Protein AF-0000000084810119 (afdb_homodimer)

pLDDT: mean 87.91, std 16.52, range [28.75, 98.62]

Foldseek 3Di:
DPPPPPPPPPDVVVVVVVVVPPQPPQQADLVLVLQLVCLCCVPQNPFQWKWFAADRQPFPHQFPADEREMETEHADDDPDDPVRVVVSSCVSCNCVNGPGRHYAYHYYYLVDLVVDAAPQSLRRLQRIDISDHPDCVSHDHDPDHDQLVVNLVLLVVLLVVLLVQLVVLLVVLVVCLVVVHPPLSNLQSLLQSLLSLLQSLCCLSTVDGDPDSQQVVSCSNRVRRDVQLVCLQVVCVVVVQHLRVSSNVSNVQSVPPPPDDDDSVSSVSSSVSSVSSSVVSSVSSVVSSVVSVVVNVVD/DPPPPDPPPPDVVVVVVVVVPPQPPQQADLVQVLQLVCLCCVPQNPFQWKWFAADRQPFPHQFPADEREMETEHADDDPDDPVRVVVSSCVSCNCVNGPGRHYAYHYYYLVDLVVDAAPQSLRRLQRIDISDHPDCVSHDHDPDHDQLVVNLVLLVVLLVVLLVQLVVLLVVLVVCLVVPPPPLSNLQSLLQSLLSLLQSLCCLSTVDGDPDSQQVVSCSNRVRRDVQLVCLQVVCVVVVQHLRVSSNVSNVQSVPPPPDDDDSVSSVSSSVSSVSSSVVSSVSSVVSSVVSVVVNVVD

Nearest PDB structures (foldseek):
  4nqf-assembly1_A  TM=8.625E-01  e=1.087E-04  Agrobacterium fabrum str. C58
  8auw-assembly1_D  TM=2.491E-01  e=9.724E-01  Homo sapiens
  4tx5-assembly1_B  TM=2.319E-01  e=1.136E+00  Homo sapiens
  6jx6-assembly1_C  TM=2.210E-01  e=1.808E+00  Homo sapiens
  4nqf-assembly1_A  TM=8.624E-01  e=1.357E-04  Agrobacterium fabrum str. C58

Structure (mmCIF, N/CA/C/O backbone):
data_AF-0000000084810119-model_v1
#
loop_
_entity.id
_entity.type
_entity.pdbx_description
1 polymer 'Nucleotidyltransferase domain'
#
loop_
_atom_site.group_PDB
_atom_site.id
_atom_site.type_symbol
_atom_site.label_atom_id
_atom_site.label_alt_id
_atom_site.label_comp_id
_atom_site.label_asym_id
_atom_site.label_entity_id
_atom_site.label_seq_id
_atom_site.pdbx_PDB_ins_code
_atom_site.Cartn_x
_atom_site.Cartn_y
_atom_site.Cartn_z
_atom_site.occupancy
_atom_site.B_iso_or_equiv
_atom_site.auth_seq_id
_atom_site.auth_comp_id
_atom_site.auth_asym_id
_atom_site.auth_atom_id
_atom_site.pdbx_PDB_model_num
ATOM 1 N N . MET A 1 1 ? 34.344 -69.938 -25.922 1 28.78 1 MET A N 1
ATOM 2 C CA . MET A 1 1 ? 34.469 -68.5 -25.562 1 28.78 1 MET A CA 1
ATOM 3 C C . MET A 1 1 ? 33.156 -67.75 -25.891 1 28.78 1 MET A C 1
ATOM 5 O O . MET A 1 1 ? 32.906 -67.375 -27.031 1 28.78 1 MET A O 1
ATOM 9 N N . GLU A 1 2 ? 31.953 -68.062 -25.25 1 31.69 2 GLU A N 1
ATOM 10 C CA . GLU A 1 2 ? 30.562 -67.688 -25.438 1 31.69 2 GLU A CA 1
ATOM 11 C C . GLU A 1 2 ? 30.391 -66.188 -25.141 1 31.69 2 GLU A C 1
ATOM 13 O O . GLU A 1 2 ? 30.797 -65.688 -24.078 1 31.69 2 GLU A O 1
ATOM 18 N N . THR A 1 3 ? 30.375 -65.25 -26.219 1 32.84 3 THR A N 1
ATOM 19 C CA . THR A 1 3 ? 30.203 -63.781 -26.297 1 32.84 3 THR A CA 1
ATOM 20 C C . THR A 1 3 ? 28.922 -63.344 -25.562 1 32.84 3 THR A C 1
ATOM 22 O O . THR A 1 3 ? 27.812 -63.688 -25.984 1 32.84 3 THR A O 1
ATOM 25 N N . ASN A 1 4 ? 28.922 -63.188 -24.25 1 32.19 4 ASN A N 1
ATOM 26 C CA . ASN A 1 4 ? 27.844 -62.719 -23.375 1 32.19 4 ASN A CA 1
ATOM 27 C C . ASN A 1 4 ? 27.312 -61.375 -23.797 1 32.19 4 ASN A C 1
ATOM 29 O O . ASN A 1 4 ? 28 -60.344 -23.656 1 32.19 4 ASN A O 1
ATOM 33 N N . GLN A 1 5 ? 26.438 -61.25 -24.891 1 30.86 5 GLN A N 1
ATOM 34 C CA . GLN A 1 5 ? 25.797 -60.062 -25.422 1 30.86 5 GLN A CA 1
ATOM 35 C C . GLN A 1 5 ? 25.031 -59.312 -24.328 1 30.86 5 GLN A C 1
ATOM 37 O O . GLN A 1 5 ? 24.094 -59.844 -23.734 1 30.86 5 GLN A O 1
ATOM 42 N N . ASN A 1 6 ? 25.719 -58.469 -23.547 1 33.69 6 ASN A N 1
ATOM 43 C CA . ASN A 1 6 ? 25.141 -57.625 -22.5 1 33.69 6 ASN A CA 1
ATOM 44 C C . ASN A 1 6 ? 23.953 -56.812 -23.016 1 33.69 6 ASN A C 1
ATOM 46 O O . ASN A 1 6 ? 24.047 -56.125 -24.031 1 33.69 6 ASN A O 1
ATOM 50 N N . PRO A 1 7 ? 22.688 -57.25 -22.656 1 37.22 7 PRO A N 1
ATOM 51 C CA . PRO A 1 7 ? 21.484 -56.531 -23.109 1 37.22 7 PRO A CA 1
ATOM 52 C C . PRO A 1 7 ? 21.578 -55.031 -22.938 1 37.22 7 PRO A C 1
ATOM 54 O O . PRO A 1 7 ? 22.203 -54.562 -21.984 1 37.22 7 PRO A O 1
ATOM 57 N N . VAL A 1 8 ? 21.609 -54.344 -24.047 1 40.59 8 VAL A N 1
ATOM 58 C CA . VAL A 1 8 ? 21.594 -52.875 -24.203 1 40.59 8 VAL A CA 1
ATOM 59 C C . VAL A 1 8 ? 20.594 -52.281 -23.219 1 40.59 8 VAL A C 1
ATOM 61 O O . VAL A 1 8 ? 19.422 -52.625 -23.219 1 40.59 8 VAL A O 1
ATOM 64 N N . GLN A 1 9 ? 21.016 -51.938 -22 1 35.75 9 GLN A N 1
ATOM 65 C CA . GLN A 1 9 ? 20.234 -51.188 -21.031 1 35.75 9 GLN A CA 1
ATOM 66 C C . GLN A 1 9 ? 19.547 -50 -21.688 1 35.75 9 GLN A C 1
ATOM 68 O O . GLN A 1 9 ? 20.219 -49.094 -22.234 1 35.75 9 GLN A O 1
ATOM 73 N N . GLU A 1 10 ? 18.344 -50.25 -22.219 1 36.56 10 GLU A N 1
ATOM 74 C CA . GLU A 1 10 ? 17.516 -49.188 -22.797 1 36.56 10 GLU A CA 1
ATOM 75 C C . GLU A 1 10 ? 17.625 -47.906 -21.969 1 36.56 10 GLU A C 1
ATOM 77 O O . GLU A 1 10 ? 17.547 -47.938 -20.734 1 36.56 10 GLU A O 1
ATOM 82 N N . ASN A 1 11 ? 18.266 -46.906 -22.5 1 37.5 11 ASN A N 1
ATOM 83 C CA . ASN A 1 11 ? 18.469 -45.562 -21.891 1 37.5 11 ASN A CA 1
ATOM 84 C C . ASN A 1 11 ? 17.156 -45.031 -21.328 1 37.5 11 ASN A C 1
ATOM 86 O O . ASN A 1 11 ? 16.141 -45 -22.016 1 37.5 11 ASN A O 1
ATOM 90 N N . PRO A 1 12 ? 17.016 -44.875 -20.016 1 41.03 12 PRO A N 1
ATOM 91 C CA . PRO A 1 12 ? 15.781 -44.406 -19.359 1 41.03 12 PRO A CA 1
ATOM 92 C C . PRO A 1 12 ? 15.156 -43.219 -20.094 1 41.03 12 PRO A C 1
ATOM 94 O O . PRO A 1 12 ? 13.953 -42.969 -19.953 1 41.03 12 PRO A O 1
ATOM 97 N N . ALA A 1 13 ? 15.797 -42.438 -20.781 1 41.69 13 ALA A N 1
ATOM 98 C CA . ALA A 1 13 ? 15.25 -41.312 -21.562 1 41.69 13 ALA A CA 1
ATOM 99 C C . ALA A 1 13 ? 14.367 -41.844 -22.703 1 41.69 13 ALA A C 1
ATOM 101 O O . ALA A 1 13 ? 13.352 -41.219 -23.031 1 41.69 13 ALA A O 1
ATOM 102 N N . GLN A 1 14 ? 14.773 -42.875 -23.375 1 43.16 14 GLN A N 1
ATOM 103 C CA . GLN A 1 14 ? 13.977 -43.469 -24.469 1 43.16 14 GLN A CA 1
ATOM 104 C C . GLN A 1 14 ? 12.672 -44.062 -23.938 1 43.16 14 GLN A C 1
ATOM 106 O O . GLN A 1 14 ? 11.648 -44 -24.625 1 43.16 14 GLN A O 1
ATOM 111 N N . ARG A 1 15 ? 12.625 -44.75 -22.766 1 42.38 15 ARG A N 1
ATOM 112 C CA . ARG A 1 15 ? 11.391 -45.25 -22.188 1 42.38 15 ARG A CA 1
ATOM 113 C C . ARG A 1 15 ? 10.406 -44.125 -21.891 1 42.38 15 ARG A C 1
ATOM 115 O O . ARG A 1 15 ? 9.203 -44.281 -22.094 1 42.38 15 ARG A O 1
ATOM 122 N N . LEU A 1 16 ? 10.844 -42.906 -21.422 1 40.81 16 LEU A N 1
ATOM 123 C CA . LEU A 1 16 ? 9.953 -41.781 -21.172 1 40.81 16 LEU A CA 1
ATOM 124 C C . LEU A 1 16 ? 9.367 -41.25 -22.484 1 40.81 16 LEU A C 1
ATOM 126 O O . LEU A 1 16 ? 8.188 -40.875 -22.531 1 40.81 16 LEU A O 1
ATOM 130 N N . ALA A 1 17 ? 10 -41.25 -23.625 1 40.47 17 ALA A N 1
ATOM 131 C CA . ALA A 1 17 ? 9.5 -40.844 -24.938 1 40.47 17 ALA A CA 1
ATOM 132 C C . ALA A 1 17 ? 8.453 -41.844 -25.438 1 40.47 17 ALA A C 1
ATOM 134 O O . ALA A 1 17 ? 7.438 -41.438 -26.016 1 40.47 17 ALA A O 1
ATOM 135 N N . LEU A 1 18 ? 8.68 -43.125 -25.359 1 41.44 18 LEU A N 1
ATOM 136 C CA . LEU A 1 18 ? 7.773 -44.156 -25.875 1 41.44 18 LEU A CA 1
ATOM 137 C C . LEU A 1 18 ? 6.492 -44.219 -25.047 1 41.44 18 LEU A C 1
ATOM 139 O O . LEU A 1 18 ? 5.418 -44.5 -25.562 1 41.44 18 LEU A O 1
ATOM 143 N N . GLU A 1 19 ? 6.621 -44.188 -23.688 1 38.78 19 GLU A N 1
ATOM 144 C CA . GLU A 1 19 ? 5.406 -44.125 -22.875 1 38.78 19 GLU A CA 1
ATOM 145 C C . GLU A 1 19 ? 4.594 -42.875 -23.172 1 38.78 19 GLU A C 1
ATOM 147 O O . GLU A 1 19 ? 3.398 -42.812 -22.875 1 38.78 19 GLU A O 1
ATOM 152 N N . LEU A 1 20 ? 5.211 -41.844 -23.75 1 39.66 20 LEU A N 1
ATOM 153 C CA . LEU A 1 20 ? 4.516 -40.656 -24.219 1 39.66 20 LEU A CA 1
ATOM 154 C C . LEU A 1 20 ? 3.717 -40.938 -25.484 1 39.66 20 LEU A C 1
ATOM 156 O O . LEU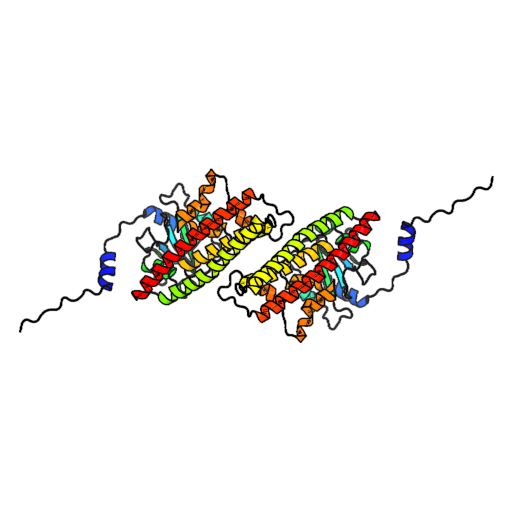 A 1 20 ? 2.926 -40.125 -25.938 1 39.66 20 LEU A O 1
ATOM 160 N N . GLU A 1 21 ? 4.027 -41.938 -26.219 1 40.41 21 GLU A N 1
ATOM 161 C CA . GLU A 1 21 ? 3.385 -42.188 -27.5 1 40.41 21 GLU A CA 1
ATOM 162 C C . GLU A 1 21 ? 1.967 -42.719 -27.328 1 40.41 21 GLU A C 1
ATOM 164 O O . GLU A 1 21 ? 1.269 -43 -28.297 1 40.41 21 GLU A O 1
ATOM 169 N N . GLN A 1 22 ? 1.634 -43.438 -26.281 1 41.69 22 GLN A N 1
ATOM 170 C CA . GLN A 1 22 ? 0.242 -43.875 -26.281 1 41.69 22 GLN A CA 1
ATOM 171 C C . GLN A 1 22 ? -0.71 -42.688 -26.203 1 41.69 22 GLN A C 1
ATOM 173 O O . GLN A 1 22 ? -0.52 -41.781 -25.391 1 41.69 22 GLN A O 1
ATOM 178 N N . PRO A 1 23 ? -1.444 -42.312 -27.281 1 43.78 23 PRO A N 1
ATOM 179 C CA . PRO A 1 23 ? -2.361 -41.188 -27.219 1 43.78 23 PRO A CA 1
ATOM 180 C C . PRO A 1 23 ? -3.08 -41.062 -25.875 1 43.78 23 PRO A C 1
ATOM 182 O O . PRO A 1 23 ? -3.768 -42 -25.453 1 43.78 23 PRO A O 1
ATOM 185 N N . ALA A 1 24 ? -2.482 -40.656 -24.797 1 50.75 24 ALA A N 1
ATOM 186 C CA . ALA A 1 24 ? -3.127 -40.406 -23.516 1 50.75 24 ALA A CA 1
ATOM 187 C C . ALA A 1 24 ? -4.551 -39.875 -23.703 1 50.75 24 ALA A C 1
ATOM 189 O O . ALA A 1 24 ? -4.816 -39.094 -24.609 1 50.75 24 ALA A O 1
ATOM 190 N N . GLU A 1 25 ? -5.625 -40.594 -23.391 1 61.59 25 GLU A N 1
ATOM 191 C CA . GLU A 1 25 ? -7.035 -40.219 -23.422 1 61.59 25 GLU A CA 1
ATOM 192 C C . GLU A 1 25 ? -7.227 -38.75 -23 1 61.59 25 GLU A C 1
ATOM 194 O O . GLU A 1 25 ? -6.762 -38.344 -21.938 1 61.59 25 GLU A O 1
ATOM 199 N N . ARG A 1 26 ? -7.398 -37.875 -24.062 1 74 26 ARG A N 1
ATOM 200 C CA . ARG A 1 26 ? -7.711 -36.469 -23.828 1 74 26 ARG A CA 1
ATOM 201 C C . ARG A 1 26 ? -8.844 -36.312 -22.812 1 74 26 ARG A C 1
ATOM 203 O O . ARG A 1 26 ? -9.875 -36.969 -22.938 1 74 26 ARG A O 1
ATOM 210 N N . LEU A 1 27 ? -8.586 -35.625 -21.797 1 86.75 27 LEU A N 1
ATOM 211 C CA . LEU A 1 27 ? -9.555 -35.438 -20.734 1 86.75 27 LEU A CA 1
ATOM 212 C C . LEU A 1 27 ? -10.43 -34.219 -21 1 86.75 27 LEU A C 1
ATOM 214 O O . LEU A 1 27 ? -11.18 -33.781 -20.125 1 86.75 27 LEU A O 1
ATOM 218 N N . TYR A 1 28 ? -10.273 -33.656 -22.281 1 91.19 28 TYR A N 1
ATOM 219 C CA . TYR A 1 28 ? -11.102 -32.469 -22.562 1 91.19 28 TYR A CA 1
ATOM 220 C C . TYR A 1 28 ? -11.781 -32.625 -23.922 1 91.19 28 TYR A C 1
ATOM 222 O O . TYR A 1 28 ? -11.375 -33.438 -24.75 1 91.19 28 TYR A O 1
ATOM 230 N N . ASP A 1 29 ? -12.805 -31.891 -24.109 1 91.69 29 ASP A N 1
ATOM 231 C CA . ASP A 1 29 ? -13.539 -31.844 -25.359 1 91.69 29 ASP A CA 1
ATOM 232 C C . ASP A 1 29 ? -12.859 -30.906 -26.359 1 91.69 29 ASP A C 1
ATOM 234 O O . ASP A 1 29 ? -12.797 -29.688 -26.141 1 91.69 29 ASP A O 1
ATOM 238 N N . PRO A 1 30 ? -12.422 -31.484 -27.469 1 92.44 30 PRO A N 1
ATOM 239 C CA . PRO A 1 30 ? -11.734 -30.656 -28.453 1 92.44 30 PRO A CA 1
ATOM 240 C C . PRO A 1 30 ? -12.609 -29.516 -28.984 1 92.44 30 PRO A C 1
ATOM 242 O O . PRO A 1 30 ? -12.102 -28.438 -29.312 1 92.44 30 PRO A O 1
ATOM 245 N N . ALA A 1 31 ? -13.82 -29.766 -29.031 1 92.62 31 ALA A N 1
ATOM 246 C CA . ALA A 1 31 ? -14.734 -28.734 -29.5 1 92.62 31 ALA A CA 1
ATOM 247 C C . ALA A 1 31 ? -14.805 -27.562 -28.531 1 92.62 31 ALA A C 1
ATOM 249 O O . ALA A 1 31 ? -14.875 -26.406 -28.953 1 92.62 31 ALA A O 1
ATOM 250 N N . GLU A 1 32 ? -14.844 -27.875 -27.312 1 93.06 32 GLU A N 1
ATOM 251 C CA . GLU A 1 32 ? -14.859 -26.828 -26.297 1 93.06 32 GLU A CA 1
ATOM 252 C C . GLU A 1 32 ? -13.562 -26.016 -26.328 1 93.06 32 GLU A C 1
ATOM 254 O O . GLU A 1 32 ? -13.586 -24.797 -26.234 1 93.06 32 GLU A O 1
ATOM 259 N N . ALA A 1 33 ? -12.516 -26.719 -26.438 1 94.69 33 ALA A N 1
ATOM 260 C CA . ALA A 1 33 ? -11.219 -26.031 -26.531 1 94.69 33 ALA A CA 1
ATOM 261 C C . ALA A 1 33 ? -11.172 -25.125 -27.75 1 94.69 33 ALA A C 1
ATOM 263 O O . ALA A 1 33 ? -10.656 -24 -27.688 1 94.69 33 ALA A O 1
ATOM 264 N N . ALA A 1 34 ? -11.719 -25.641 -28.812 1 93.88 34 ALA A N 1
ATOM 265 C CA . ALA A 1 34 ? -11.734 -24.859 -30.047 1 93.88 34 ALA A CA 1
ATOM 266 C C . ALA A 1 34 ? -12.547 -23.578 -29.875 1 93.88 34 ALA A C 1
ATOM 268 O O . ALA A 1 34 ? -12.188 -22.531 -30.422 1 93.88 34 ALA A O 1
ATOM 269 N N . ARG A 1 35 ? -13.578 -23.672 -29.172 1 92 35 ARG A N 1
ATOM 270 C CA . ARG A 1 35 ? -14.414 -22.5 -28.906 1 92 35 ARG A CA 1
ATOM 271 C C . ARG A 1 35 ? -13.672 -21.469 -28.062 1 92 35 ARG A C 1
ATOM 273 O O . ARG A 1 35 ? -13.773 -20.266 -28.328 1 92 35 ARG A O 1
ATOM 280 N N . ILE A 1 36 ? -12.977 -21.938 -27.078 1 93.94 36 ILE A N 1
ATOM 281 C CA . ILE A 1 36 ? -12.188 -21.047 -26.234 1 93.94 36 ILE A CA 1
ATOM 282 C C . ILE A 1 36 ? -11.117 -20.359 -27.062 1 93.94 36 ILE A C 1
ATOM 284 O O . ILE A 1 36 ? -10.945 -19.141 -26.969 1 93.94 36 ILE A O 1
ATOM 288 N N . VAL A 1 37 ? -10.484 -21.094 -27.938 1 95.25 37 VAL A N 1
ATOM 289 C CA . VAL A 1 37 ? -9.422 -20.562 -28.781 1 95.25 37 VAL A CA 1
ATOM 290 C C . VAL A 1 37 ? -10 -19.516 -29.75 1 95.25 37 VAL A C 1
ATOM 292 O O . VAL A 1 37 ? -9.383 -18.484 -29.984 1 95.25 37 VAL A O 1
ATOM 295 N N . GLN A 1 38 ? -11.117 -19.891 -30.266 1 92.88 38 GLN A N 1
ATOM 296 C CA . GLN A 1 38 ? -11.773 -18.953 -31.172 1 92.88 38 GLN A CA 1
ATOM 297 C C . GLN A 1 38 ? -12.047 -17.609 -30.484 1 92.88 38 GLN A C 1
ATOM 299 O O . GLN A 1 38 ? -11.836 -16.547 -31.078 1 92.88 38 GLN A O 1
ATOM 304 N N . CYS A 1 39 ? -12.438 -17.703 -29.281 1 91.38 39 CYS A N 1
ATOM 305 C CA . CYS A 1 39 ? -12.703 -16.516 -28.5 1 91.38 39 CYS A CA 1
ATOM 306 C C . CYS A 1 39 ? -11.43 -15.711 -28.281 1 91.38 39 CYS A C 1
ATOM 308 O O . CYS A 1 39 ? -11.438 -14.477 -28.359 1 91.38 39 CYS A O 1
ATOM 310 N N . LEU A 1 40 ? -10.352 -16.328 -28.047 1 93.38 40 LEU A N 1
ATOM 311 C CA . LEU A 1 40 ? -9.086 -15.688 -27.719 1 93.38 40 LEU A CA 1
ATOM 312 C C . LEU A 1 40 ? -8.406 -15.148 -28.969 1 93.38 40 LEU A C 1
ATOM 314 O O . LEU A 1 40 ? -7.523 -14.297 -28.891 1 93.38 40 LEU A O 1
ATOM 318 N N . THR A 1 41 ? -8.859 -15.57 -30.188 1 92.31 41 THR A N 1
ATOM 319 C CA . THR A 1 41 ? -8.18 -15.18 -31.422 1 92.31 41 THR A CA 1
ATOM 320 C C . THR A 1 41 ? -9.062 -14.258 -32.25 1 92.31 41 THR A C 1
ATOM 322 O O . THR A 1 41 ? -8.734 -13.93 -33.375 1 92.31 41 THR A O 1
ATOM 325 N N . ASP A 1 42 ? -10.195 -13.898 -31.719 1 84.56 42 ASP A N 1
ATOM 326 C CA . ASP A 1 42 ? -11.164 -13.086 -32.438 1 84.56 42 ASP A CA 1
ATOM 327 C C . ASP A 1 42 ? -10.711 -11.633 -32.5 1 84.56 42 ASP A C 1
ATOM 329 O O . ASP A 1 42 ? -11.547 -10.719 -32.562 1 84.56 42 ASP A O 1
ATOM 333 N N . GLY A 1 43 ? -9.43 -11.297 -32.406 1 80.94 43 GLY A N 1
ATOM 334 C CA . GLY A 1 43 ? -8.883 -9.984 -32.719 1 80.94 43 GLY A CA 1
ATOM 335 C C . GLY A 1 43 ? -8.594 -9.172 -31.453 1 80.94 43 GLY A C 1
ATOM 336 O O . GLY A 1 43 ? -7.855 -8.188 -31.5 1 80.94 43 GLY A O 1
ATOM 337 N N . TYR A 1 44 ? -9.133 -9.438 -30.375 1 82.75 44 TYR A N 1
ATOM 338 C CA . TYR A 1 44 ? -8.93 -8.609 -29.203 1 82.75 44 TYR A CA 1
ATOM 339 C C . TYR A 1 44 ? -7.598 -8.922 -28.531 1 82.75 44 TYR A C 1
ATOM 341 O O . TYR A 1 44 ? -6.84 -8.016 -28.188 1 82.75 44 TYR A O 1
ATOM 349 N N . PHE A 1 45 ? -7.27 -10.102 -28.469 1 90.12 45 PHE A N 1
ATOM 350 C CA . PHE A 1 45 ? -6.098 -10.523 -27.703 1 90.12 45 PHE A CA 1
ATOM 351 C C . PHE A 1 45 ? -4.898 -10.719 -28.625 1 90.12 45 PHE A C 1
ATOM 353 O O . PHE A 1 45 ? -3.752 -10.516 -28.219 1 90.12 45 PHE A O 1
ATOM 360 N N . ASP A 1 46 ? -5.098 -11.195 -29.859 1 89.75 46 ASP A N 1
ATOM 361 C CA . ASP A 1 46 ? -4.098 -11.367 -30.906 1 89.75 46 ASP A CA 1
ATOM 362 C C . ASP A 1 46 ? -2.914 -12.195 -30.422 1 89.75 46 ASP A C 1
ATOM 364 O O . ASP A 1 46 ? -1.776 -11.727 -30.406 1 89.75 46 ASP A O 1
ATOM 368 N N . PRO A 1 47 ? -3.174 -13.398 -30 1 95.38 47 PRO A N 1
ATOM 369 C CA . PRO A 1 47 ? -2.092 -14.25 -29.484 1 95.38 47 PRO A CA 1
ATOM 370 C C . PRO A 1 47 ? -1.176 -14.758 -30.594 1 95.38 47 PRO A C 1
ATOM 372 O O . PRO A 1 47 ? -1.625 -14.969 -31.734 1 95.38 47 PRO A O 1
ATOM 375 N N . GLU A 1 48 ? 0.098 -14.938 -30.297 1 96 48 GLU A N 1
ATOM 376 C CA . GLU A 1 48 ? 1.034 -15.633 -31.172 1 96 48 GLU A CA 1
ATOM 377 C C . GLU A 1 48 ? 0.807 -17.141 -31.125 1 96 48 GLU A C 1
ATOM 379 O O . GLU A 1 48 ? 0.808 -17.797 -32.156 1 96 48 GLU A O 1
ATOM 384 N N . TYR A 1 49 ? 0.599 -17.641 -29.938 1 97 49 TYR A N 1
ATOM 385 C CA . TYR A 1 49 ? 0.204 -19.047 -29.797 1 97 49 TYR A CA 1
ATOM 386 C C . TYR A 1 49 ? -0.449 -19.297 -28.453 1 97 49 TYR A C 1
ATOM 388 O O . TYR A 1 49 ? -0.368 -18.453 -27.547 1 97 49 TYR A O 1
ATOM 396 N N . ILE A 1 50 ? -1.166 -20.375 -28.297 1 97.44 50 ILE A N 1
ATOM 397 C CA . ILE A 1 50 ? -1.866 -20.781 -27.078 1 97.44 50 ILE A CA 1
ATOM 398 C C . ILE A 1 50 ? -1.536 -22.234 -26.766 1 97.44 50 ILE A C 1
ATOM 400 O O . ILE A 1 50 ? -1.675 -23.109 -27.625 1 97.44 50 ILE A O 1
ATOM 404 N N . LEU A 1 51 ? -1.107 -22.453 -25.531 1 97.5 51 LEU A N 1
ATOM 405 C CA . LEU A 1 51 ? -0.792 -23.797 -25.062 1 97.5 51 LEU A CA 1
ATOM 406 C C . LEU A 1 51 ? -1.774 -24.25 -23.984 1 97.5 51 LEU A C 1
ATOM 408 O O . LEU A 1 51 ? -2.088 -23.484 -23.078 1 97.5 51 LEU A O 1
ATOM 412 N N . LEU A 1 52 ? -2.326 -25.375 -24.141 1 97.62 52 LEU A N 1
ATOM 413 C CA . LEU A 1 52 ? -3.027 -26.062 -23.062 1 97.62 52 LEU A CA 1
ATOM 414 C C . LEU A 1 52 ? -2.084 -26.984 -22.297 1 97.62 52 LEU A C 1
ATOM 416 O O . LEU A 1 52 ? -1.439 -27.844 -22.891 1 97.62 52 LEU A O 1
ATOM 420 N N . PHE A 1 53 ? -1.971 -26.797 -21.016 1 96.31 53 PHE A N 1
ATOM 421 C CA . PHE A 1 53 ? -1.061 -27.609 -20.219 1 96.31 53 PHE A CA 1
ATOM 422 C C . PHE A 1 53 ? -1.745 -28.125 -18.953 1 96.31 53 PHE A C 1
ATOM 424 O O . PHE A 1 53 ? -2.926 -27.844 -18.734 1 96.31 53 PHE A O 1
ATOM 431 N N . GLY A 1 54 ? -1.021 -28.984 -18.234 1 94.06 54 GLY A N 1
ATOM 432 C CA . GLY A 1 54 ? -1.563 -29.469 -16.984 1 94.06 54 GLY A CA 1
ATOM 433 C C . GLY A 1 54 ? -2.305 -30.797 -17.125 1 94.06 54 GLY A C 1
ATOM 434 O O . GLY A 1 54 ? -1.992 -31.594 -18.016 1 94.06 54 GLY A O 1
ATOM 435 N N . LYS A 1 55 ? -3.232 -30.906 -16.281 1 91.81 55 LYS A N 1
ATOM 436 C CA . LYS A 1 55 ? -3.898 -32.188 -16.062 1 91.81 55 LYS A CA 1
ATOM 437 C C . LYS A 1 55 ? -4.664 -32.625 -17.312 1 91.81 55 LYS A C 1
ATOM 439 O O . LYS A 1 55 ? -4.68 -33.812 -17.656 1 91.81 55 LYS A O 1
ATOM 444 N N . LEU A 1 56 ? -5.234 -31.75 -18.031 1 93.94 56 LEU A N 1
ATOM 445 C CA . LEU A 1 56 ? -6.125 -32.062 -19.141 1 93.94 56 LEU A CA 1
ATOM 446 C C . LEU A 1 56 ? -5.348 -32.719 -20.281 1 93.94 56 LEU A C 1
ATOM 448 O O . LEU A 1 56 ? -5.926 -33.406 -21.109 1 93.94 56 LEU A O 1
ATOM 452 N N . VAL A 1 57 ? -4.031 -32.531 -20.281 1 94 57 VAL A N 1
ATOM 453 C CA . VAL A 1 57 ? -3.238 -33.062 -21.391 1 94 57 VAL A CA 1
ATOM 454 C C . VAL A 1 57 ? -2.234 -34.094 -20.844 1 94 57 VAL A C 1
ATOM 456 O O . VAL A 1 57 ? -1.273 -34.438 -21.531 1 94 57 VAL A O 1
ATOM 459 N N . GLY A 1 58 ? -2.391 -34.469 -19.625 1 90.44 58 GLY A N 1
ATOM 460 C CA . GLY A 1 58 ? -1.568 -35.5 -19.031 1 90.44 58 GLY A CA 1
ATOM 461 C C . GLY A 1 58 ? -0.205 -35 -18.594 1 90.44 58 GLY A C 1
ATOM 462 O O . GLY A 1 58 ? 0.708 -35.812 -18.375 1 90.44 58 GLY A O 1
ATOM 463 N N . GLY A 1 59 ? -0.037 -33.75 -18.516 1 89.56 59 GLY A N 1
ATOM 464 C CA . GLY A 1 59 ? 1.222 -33.188 -18.062 1 89.56 59 GLY A CA 1
ATOM 465 C C . GLY A 1 59 ? 1.288 -33 -16.562 1 89.56 59 GLY A C 1
ATOM 466 O O . GLY A 1 59 ? 0.409 -33.469 -15.836 1 89.56 59 GLY A O 1
ATOM 467 N N . THR A 1 60 ? 2.404 -32.469 -16.125 1 88.31 60 THR A N 1
ATOM 468 C CA . THR A 1 60 ? 2.545 -32.125 -14.719 1 88.31 60 THR A CA 1
ATOM 469 C C . THR A 1 60 ? 1.354 -31.312 -14.234 1 88.31 60 THR A C 1
ATOM 471 O O . THR A 1 60 ? 1.036 -30.266 -14.812 1 88.31 60 THR A O 1
ATOM 474 N N . PRO A 1 61 ? 0.756 -31.797 -13.219 1 86.19 61 PRO A N 1
ATOM 475 C CA . PRO A 1 61 ? -0.467 -31.125 -12.773 1 86.19 61 PRO A CA 1
ATOM 476 C C . PRO A 1 61 ? -0.214 -29.688 -12.297 1 86.19 61 PRO A C 1
ATOM 478 O O . PRO A 1 61 ? 0.76 -29.438 -11.578 1 86.19 61 PRO A O 1
ATOM 481 N N . HIS A 1 62 ? -1.067 -28.859 -12.766 1 90 62 HIS A N 1
ATOM 482 C CA . HIS A 1 62 ? -1.06 -27.469 -12.328 1 90 62 HIS A CA 1
ATOM 483 C C . HIS A 1 62 ? -2.332 -27.125 -11.555 1 90 62 HIS A C 1
ATOM 485 O O . HIS A 1 62 ? -2.355 -26.156 -10.781 1 90 62 HIS A O 1
ATOM 491 N N . SER A 1 63 ? -3.355 -27.844 -11.805 1 91.88 63 SER A N 1
ATOM 492 C CA . SER A 1 63 ? -4.621 -27.734 -11.086 1 91.88 63 SER A CA 1
ATOM 493 C C . SER A 1 63 ? -5.078 -29.094 -10.562 1 91.88 63 SER A C 1
ATOM 495 O O . SER A 1 63 ? -4.863 -30.125 -11.211 1 91.88 63 SER A O 1
ATOM 497 N N . ASP A 1 64 ? -5.637 -28.969 -9.398 1 90.12 64 ASP A N 1
ATOM 498 C CA . ASP A 1 64 ? -6.285 -30.156 -8.867 1 90.12 64 ASP A CA 1
ATOM 499 C C . ASP A 1 64 ? -7.656 -30.359 -9.508 1 90.12 64 ASP A C 1
ATOM 501 O O . ASP A 1 64 ? -8.023 -31.484 -9.859 1 90.12 64 ASP A O 1
ATOM 505 N N . ALA A 1 65 ? -8.297 -29.281 -9.711 1 87.25 65 ALA A N 1
ATOM 506 C CA . ALA A 1 65 ? -9.586 -29.328 -10.398 1 87.25 65 ALA A CA 1
ATOM 507 C C . ALA A 1 65 ? -9.398 -29.422 -11.906 1 87.25 65 ALA A C 1
ATOM 509 O O . ALA A 1 65 ? -8.359 -29.016 -12.438 1 87.25 65 ALA A O 1
ATOM 510 N N . MET A 1 66 ? -10.375 -30.078 -12.547 1 89.25 66 MET A N 1
ATOM 511 C CA . MET A 1 66 ? -10.352 -30.016 -14.008 1 89.25 66 MET A CA 1
ATOM 512 C C . MET A 1 66 ? -10.484 -28.562 -14.492 1 89.25 66 MET A C 1
ATOM 514 O O . MET A 1 66 ? -11.461 -27.891 -14.172 1 89.25 66 MET A O 1
ATOM 518 N N . ALA A 1 67 ? -9.438 -28.141 -15.141 1 93.62 67 ALA A N 1
ATOM 519 C CA . ALA A 1 67 ? -9.406 -26.766 -15.609 1 93.62 67 ALA A CA 1
ATOM 520 C C . ALA A 1 67 ? -8.602 -26.641 -16.906 1 93.62 67 ALA A C 1
ATOM 522 O O . ALA A 1 67 ? -7.637 -27.375 -17.109 1 93.62 67 ALA A O 1
ATOM 523 N N . TYR A 1 68 ? -9.102 -25.781 -17.766 1 95.31 68 TYR A N 1
ATOM 524 C CA . TYR A 1 68 ? -8.266 -25.391 -18.891 1 95.31 68 TYR A CA 1
ATOM 525 C C . TYR A 1 68 ? -7.141 -24.453 -18.438 1 95.31 68 TYR A C 1
ATOM 527 O O . TYR A 1 68 ? -7.348 -23.25 -18.266 1 95.31 68 TYR A O 1
ATOM 535 N N . ASP A 1 69 ? -6.02 -25.016 -18.219 1 96.56 69 ASP A N 1
ATOM 536 C CA . ASP A 1 69 ? -4.832 -24.203 -17.969 1 96.56 69 ASP A CA 1
ATOM 537 C C . ASP A 1 69 ? -4.172 -23.766 -19.266 1 96.56 69 ASP A C 1
ATOM 539 O O . ASP A 1 69 ? -3.527 -24.578 -19.938 1 96.56 69 ASP A O 1
ATOM 543 N N . LEU A 1 70 ? -4.285 -22.469 -19.578 1 97.06 70 LEU A N 1
ATOM 544 C CA . LEU A 1 70 ? -3.887 -21.969 -20.891 1 97.06 70 LEU A CA 1
ATOM 545 C C . LEU A 1 70 ? -2.771 -20.938 -20.75 1 97.06 70 LEU A C 1
ATOM 547 O O . LEU A 1 70 ? -2.879 -20 -19.969 1 97.06 70 LEU A O 1
ATOM 551 N N . LEU A 1 71 ? -1.705 -21.109 -21.484 1 97.44 71 LEU A N 1
ATOM 552 C CA . LEU A 1 71 ? -0.679 -20.094 -21.672 1 97.44 71 LEU A CA 1
ATOM 553 C C . LEU A 1 71 ? -0.854 -19.375 -23 1 97.44 71 LEU A C 1
ATOM 555 O O . LEU A 1 71 ? -0.698 -19.984 -24.062 1 97.44 71 LEU A O 1
ATOM 559 N N . MET A 1 72 ? -1.252 -18.188 -22.922 1 96.62 72 MET A N 1
ATOM 560 C CA . MET A 1 72 ? -1.386 -17.359 -24.125 1 96.62 72 MET A CA 1
ATOM 561 C C . MET A 1 72 ? -0.199 -16.406 -24.25 1 96.62 72 MET A C 1
ATOM 563 O O . MET A 1 72 ? 0.039 -15.57 -23.375 1 96.62 72 MET A O 1
ATOM 567 N N . VAL A 1 73 ? 0.505 -16.516 -25.328 1 97.06 73 VAL A N 1
ATOM 568 C CA . VAL A 1 73 ? 1.68 -15.695 -25.578 1 97.06 73 VAL A CA 1
ATOM 569 C C . VAL A 1 73 ? 1.344 -14.617 -26.609 1 97.06 73 VAL A C 1
ATOM 571 O O . VAL A 1 73 ? 0.817 -14.922 -27.688 1 97.06 73 VAL A O 1
ATOM 574 N N . VAL A 1 74 ? 1.634 -13.43 -26.234 1 95.5 74 VAL A N 1
ATOM 575 C CA . VAL A 1 74 ? 1.339 -12.297 -27.109 1 95.5 74 VAL A CA 1
ATOM 576 C C . VAL A 1 74 ? 2.635 -11.586 -27.484 1 95.5 74 VAL A C 1
ATOM 578 O O . VAL A 1 74 ? 3.654 -11.734 -26.812 1 95.5 74 VAL A O 1
ATOM 581 N N . ARG A 1 75 ? 2.605 -10.859 -28.5 1 92.44 75 ARG A N 1
ATOM 582 C CA . ARG A 1 75 ? 3.807 -10.227 -29.031 1 92.44 75 ARG A CA 1
ATOM 583 C C . ARG A 1 75 ? 4.281 -9.102 -28.125 1 92.44 75 ARG A C 1
ATOM 585 O O . ARG A 1 75 ? 5.473 -9 -27.828 1 92.44 75 ARG A O 1
ATOM 592 N N . GLU A 1 76 ? 3.342 -8.258 -27.734 1 91.94 76 GLU A N 1
ATOM 593 C CA . GLU A 1 76 ? 3.66 -7.109 -26.891 1 91.94 76 GLU A CA 1
ATOM 594 C C . GLU A 1 76 ? 2.773 -7.078 -25.656 1 91.94 76 GLU A C 1
ATOM 596 O O . GLU A 1 76 ? 1.756 -7.773 -25.594 1 91.94 76 GLU A O 1
ATOM 601 N N . THR A 1 77 ? 3.238 -6.277 -24.672 1 90.56 77 THR A N 1
ATOM 602 C CA . THR A 1 77 ? 2.436 -6.125 -23.453 1 90.56 77 THR A CA 1
ATOM 603 C C . THR A 1 77 ? 1.061 -5.555 -23.797 1 90.56 77 THR A C 1
ATOM 605 O O . THR A 1 77 ? 0.956 -4.465 -24.359 1 90.56 77 THR A O 1
ATOM 608 N N . PRO A 1 78 ? 0.155 -6.266 -23.391 1 90.06 78 PRO A N 1
ATOM 609 C CA . PRO A 1 78 ? -1.189 -5.824 -23.781 1 90.06 78 PRO A CA 1
ATOM 610 C C . PRO A 1 78 ? -1.68 -4.641 -22.953 1 90.06 78 PRO A C 1
ATOM 612 O O . PRO A 1 78 ? -1.167 -4.395 -21.859 1 90.06 78 PRO A O 1
ATOM 615 N N . GLU A 1 79 ? -2.713 -3.996 -23.438 1 88.06 79 GLU A N 1
ATOM 616 C CA . GLU A 1 79 ? -3.336 -2.871 -22.75 1 88.06 79 GLU A CA 1
ATOM 617 C C . GLU A 1 79 ? -4.395 -3.346 -21.75 1 88.06 79 GLU A C 1
ATOM 619 O O . GLU A 1 79 ? -4.809 -2.594 -20.875 1 88.06 79 GLU A O 1
ATOM 624 N N . TYR A 1 80 ? -4.785 -4.605 -21.953 1 87.81 80 TYR A N 1
ATOM 625 C CA . TYR A 1 80 ? -5.789 -5.172 -21.062 1 87.81 80 TYR A CA 1
ATOM 626 C C . TYR A 1 80 ? -5.137 -5.93 -19.922 1 87.81 80 TYR A C 1
ATOM 628 O O . TYR A 1 80 ? -4.027 -6.453 -20.062 1 87.81 80 TYR A O 1
ATOM 636 N N . ASP A 1 81 ? -5.84 -5.941 -18.812 1 86.5 81 ASP A N 1
ATOM 637 C CA . ASP A 1 81 ? -5.305 -6.684 -17.688 1 86.5 81 ASP A CA 1
ATOM 638 C C . ASP A 1 81 ? -6.043 -8.008 -17.5 1 86.5 81 ASP A C 1
ATOM 640 O O . ASP A 1 81 ? -6.898 -8.367 -18.297 1 86.5 81 ASP A O 1
ATOM 644 N N . TRP A 1 82 ? -5.574 -8.703 -16.578 1 88.81 82 TRP A N 1
ATOM 645 C CA . TRP A 1 82 ? -6.102 -10.039 -16.344 1 88.81 82 TRP A CA 1
ATOM 646 C C . TRP A 1 82 ? -7.594 -9.992 -16.031 1 88.81 82 TRP A C 1
ATOM 648 O O . TRP A 1 82 ? -8.352 -10.859 -16.453 1 88.81 82 TRP A O 1
ATOM 658 N N . ILE A 1 83 ? -8.047 -9.023 -15.297 1 89.38 83 ILE A N 1
ATOM 659 C CA . ILE A 1 83 ? -9.453 -8.898 -14.914 1 89.38 83 ILE A CA 1
ATOM 660 C C . ILE A 1 83 ? -10.305 -8.68 -16.156 1 89.38 83 ILE A C 1
ATOM 662 O O . ILE A 1 83 ? -11.375 -9.281 -16.312 1 89.38 83 ILE A O 1
ATOM 666 N N . GLN A 1 84 ? -9.82 -7.828 -17 1 89.06 84 GLN A N 1
ATOM 667 C CA . GLN A 1 84 ? -10.531 -7.562 -18.25 1 89.06 84 GLN A CA 1
ATOM 668 C C . GLN A 1 84 ? -10.633 -8.828 -19.109 1 89.06 84 GLN A C 1
ATOM 670 O O . GLN A 1 84 ? -11.688 -9.109 -19.672 1 89.06 84 GLN A O 1
ATOM 675 N N . THR A 1 85 ? -9.57 -9.562 -19.156 1 88.69 85 THR A N 1
ATOM 676 C CA . THR A 1 85 ? -9.562 -10.805 -19.922 1 88.69 85 THR A CA 1
ATOM 677 C C . THR A 1 85 ? -10.578 -11.797 -19.359 1 88.69 85 THR A C 1
ATOM 679 O O . THR A 1 85 ? -11.312 -12.43 -20.125 1 88.69 85 THR A O 1
ATOM 682 N N . LYS A 1 86 ? -10.586 -11.906 -18.109 1 88.5 86 LYS A N 1
ATOM 683 C CA . LYS A 1 86 ? -11.531 -12.805 -17.469 1 88.5 86 LYS A CA 1
ATOM 684 C C . LYS A 1 86 ? -12.969 -12.414 -17.781 1 88.5 86 LYS A C 1
ATOM 686 O O . LYS A 1 86 ? -13.812 -13.281 -18.016 1 88.5 86 LYS A O 1
ATOM 691 N N . ARG A 1 87 ? -13.203 -11.172 -17.734 1 88.75 87 ARG A N 1
ATOM 692 C CA . ARG A 1 87 ? -14.547 -10.672 -18.016 1 88.75 87 ARG A CA 1
ATOM 693 C C . ARG A 1 87 ? -14.953 -11.008 -19.453 1 88.75 87 ARG A C 1
ATOM 695 O O . ARG A 1 87 ? -16.078 -11.453 -19.688 1 88.75 87 ARG A O 1
ATOM 702 N N . ILE A 1 88 ? -14.047 -10.836 -20.328 1 87.31 88 ILE A N 1
ATOM 703 C CA . ILE A 1 88 ? -14.32 -11.117 -21.734 1 87.31 88 ILE A CA 1
ATOM 704 C C . ILE A 1 88 ? -14.57 -12.617 -21.922 1 87.31 88 ILE A C 1
ATOM 706 O O . ILE A 1 88 ? -15.523 -13.008 -22.594 1 87.31 88 ILE A O 1
ATOM 710 N N . LEU A 1 89 ? -13.773 -13.422 -21.312 1 87.56 89 LEU A N 1
ATOM 711 C CA . LEU A 1 89 ? -13.922 -14.867 -21.422 1 87.56 89 LEU A CA 1
ATOM 712 C C . LEU A 1 89 ? -15.25 -15.328 -20.844 1 87.56 89 LEU A C 1
ATOM 714 O O . LEU A 1 89 ? -15.906 -16.219 -21.391 1 87.56 89 LEU A O 1
ATOM 718 N N . ARG A 1 90 ? -15.594 -14.711 -19.75 1 87.31 90 ARG A N 1
ATOM 719 C CA . ARG A 1 90 ? -16.859 -15.07 -19.094 1 87.31 90 ARG A CA 1
ATOM 720 C C . ARG A 1 90 ? -18.047 -14.719 -19.984 1 87.31 90 ARG A C 1
ATOM 722 O O . ARG A 1 90 ? -19.047 -15.438 -20 1 87.31 90 ARG A O 1
ATOM 729 N N . TYR A 1 91 ? -17.906 -13.695 -20.688 1 87.25 91 TYR A N 1
ATOM 730 C CA . TYR A 1 91 ? -18.969 -13.25 -21.562 1 87.25 91 TYR A CA 1
ATOM 731 C C . TYR A 1 91 ? -19.031 -14.094 -22.828 1 87.25 91 TYR A C 1
ATOM 733 O O . TYR A 1 91 ? -20.109 -14.523 -23.25 1 87.25 91 TYR A O 1
ATOM 741 N N . LYS A 1 92 ? -17.953 -14.422 -23.406 1 86.69 92 LYS A N 1
ATOM 742 C CA . LYS A 1 92 ? -17.906 -15.086 -24.703 1 86.69 92 LYS A CA 1
ATOM 743 C C . LYS A 1 92 ? -18.047 -16.594 -24.562 1 86.69 92 LYS A C 1
ATOM 745 O O . LYS A 1 92 ? -18.547 -17.266 -25.469 1 86.69 92 LYS A O 1
ATOM 750 N N . VAL A 1 93 ? -17.516 -17.109 -23.453 1 87.25 93 VAL A N 1
ATOM 751 C CA . VAL A 1 93 ? -17.641 -18.531 -23.156 1 87.25 93 VAL A CA 1
ATOM 752 C C . VAL A 1 93 ? -18.25 -18.719 -21.766 1 87.25 93 VAL A C 1
ATOM 754 O O . VAL A 1 93 ? -17.562 -19.141 -20.828 1 87.25 93 VAL A O 1
ATOM 757 N N . PRO A 1 94 ? -19.547 -18.516 -21.703 1 86 94 PRO A N 1
ATOM 758 C CA . PRO A 1 94 ? -20.172 -18.562 -20.391 1 86 94 PRO A CA 1
ATOM 759 C C . PRO A 1 94 ? -20.141 -19.953 -19.766 1 86 94 PRO A C 1
ATOM 761 O O . PRO A 1 94 ? -20 -20.953 -20.469 1 86 94 PRO A O 1
ATOM 764 N N . TYR A 1 95 ? -20.297 -19.984 -18.438 1 82.19 95 TYR A N 1
ATOM 765 C CA . TYR A 1 95 ? -20.234 -21.203 -17.641 1 82.19 95 TYR A CA 1
ATOM 766 C C . TYR A 1 95 ? -21.234 -22.234 -18.156 1 82.19 95 TYR A C 1
ATOM 768 O O . TYR A 1 95 ? -20.938 -23.438 -18.188 1 82.19 95 TYR A O 1
ATOM 776 N N . SER A 1 96 ? -22.312 -21.734 -18.578 1 82.38 96 SER A N 1
ATOM 777 C CA . SER A 1 96 ? -23.391 -22.609 -19 1 82.38 96 SER A CA 1
ATOM 778 C C . SER A 1 96 ? -23.016 -23.391 -20.266 1 82.38 96 SER A C 1
ATOM 780 O O . SER A 1 96 ? -23.594 -24.453 -20.547 1 82.38 96 SER A O 1
ATOM 782 N N . CYS A 1 97 ? -22.062 -22.953 -20.906 1 82.19 97 CYS A N 1
ATOM 783 C CA . CYS A 1 97 ? -21.703 -23.547 -22.188 1 82.19 97 CYS A CA 1
ATOM 784 C C . CYS A 1 97 ? -20.406 -24.359 -22.062 1 82.19 97 CYS A C 1
ATOM 786 O O . CYS A 1 97 ? -19.844 -24.781 -23.078 1 82.19 97 CYS A O 1
ATOM 788 N N . ARG A 1 98 ? -20.047 -24.547 -20.766 1 87.25 98 ARG A N 1
ATOM 789 C CA . ARG A 1 98 ? -18.766 -25.234 -20.562 1 87.25 98 ARG A CA 1
ATOM 790 C C . ARG A 1 98 ? -18.953 -26.578 -19.891 1 87.25 98 ARG A C 1
ATOM 792 O O . ARG A 1 98 ? -19.766 -26.719 -18.984 1 87.25 98 ARG A O 1
ATOM 799 N N . LYS A 1 99 ? -18.297 -27.547 -20.391 1 90.25 99 LYS A N 1
ATOM 800 C CA . LYS A 1 99 ? -18.219 -28.812 -19.688 1 90.25 99 LYS A CA 1
ATOM 801 C C . LYS A 1 99 ? -17.25 -28.734 -18.5 1 90.25 99 LYS A C 1
ATOM 803 O O . LYS A 1 99 ? -17.547 -29.234 -17.422 1 90.25 99 LYS A O 1
ATOM 808 N N . ILE A 1 100 ? -16.156 -28.094 -18.828 1 92.38 100 ILE A N 1
ATOM 809 C CA . ILE A 1 100 ? -15.18 -27.828 -17.781 1 92.38 100 ILE A CA 1
ATOM 810 C C . ILE A 1 100 ? -15.344 -26.406 -17.266 1 92.38 100 ILE A C 1
ATOM 812 O O . ILE A 1 100 ? -15.242 -25.453 -18.047 1 92.38 100 ILE A O 1
ATOM 816 N N . THR A 1 101 ? -15.5 -26.297 -16.078 1 87.5 101 THR A N 1
ATOM 817 C CA . THR A 1 101 ? -15.93 -25.062 -15.445 1 87.5 101 THR A CA 1
ATOM 818 C C . THR A 1 101 ? -14.797 -24.031 -15.453 1 87.5 101 THR A C 1
ATOM 820 O O . THR A 1 101 ? -15.016 -22.859 -15.742 1 87.5 101 THR A O 1
ATOM 823 N N . TYR A 1 102 ? -13.617 -24.469 -15.164 1 91.5 102 TYR A N 1
ATOM 824 C CA . TYR A 1 102 ? -12.57 -23.5 -14.844 1 91.5 102 TYR A CA 1
ATOM 825 C C . TYR A 1 102 ? -11.625 -23.312 -16.016 1 91.5 102 TYR A C 1
ATOM 827 O O . TYR A 1 102 ? -11.258 -24.281 -16.688 1 91.5 102 TYR A O 1
ATOM 835 N N . ILE A 1 103 ? -11.359 -22.078 -16.297 1 93.62 103 ILE A N 1
ATOM 836 C CA . ILE A 1 103 ? -10.336 -21.688 -17.25 1 93.62 103 ILE A CA 1
ATOM 837 C C . ILE A 1 103 ? -9.297 -20.797 -16.562 1 93.62 103 ILE A C 1
ATOM 839 O O . ILE A 1 103 ? -9.633 -19.734 -16.031 1 93.62 103 ILE A O 1
ATOM 843 N N . ASN A 1 104 ? -8.117 -21.25 -16.484 1 94.5 104 ASN A N 1
ATOM 844 C CA . ASN A 1 104 ? -6.992 -20.484 -15.977 1 94.5 104 ASN A CA 1
ATOM 845 C C . ASN A 1 104 ? -6.113 -19.953 -17.109 1 94.5 104 ASN A C 1
ATOM 847 O O . ASN A 1 104 ? -5.426 -20.734 -17.781 1 94.5 104 ASN A O 1
ATOM 851 N N . LEU A 1 105 ? -6.094 -18.656 -17.25 1 95.31 105 LEU A N 1
ATOM 852 C CA . LEU A 1 105 ? -5.363 -18.078 -18.375 1 95.31 105 LEU A CA 1
ATOM 853 C C . LEU A 1 105 ? -4.125 -17.344 -17.891 1 95.31 105 LEU A C 1
ATOM 855 O O . LEU A 1 105 ? -4.215 -16.453 -17.031 1 95.31 105 LEU A O 1
ATOM 859 N N . TYR A 1 106 ? -2.996 -17.734 -18.359 1 95.88 106 TYR A N 1
ATOM 860 C CA . TYR A 1 106 ? -1.728 -17.031 -18.172 1 95.88 106 TYR A CA 1
ATOM 861 C C . TYR A 1 106 ? -1.321 -16.281 -19.422 1 95.88 106 TYR A C 1
ATOM 863 O O . TYR A 1 106 ? -1.191 -16.875 -20.5 1 95.88 106 TYR A O 1
ATOM 871 N N . ILE A 1 107 ? -1.162 -14.992 -19.297 1 95.69 107 ILE A N 1
ATOM 872 C CA . ILE A 1 107 ? -0.807 -14.148 -20.438 1 95.69 107 ILE A CA 1
ATOM 873 C C . ILE A 1 107 ? 0.639 -13.68 -20.297 1 95.69 107 ILE A C 1
ATOM 875 O O . ILE A 1 107 ? 0.992 -13.016 -19.312 1 95.69 107 ILE A O 1
ATOM 879 N N . MET A 1 108 ? 1.445 -13.992 -21.297 1 95.62 108 MET A N 1
ATOM 880 C CA . MET A 1 108 ? 2.85 -13.594 -21.266 1 95.62 108 MET A CA 1
ATOM 881 C C . MET A 1 108 ? 3.312 -13.086 -22.625 1 95.62 108 MET A C 1
ATOM 883 O O . MET A 1 108 ? 2.762 -13.477 -23.656 1 95.62 108 MET A O 1
ATOM 887 N N . THR A 1 109 ? 4.289 -12.297 -22.641 1 95.81 109 THR A N 1
ATOM 888 C CA . THR A 1 109 ? 4.836 -11.781 -23.891 1 95.81 109 THR A CA 1
ATOM 889 C C . THR A 1 109 ? 5.871 -12.734 -24.469 1 95.81 109 THR A C 1
ATOM 891 O O . THR A 1 109 ? 6.512 -13.484 -23.719 1 95.81 109 THR A O 1
ATOM 894 N N . LEU A 1 110 ? 6.027 -12.633 -25.766 1 94.94 110 LEU A N 1
ATOM 895 C CA . LEU A 1 110 ? 7.031 -13.43 -26.453 1 94.94 110 LEU A CA 1
ATOM 896 C C . LEU A 1 110 ? 8.422 -13.172 -25.891 1 94.94 110 LEU A C 1
ATOM 898 O O . LEU A 1 110 ? 9.195 -14.109 -25.672 1 94.94 110 LEU A O 1
ATOM 902 N N . SER A 1 111 ? 8.68 -11.922 -25.641 1 94.75 111 SER A N 1
ATOM 903 C CA . SER A 1 111 ? 9.984 -11.539 -25.125 1 94.75 111 SER A CA 1
ATOM 904 C C . SER A 1 111 ? 10.25 -12.188 -23.766 1 94.75 111 SER A C 1
ATOM 906 O O . SER A 1 111 ? 11.352 -12.656 -23.5 1 94.75 111 SER A O 1
ATOM 908 N N . TYR A 1 112 ? 9.258 -12.25 -22.953 1 94.25 112 TYR A N 1
ATOM 909 C CA . TYR A 1 112 ? 9.422 -12.852 -21.641 1 94.25 112 TYR A CA 1
ATOM 910 C C . TYR A 1 112 ? 9.664 -14.352 -21.75 1 94.25 112 TYR A C 1
ATOM 912 O O . TYR A 1 112 ? 10.562 -14.891 -21.094 1 94.25 112 TYR A O 1
ATOM 920 N N . VAL A 1 113 ? 8.859 -15 -22.547 1 94.94 113 VAL A N 1
ATOM 921 C CA . VAL A 1 113 ? 8.922 -16.453 -22.688 1 94.94 113 VAL A CA 1
ATOM 922 C C . VAL A 1 113 ? 10.273 -16.859 -23.266 1 94.94 113 VAL A C 1
ATOM 924 O O . VAL A 1 113 ? 10.844 -17.875 -22.875 1 94.94 113 VAL A O 1
ATOM 927 N N . GLU A 1 114 ? 10.797 -16.047 -24.078 1 92.06 114 GLU A N 1
ATOM 928 C CA . GLU A 1 114 ? 12.062 -16.359 -24.734 1 92.06 114 GLU A CA 1
ATOM 929 C C . GLU A 1 114 ? 13.242 -16.094 -23.797 1 92.06 114 GLU A C 1
ATOM 931 O O . GLU A 1 114 ? 14.273 -16.75 -23.891 1 92.06 114 GLU A O 1
ATOM 936 N N . SER A 1 115 ? 13.023 -15.18 -22.891 1 92.88 115 SER A N 1
ATOM 937 C CA . SER A 1 115 ? 14.156 -14.711 -22.094 1 92.88 115 SER A CA 1
ATOM 938 C C . SER A 1 115 ? 14.188 -15.391 -20.734 1 92.88 115 SER A C 1
ATOM 940 O O . SER A 1 115 ? 15.148 -15.219 -19.984 1 92.88 115 SER A O 1
ATOM 942 N N . ASN A 1 116 ? 13.141 -16.141 -20.438 1 93.06 116 ASN A N 1
ATOM 943 C CA . ASN A 1 116 ? 13.078 -16.703 -19.094 1 93.06 116 ASN A CA 1
ATOM 944 C C . ASN A 1 116 ? 12.922 -18.219 -19.141 1 93.06 116 ASN A C 1
ATOM 946 O O . ASN A 1 116 ? 12.305 -18.766 -20.062 1 93.06 116 ASN A O 1
ATOM 950 N N . SER A 1 117 ? 13.578 -18.812 -18.172 1 92.19 117 SER A N 1
ATOM 951 C CA . SER A 1 117 ? 13.5 -20.266 -18.031 1 92.19 117 SER A CA 1
ATOM 952 C C . SER A 1 117 ? 12.969 -20.656 -16.656 1 92.19 117 SER A C 1
ATOM 954 O O . SER A 1 117 ? 13.742 -20.953 -15.75 1 92.19 117 SER A O 1
ATOM 956 N N . THR A 1 118 ? 11.672 -20.719 -16.5 1 95.25 118 THR A N 1
ATOM 957 C CA . THR A 1 118 ? 11.039 -21.094 -15.234 1 95.25 118 THR A CA 1
ATOM 958 C C . THR A 1 118 ? 10.43 -22.484 -15.328 1 95.25 118 THR A C 1
ATOM 960 O O . THR A 1 118 ? 10.172 -22.984 -16.422 1 95.25 118 THR A O 1
ATOM 963 N N . PRO A 1 119 ? 10.234 -23.078 -14.195 1 95.12 119 PRO A N 1
ATOM 964 C CA . PRO A 1 119 ? 9.586 -24.391 -14.234 1 95.12 119 PRO A CA 1
ATOM 965 C C . PRO A 1 119 ? 8.219 -24.359 -14.914 1 95.12 119 PRO A C 1
ATOM 967 O O . PRO A 1 119 ? 7.875 -25.266 -15.672 1 95.12 119 PRO A O 1
ATOM 970 N N . PHE A 1 120 ? 7.504 -23.328 -14.672 1 96.62 120 PHE A N 1
ATOM 971 C CA . PHE A 1 120 ? 6.191 -23.172 -15.281 1 96.62 120 PHE A CA 1
ATOM 972 C C . PHE A 1 120 ? 6.301 -23.156 -16.797 1 96.62 120 PHE A C 1
ATOM 974 O O . PHE A 1 120 ? 5.586 -23.906 -17.484 1 96.62 120 PHE A O 1
ATOM 981 N N . LEU A 1 121 ? 7.172 -22.375 -17.312 1 96.75 121 LEU A N 1
ATOM 982 C CA . LEU A 1 121 ? 7.352 -22.266 -18.766 1 96.75 121 LEU A CA 1
ATOM 983 C C . LEU A 1 121 ? 7.863 -23.594 -19.344 1 96.75 121 LEU A C 1
ATOM 985 O O . LEU A 1 121 ? 7.449 -24 -20.422 1 96.75 121 LEU A O 1
ATOM 989 N N . PHE A 1 122 ? 8.695 -24.219 -18.625 1 96.62 122 PHE A N 1
ATOM 990 C CA . PHE A 1 122 ? 9.219 -25.5 -19.078 1 96.62 122 PHE A CA 1
ATOM 991 C C . PHE A 1 122 ? 8.109 -26.547 -19.172 1 96.62 122 PHE A C 1
ATOM 993 O O . PHE A 1 122 ? 7.906 -27.141 -20.234 1 96.62 122 PHE A O 1
ATOM 1000 N N . PHE A 1 123 ? 7.324 -26.719 -18.094 1 95.94 123 PHE A N 1
ATOM 1001 C CA . PHE A 1 123 ? 6.266 -27.719 -18.078 1 95.94 123 PHE A CA 1
ATOM 1002 C C . PHE A 1 123 ? 5.219 -27.406 -19.156 1 95.94 123 PHE A C 1
ATOM 1004 O O . PHE A 1 123 ? 4.758 -28.312 -19.859 1 95.94 123 PHE A O 1
ATOM 1011 N N . ALA A 1 124 ? 4.875 -26.188 -19.266 1 96.62 124 ALA A N 1
ATOM 1012 C CA . ALA A 1 124 ? 3.85 -25.797 -20.234 1 96.62 124 ALA A CA 1
ATOM 1013 C C . ALA A 1 124 ? 4.289 -26.109 -21.656 1 96.62 124 ALA A C 1
ATOM 1015 O O . ALA A 1 124 ? 3.516 -26.672 -22.438 1 96.62 124 ALA A O 1
ATOM 1016 N N . HIS A 1 125 ? 5.539 -25.812 -21.969 1 96.75 125 HIS A N 1
ATOM 1017 C CA . HIS A 1 125 ? 6.023 -25.984 -23.328 1 96.75 125 HIS A CA 1
ATOM 1018 C C . HIS A 1 125 ? 6.395 -27.438 -23.594 1 96.75 125 HIS A C 1
ATOM 1020 O O . HIS A 1 125 ? 6.16 -27.953 -24.688 1 96.75 125 HIS A O 1
ATOM 1026 N N . ALA A 1 126 ? 6.934 -28.078 -22.641 1 95.81 126 ALA A N 1
ATOM 1027 C CA . ALA A 1 126 ? 7.41 -29.453 -22.828 1 95.81 126 ALA A CA 1
ATOM 1028 C C . ALA A 1 126 ? 6.246 -30.438 -22.875 1 95.81 126 ALA A C 1
ATOM 1030 O O . ALA A 1 126 ? 6.262 -31.391 -23.656 1 95.81 126 ALA A O 1
ATOM 1031 N N . GLU A 1 127 ? 5.254 -30.141 -22.062 1 94.5 127 GLU A N 1
ATOM 1032 C CA . GLU A 1 127 ? 4.203 -31.141 -21.875 1 94.5 127 GLU A CA 1
ATOM 1033 C C . GLU A 1 127 ? 2.879 -30.656 -22.453 1 94.5 127 GLU A C 1
ATOM 1035 O O . GLU A 1 127 ? 1.941 -31.438 -22.609 1 94.5 127 GLU A O 1
ATOM 1040 N N . GLY A 1 128 ? 2.811 -29.422 -22.766 1 95.75 128 GLY A N 1
ATOM 1041 C CA . GLY A 1 128 ? 1.537 -28.844 -23.188 1 95.75 128 GLY A CA 1
ATOM 1042 C C . GLY A 1 128 ? 1.19 -29.156 -24.625 1 95.75 128 GLY A C 1
ATOM 1043 O O . GLY A 1 128 ? 2.051 -29.562 -25.406 1 95.75 128 GLY A O 1
ATOM 1044 N N . GLU A 1 129 ? -0.037 -28.984 -24.922 1 95.88 129 GLU A N 1
ATOM 1045 C CA . GLU A 1 129 ? -0.545 -29.141 -26.281 1 95.88 129 GLU A CA 1
ATOM 1046 C C . GLU A 1 129 ? -0.756 -27.781 -26.953 1 95.88 129 GLU A C 1
ATOM 1048 O O . GLU A 1 129 ? -1.38 -26.891 -26.375 1 95.88 129 GLU A O 1
ATOM 1053 N N . LEU A 1 130 ? -0.237 -27.641 -28.125 1 96.31 130 LEU A N 1
ATOM 1054 C CA . LEU A 1 130 ? -0.4 -26.406 -28.906 1 96.31 130 LEU A CA 1
ATOM 1055 C C . LEU A 1 130 ? -1.792 -26.344 -29.516 1 96.31 130 LEU A C 1
ATOM 1057 O O . LEU A 1 130 ? -2.135 -27.141 -30.391 1 96.31 130 LEU A O 1
ATOM 1061 N N . LEU A 1 131 ? -2.57 -25.359 -29.062 1 96.44 131 LEU A N 1
ATOM 1062 C CA . LEU A 1 131 ? -3.941 -25.25 -29.547 1 96.44 131 LEU A CA 1
ATOM 1063 C C . LEU A 1 131 ? -4.031 -24.266 -30.703 1 96.44 131 LEU A C 1
ATOM 1065 O O . LEU A 1 131 ? -4.918 -24.375 -31.562 1 96.44 131 LEU A O 1
ATOM 1069 N N . TYR A 1 132 ? -3.186 -23.344 -30.656 1 96.5 132 TYR A N 1
ATOM 1070 C CA . TYR A 1 132 ? -3.166 -22.297 -31.672 1 96.5 132 TYR A CA 1
ATOM 1071 C C . TYR A 1 132 ? -1.764 -21.719 -31.844 1 96.5 132 TYR A C 1
ATOM 1073 O O . TYR A 1 132 ? -1.016 -21.594 -30.875 1 96.5 132 TYR A O 1
ATOM 1081 N N . CYS A 1 133 ? -1.42 -21.391 -33.094 1 95.62 133 CYS A N 1
ATOM 1082 C CA . CYS A 1 133 ? -0.146 -20.766 -33.406 1 95.62 133 CYS A CA 1
ATOM 1083 C C . CYS A 1 133 ? -0.258 -19.922 -34.688 1 95.62 133 CYS A C 1
ATOM 1085 O O . CYS A 1 133 ? -0.609 -20.422 -35.75 1 95.62 133 CYS A O 1
ATOM 1087 N N . SER A 1 134 ? 0.037 -18.672 -34.531 1 91.38 134 SER A N 1
ATOM 1088 C CA . SER A 1 134 ? -0.037 -17.781 -35.688 1 91.38 134 SER A CA 1
ATOM 1089 C C . SER A 1 134 ? 1.174 -17.969 -36.594 1 91.38 134 SER A C 1
ATOM 1091 O O . SER A 1 134 ? 1.043 -17.953 -37.812 1 91.38 134 SER A O 1
ATOM 1093 N N . ASP A 1 135 ? 2.312 -18.016 -35.969 1 86.62 135 ASP A N 1
ATOM 1094 C CA . ASP A 1 135 ? 3.588 -18.234 -36.625 1 86.62 135 ASP A CA 1
ATOM 1095 C C . ASP A 1 135 ? 4.441 -19.266 -35.875 1 86.62 135 ASP A C 1
ATOM 1097 O O . ASP A 1 135 ? 4.891 -19 -34.781 1 86.62 135 ASP A O 1
ATOM 1101 N N . SER A 1 136 ? 4.695 -20.312 -36.531 1 84.31 136 SER A N 1
ATOM 1102 C CA . SER A 1 136 ? 5.391 -21.438 -35.906 1 84.31 136 SER A CA 1
ATOM 1103 C C . SER A 1 136 ? 6.82 -21.047 -35.531 1 84.31 136 SER A C 1
ATOM 1105 O O . SER A 1 136 ? 7.453 -21.719 -34.719 1 84.31 136 SER A O 1
ATOM 1107 N N . TYR A 1 137 ? 7.199 -19.984 -36.031 1 84.44 137 TYR A N 1
ATOM 1108 C CA . TYR A 1 137 ? 8.555 -19.531 -35.781 1 84.44 137 TYR A CA 1
ATOM 1109 C C . TYR A 1 137 ? 8.734 -19.188 -34.312 1 84.44 137 TYR A C 1
ATOM 1111 O O . TYR A 1 137 ? 9.828 -19.312 -33.75 1 84.44 137 TYR A O 1
ATOM 1119 N N . HIS A 1 138 ? 7.621 -18.906 -33.75 1 86.5 138 HIS A N 1
ATOM 1120 C CA . HIS A 1 138 ? 7.73 -18.359 -32.406 1 86.5 138 HIS A CA 1
ATOM 1121 C C . HIS A 1 138 ? 7.492 -19.453 -31.344 1 86.5 138 HIS A C 1
ATOM 1123 O O . HIS A 1 138 ? 7.684 -19.203 -30.141 1 86.5 138 HIS A O 1
ATOM 1129 N N . PHE A 1 139 ? 7.164 -20.547 -31.797 1 92.06 139 PHE A N 1
ATOM 1130 C CA . PHE A 1 139 ? 6.914 -21.625 -30.844 1 92.06 139 PHE A CA 1
ATOM 1131 C C . PHE A 1 139 ? 8.031 -22.656 -30.906 1 92.06 139 PHE A C 1
ATOM 1133 O O . PHE A 1 139 ? 8.352 -23.172 -31.969 1 92.06 139 PHE A O 1
ATOM 1140 N N . GLN A 1 140 ? 8.594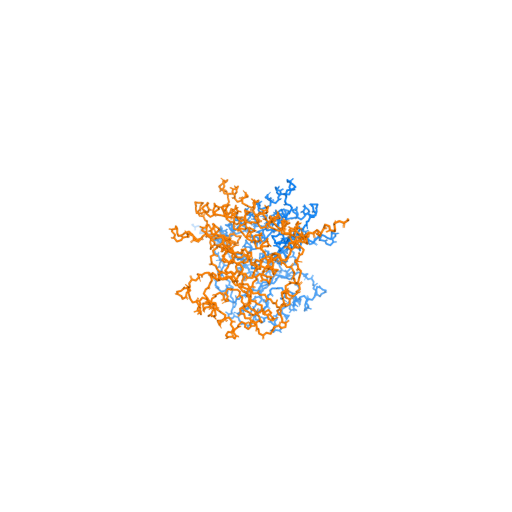 -22.875 -29.797 1 88.81 140 GLN A N 1
ATOM 1141 C CA . GLN A 1 140 ? 9.617 -23.922 -29.688 1 88.81 140 GLN A CA 1
ATOM 1142 C C . GLN A 1 140 ? 9.477 -24.703 -28.391 1 88.81 140 GLN A C 1
ATOM 1144 O O . GLN A 1 140 ? 9.203 -24.125 -27.344 1 88.81 140 GLN A O 1
ATOM 1149 N N . ARG A 1 141 ? 9.539 -26 -28.547 1 92.31 141 ARG A N 1
ATOM 1150 C CA . ARG A 1 141 ? 9.625 -26.844 -27.359 1 92.31 141 ARG A CA 1
ATOM 1151 C C . ARG A 1 141 ? 11.047 -26.859 -26.812 1 92.31 141 ARG A C 1
ATOM 1153 O O . ARG A 1 141 ? 12.016 -26.781 -27.562 1 92.31 141 ARG A O 1
ATOM 1160 N N . PRO A 1 142 ? 11.055 -26.922 -25.5 1 91.94 142 PRO A N 1
ATOM 1161 C CA . PRO A 1 142 ? 12.406 -26.938 -24.922 1 91.94 142 PRO A CA 1
ATOM 1162 C C . PRO A 1 142 ? 13.18 -28.203 -25.297 1 91.94 142 PRO A C 1
ATOM 1164 O O . PRO A 1 142 ? 12.633 -29.312 -25.266 1 91.94 142 PRO A O 1
ATOM 1167 N N . LYS A 1 143 ? 14.383 -28 -25.672 1 88.5 143 LYS A N 1
ATOM 1168 C CA . LYS A 1 143 ? 15.25 -29.109 -26.062 1 88.5 143 LYS A CA 1
ATOM 1169 C C . LYS A 1 143 ? 15.852 -29.797 -24.828 1 88.5 143 LYS A C 1
ATOM 1171 O O . LYS A 1 143 ? 16.109 -31 -24.844 1 88.5 143 LYS A O 1
ATOM 1176 N N . HIS A 1 144 ? 16.062 -28.969 -23.844 1 90.62 144 HIS A N 1
ATOM 1177 C CA . HIS A 1 144 ? 16.656 -29.453 -22.594 1 90.62 144 HIS A CA 1
ATOM 1178 C C . HIS A 1 144 ? 15.859 -28.969 -21.375 1 90.62 144 HIS A C 1
ATOM 1180 O O . HIS A 1 144 ? 15.203 -27.938 -21.438 1 90.62 144 HIS A O 1
ATOM 1186 N N . PRO A 1 145 ? 15.977 -29.875 -20.422 1 91.81 145 PRO A N 1
ATOM 1187 C CA . PRO A 1 145 ? 15.336 -29.406 -19.188 1 91.81 145 PRO A CA 1
ATOM 1188 C C . PRO A 1 145 ? 16.016 -28.172 -18.609 1 91.81 145 PRO A C 1
ATOM 1190 O O . PRO A 1 145 ? 17.156 -27.875 -18.938 1 91.81 145 PRO A O 1
ATOM 1193 N N . ILE A 1 146 ? 15.219 -27.484 -17.844 1 95.12 146 ILE A N 1
ATOM 1194 C CA . ILE A 1 146 ? 15.797 -26.344 -17.141 1 95.12 146 ILE A CA 1
ATOM 1195 C C . ILE A 1 146 ? 16.656 -26.828 -15.969 1 95.12 146 ILE A C 1
ATOM 1197 O O . ILE A 1 146 ? 16.688 -28.031 -15.672 1 95.12 146 ILE A O 1
ATOM 1201 N N . ASP A 1 147 ? 17.406 -25.859 -15.375 1 96.06 147 ASP A N 1
ATOM 1202 C CA . ASP A 1 147 ? 18.156 -26.172 -14.172 1 96.06 147 ASP A CA 1
ATOM 1203 C C . ASP A 1 147 ? 17.25 -26.25 -12.953 1 96.06 147 ASP A C 1
ATOM 1205 O O . ASP A 1 147 ? 17.031 -25.266 -12.258 1 96.06 147 ASP A O 1
ATOM 1209 N N . PHE A 1 148 ? 16.828 -27.5 -12.672 1 96.5 148 PHE A N 1
ATOM 1210 C CA . PHE A 1 148 ? 15.859 -27.688 -11.602 1 96.5 148 PHE A CA 1
ATOM 1211 C C . PHE A 1 148 ? 16.516 -27.516 -10.234 1 96.5 148 PHE A C 1
ATOM 1213 O O . PHE A 1 148 ? 15.836 -27.25 -9.242 1 96.5 148 PHE A O 1
ATOM 1220 N N . ALA A 1 149 ? 17.781 -27.719 -10.125 1 97.25 149 ALA A N 1
ATOM 1221 C CA . ALA A 1 149 ? 18.469 -27.406 -8.875 1 97.25 149 ALA A CA 1
ATOM 1222 C C . ALA A 1 149 ? 18.359 -25.922 -8.531 1 97.25 149 ALA A C 1
ATOM 1224 O O . ALA A 1 149 ? 18.078 -25.562 -7.391 1 97.25 149 ALA A O 1
ATOM 1225 N N . LYS A 1 150 ? 18.594 -25.172 -9.547 1 97.12 150 LYS A N 1
ATOM 1226 C CA . LYS A 1 150 ? 18.469 -23.734 -9.367 1 97.12 150 LYS A CA 1
ATOM 1227 C C . LYS A 1 150 ? 17.016 -23.344 -9.078 1 97.12 150 LYS A C 1
ATOM 1229 O O . LYS A 1 150 ? 16.75 -22.5 -8.219 1 97.12 150 LYS A O 1
ATOM 1234 N N . ALA A 1 151 ? 16.078 -23.938 -9.836 1 96.94 151 ALA A N 1
ATOM 1235 C CA . ALA A 1 151 ? 14.656 -23.672 -9.625 1 96.94 151 ALA A CA 1
ATOM 1236 C C . ALA A 1 151 ? 14.242 -24 -8.195 1 96.94 151 ALA A C 1
ATOM 1238 O O . ALA A 1 151 ? 13.492 -23.234 -7.566 1 96.94 151 ALA A O 1
ATOM 1239 N N . TYR A 1 152 ? 14.719 -25.125 -7.727 1 97.94 152 TYR A N 1
ATOM 1240 C CA . TYR A 1 152 ? 14.438 -25.531 -6.355 1 97.94 152 TYR A CA 1
ATOM 1241 C C . TYR A 1 152 ? 14.992 -24.516 -5.359 1 97.94 152 TYR A C 1
ATOM 1243 O O . TYR A 1 152 ? 14.297 -24.109 -4.434 1 97.94 152 TYR A O 1
ATOM 1251 N N . ALA A 1 153 ? 16.188 -24.109 -5.559 1 97.88 153 ALA A N 1
ATOM 1252 C CA . ALA A 1 153 ? 16.844 -23.188 -4.645 1 97.88 153 ALA A CA 1
ATOM 1253 C C . ALA A 1 153 ? 16.109 -21.844 -4.598 1 97.88 153 ALA A C 1
ATOM 1255 O O . ALA A 1 153 ? 15.859 -21.297 -3.52 1 97.88 153 ALA A O 1
ATOM 1256 N N . ASP A 1 154 ? 15.75 -21.344 -5.762 1 96.81 154 ASP A N 1
ATOM 1257 C CA . ASP A 1 154 ? 15.031 -20.078 -5.848 1 96.81 154 ASP A CA 1
ATOM 1258 C C . ASP A 1 154 ? 13.656 -20.172 -5.195 1 96.81 154 ASP A C 1
ATOM 1260 O O . ASP A 1 154 ? 13.266 -19.297 -4.426 1 96.81 154 ASP A O 1
ATOM 1264 N N . ALA A 1 155 ? 12.977 -21.219 -5.516 1 98.12 155 ALA A N 1
ATOM 1265 C CA . ALA A 1 155 ? 11.641 -21.438 -4.961 1 98.12 155 ALA A CA 1
ATOM 1266 C C . ALA A 1 155 ? 11.703 -21.609 -3.445 1 98.12 155 ALA A C 1
ATOM 1268 O O . ALA A 1 155 ? 10.867 -21.062 -2.719 1 98.12 155 ALA A O 1
ATOM 1269 N N . LYS A 1 156 ? 12.641 -22.359 -2.986 1 98.25 156 LYS A N 1
ATOM 1270 C CA . LYS A 1 156 ? 12.812 -22.609 -1.557 1 98.25 156 LYS A CA 1
ATOM 1271 C C . LYS A 1 156 ? 13.133 -21.312 -0.818 1 98.25 156 LYS A C 1
ATOM 1273 O O . LYS A 1 156 ? 12.609 -21.062 0.271 1 98.25 156 LYS A O 1
ATOM 1278 N N . PHE A 1 157 ? 13.977 -20.562 -1.428 1 97.06 157 PHE A N 1
ATOM 1279 C CA . PHE A 1 157 ? 14.32 -19.281 -0.836 1 97.06 157 PHE A CA 1
ATOM 1280 C C . PHE A 1 157 ? 13.086 -18.406 -0.693 1 97.06 157 PHE A C 1
ATOM 1282 O O . PHE A 1 157 ? 12.859 -17.812 0.363 1 97.06 157 PHE A O 1
ATOM 1289 N N . HIS A 1 158 ? 12.32 -18.281 -1.753 1 96.75 158 HIS A N 1
ATOM 1290 C CA . HIS A 1 158 ? 11.086 -17.5 -1.724 1 96.75 158 HIS A CA 1
ATOM 1291 C C . HIS A 1 158 ? 10.109 -18.047 -0.697 1 96.75 158 HIS A C 1
ATOM 1293 O O . HIS A 1 158 ? 9.516 -17.297 0.074 1 96.75 158 HIS A O 1
ATOM 1299 N N . PHE A 1 159 ? 9.992 -19.375 -0.653 1 98.19 159 PHE A N 1
ATOM 1300 C CA . PHE A 1 159 ? 9.117 -20.078 0.282 1 98.19 159 PHE A CA 1
ATOM 1301 C C . PHE A 1 159 ? 9.508 -19.75 1.723 1 98.19 159 PHE A C 1
ATOM 1303 O O . PHE A 1 159 ? 8.664 -19.344 2.521 1 98.19 159 PHE A O 1
ATOM 1310 N N . ASP A 1 160 ? 10.695 -19.875 2.025 1 96.81 160 ASP A N 1
ATOM 1311 C CA . ASP A 1 160 ? 11.164 -19.656 3.391 1 96.81 160 ASP A CA 1
ATOM 1312 C C . ASP A 1 160 ? 10.992 -18.203 3.801 1 96.81 160 ASP A C 1
ATOM 1314 O O . ASP A 1 160 ? 10.648 -17.906 4.949 1 96.81 160 ASP A O 1
ATOM 1318 N N . THR A 1 161 ? 11.203 -17.344 2.873 1 94.56 161 THR A N 1
ATOM 1319 C CA . THR A 1 161 ? 11.141 -15.914 3.17 1 94.56 161 THR A CA 1
ATOM 1320 C C . THR A 1 161 ? 9.703 -15.477 3.459 1 94.56 161 THR A C 1
ATOM 1322 O O . THR A 1 161 ? 9.406 -14.984 4.547 1 94.56 161 THR A O 1
ATOM 1325 N N . PHE A 1 162 ? 8.82 -15.789 2.564 1 95.81 162 PHE A N 1
ATOM 1326 C CA . PHE A 1 162 ? 7.5 -15.18 2.676 1 95.81 162 PHE A CA 1
ATOM 1327 C C . PHE A 1 162 ? 6.578 -16.047 3.527 1 95.81 162 PHE A C 1
ATOM 1329 O O . PHE A 1 162 ? 5.645 -15.539 4.152 1 95.81 162 PHE A O 1
ATOM 1336 N N . ARG A 1 163 ? 6.859 -17.328 3.566 1 95.94 163 ARG A N 1
ATOM 1337 C CA . ARG A 1 163 ? 6.152 -18.156 4.539 1 95.94 163 ARG A CA 1
ATOM 1338 C C . ARG A 1 163 ? 6.418 -17.672 5.961 1 95.94 163 ARG A C 1
ATOM 1340 O O . ARG A 1 163 ? 5.5 -17.594 6.777 1 95.94 163 ARG A O 1
ATOM 1347 N N . THR A 1 164 ? 7.648 -17.391 6.219 1 94.44 164 THR A N 1
ATOM 1348 C CA . THR A 1 164 ? 8.031 -16.906 7.535 1 94.44 164 THR A CA 1
ATOM 1349 C C . THR A 1 164 ? 7.324 -15.586 7.844 1 94.44 164 THR A C 1
ATOM 1351 O O . THR A 1 164 ? 6.789 -15.406 8.938 1 94.44 164 THR A O 1
ATOM 1354 N N . GLN A 1 165 ? 7.332 -14.695 6.875 1 95.44 165 GLN A N 1
ATOM 1355 C CA . GLN A 1 165 ? 6.652 -13.422 7.082 1 95.44 165 GLN A CA 1
ATOM 1356 C C . GLN A 1 165 ? 5.16 -13.625 7.316 1 95.44 165 GLN A C 1
ATOM 1358 O O . GLN A 1 165 ? 4.578 -13 8.203 1 95.44 165 GLN A O 1
ATOM 1363 N N . GLY A 1 166 ? 4.559 -14.438 6.5 1 97.25 166 GLY A N 1
ATOM 1364 C CA . GLY A 1 166 ? 3.143 -14.727 6.672 1 97.25 166 GLY A CA 1
ATOM 1365 C C . GLY A 1 166 ? 2.812 -15.289 8.047 1 97.25 166 GLY A C 1
ATOM 1366 O O . GLY A 1 166 ? 1.872 -14.836 8.695 1 97.25 166 GLY A O 1
ATOM 1367 N N . ASN A 1 167 ? 3.58 -16.234 8.492 1 96.69 167 ASN A N 1
ATOM 1368 C CA . ASN A 1 167 ? 3.355 -16.859 9.789 1 96.69 167 ASN A CA 1
ATOM 1369 C C . ASN A 1 167 ? 3.596 -15.883 10.938 1 96.69 167 ASN A C 1
ATOM 1371 O O . ASN A 1 167 ? 2.869 -15.898 11.93 1 96.69 167 ASN A O 1
ATOM 1375 N N . GLU A 1 168 ? 4.602 -15.078 10.789 1 94.31 168 GLU A N 1
ATOM 1376 C CA . GLU A 1 168 ? 4.867 -14.07 11.812 1 94.31 168 GLU A CA 1
ATOM 1377 C C . GLU A 1 168 ? 3.709 -13.086 11.93 1 94.31 168 GLU A C 1
ATOM 1379 O O . GLU A 1 168 ? 3.299 -12.727 13.031 1 94.31 168 GLU A O 1
ATOM 1384 N N . LEU A 1 169 ? 3.189 -12.656 10.828 1 96.69 169 LEU A N 1
ATOM 1385 C CA . LEU A 1 169 ? 2.078 -11.711 10.852 1 96.69 169 LEU A CA 1
ATOM 1386 C C . LEU A 1 169 ? 0.826 -12.359 11.43 1 96.69 169 LEU A C 1
ATOM 1388 O O . LEU A 1 169 ? 0.03 -11.703 12.102 1 96.69 169 LEU A O 1
ATOM 1392 N N . LEU A 1 170 ? 0.652 -13.648 11.156 1 96.94 170 LEU A N 1
ATOM 1393 C CA . LEU A 1 170 ? -0.473 -14.352 11.766 1 96.94 170 LEU A CA 1
ATOM 1394 C C . LEU A 1 170 ? -0.343 -14.383 13.281 1 96.94 170 LEU A C 1
ATOM 1396 O O . LEU A 1 170 ? -1.332 -14.211 14 1 96.94 170 LEU A O 1
ATOM 1400 N N . GLU A 1 171 ? 0.838 -14.609 13.734 1 94 171 GLU A N 1
ATOM 1401 C CA . GLU A 1 171 ? 1.083 -14.609 15.172 1 94 171 GLU A CA 1
ATOM 1402 C C . GLU A 1 171 ? 0.808 -13.234 15.781 1 94 171 GLU A C 1
ATOM 1404 O O . GLU A 1 171 ? 0.167 -13.133 16.828 1 94 171 GLU A O 1
ATOM 1409 N N . GLN A 1 172 ? 1.304 -12.273 15.102 1 92.38 172 GLN A N 1
ATOM 1410 C CA . GLN A 1 172 ? 1.069 -10.914 15.57 1 92.38 172 GLN A CA 1
ATOM 1411 C C . GLN A 1 172 ? -0.417 -10.57 15.547 1 92.38 172 GLN A C 1
ATOM 1413 O O . GLN A 1 172 ? -0.907 -9.852 16.422 1 92.38 172 GLN A O 1
ATOM 1418 N N . ALA A 1 173 ? -1.059 -11.016 14.523 1 95.62 173 ALA A N 1
ATOM 1419 C CA . ALA A 1 173 ? -2.502 -10.797 14.453 1 95.62 173 ALA A CA 1
ATOM 1420 C C . ALA A 1 173 ? -3.217 -11.445 15.633 1 95.62 173 ALA A C 1
ATOM 1422 O O . ALA A 1 173 ? -4.102 -10.836 16.234 1 95.62 173 ALA A O 1
ATOM 1423 N N . GLN A 1 174 ? -2.828 -12.617 15.945 1 95.12 174 GLN A N 1
ATOM 1424 C CA . GLN A 1 174 ? -3.42 -13.344 17.062 1 95.12 174 GLN A CA 1
ATOM 1425 C C . GLN A 1 174 ? -3.145 -12.633 18.391 1 95.12 174 GLN A C 1
ATOM 1427 O O . GLN A 1 174 ? -4.031 -12.523 19.234 1 95.12 174 GLN A O 1
ATOM 1432 N N . ASP A 1 175 ? -1.933 -12.141 18.531 1 92.06 175 ASP A N 1
ATOM 1433 C CA . ASP A 1 175 ? -1.575 -11.391 19.734 1 92.06 175 ASP A CA 1
ATOM 1434 C C . ASP A 1 175 ? -2.416 -10.125 19.859 1 92.06 175 ASP A C 1
ATOM 1436 O O . ASP A 1 175 ? -2.92 -9.82 20.938 1 92.06 175 ASP A O 1
ATOM 1440 N N . ALA A 1 176 ? -2.496 -9.461 18.797 1 92.38 176 ALA A N 1
ATOM 1441 C CA . ALA A 1 176 ? -3.291 -8.234 18.797 1 92.38 176 ALA A CA 1
ATOM 1442 C C . ALA A 1 176 ? -4.758 -8.531 19.094 1 92.38 176 ALA A C 1
ATOM 1444 O O . ALA A 1 176 ? -5.414 -7.773 19.812 1 92.38 176 ALA A O 1
ATOM 1445 N N . PHE A 1 177 ? -5.219 -9.594 18.625 1 93.62 177 PHE A N 1
ATOM 1446 C CA . PHE A 1 177 ? -6.609 -10 18.797 1 93.62 177 PHE A CA 1
ATOM 1447 C C . PHE A 1 177 ? -6.875 -10.398 20.25 1 93.62 177 PHE A C 1
ATOM 1449 O O . PHE A 1 177 ? -7.891 -10.008 20.828 1 93.62 177 PHE A O 1
ATOM 1456 N N . SER A 1 178 ? -6.109 -11.188 20.859 1 89.69 178 SER A N 1
ATOM 1457 C CA . SER A 1 178 ? -6.312 -11.789 22.172 1 89.69 178 SER A CA 1
ATOM 1458 C C . SER A 1 178 ? -6.227 -10.734 23.281 1 89.69 178 SER A C 1
ATOM 1460 O O . SER A 1 178 ? -6.961 -10.805 24.266 1 89.69 178 SER A O 1
ATOM 1462 N N . GLU A 1 179 ? -5.441 -9.859 23.125 1 75.06 179 GLU A N 1
ATOM 1463 C CA . GLU A 1 179 ? -5.324 -8.852 24.188 1 75.06 179 GLU A CA 1
ATOM 1464 C C . GLU A 1 179 ? -6.352 -7.738 24 1 75.06 179 GLU A C 1
ATOM 1466 O O . GLU A 1 179 ? -6.227 -6.664 24.594 1 75.06 179 GLU A O 1
ATOM 1471 N N . SER A 1 180 ? -7.453 -8.18 23.266 1 63.31 180 SER A N 1
ATOM 1472 C CA . SER A 1 180 ? -8.523 -7.234 22.984 1 63.31 180 SER A CA 1
ATOM 1473 C C . SER A 1 180 ? -7.973 -5.844 22.688 1 63.31 180 SER A C 1
ATOM 1475 O O . SER A 1 180 ? -8.68 -4.844 22.828 1 63.31 180 SER A O 1
ATOM 1477 N N . ARG A 1 181 ? -6.871 -5.855 22.109 1 70.19 181 ARG A N 1
ATOM 1478 C CA . ARG A 1 181 ? -6.223 -4.562 22.281 1 70.19 181 ARG A CA 1
ATOM 1479 C C . ARG A 1 181 ? -6.16 -3.793 20.969 1 70.19 181 ARG A C 1
ATOM 1481 O O . ARG A 1 181 ? -6.316 -2.57 20.953 1 70.19 181 ARG A O 1
ATOM 1488 N N . ASN A 1 182 ? -6.328 -4.684 19.844 1 90.19 182 ASN A N 1
ATOM 1489 C CA . ASN A 1 182 ? -6.215 -3.9 18.625 1 90.19 182 ASN A CA 1
ATOM 1490 C C . ASN A 1 182 ? -6.73 -4.676 17.406 1 90.19 182 ASN A C 1
ATOM 1492 O O . ASN A 1 182 ? -5.953 -5.293 16.688 1 90.19 182 ASN A O 1
ATOM 1496 N N . MET A 1 183 ? -8.07 -4.602 17.297 1 94.56 183 MET A N 1
ATOM 1497 C CA . MET A 1 183 ? -8.734 -5.324 16.203 1 94.56 183 MET A CA 1
ATOM 1498 C C . MET A 1 183 ? -8.281 -4.809 14.852 1 94.56 183 MET A C 1
ATOM 1500 O O . MET A 1 183 ? -8.219 -5.566 13.883 1 94.56 183 MET A O 1
ATOM 1504 N N . ARG A 1 184 ? -7.969 -3.57 14.852 1 95.19 184 ARG A N 1
ATOM 1505 C CA . ARG A 1 184 ? -7.512 -2.932 13.617 1 95.19 184 ARG A CA 1
ATOM 1506 C C . ARG A 1 184 ? -6.215 -3.564 13.125 1 95.19 184 ARG A C 1
ATOM 1508 O O . ARG A 1 184 ? -6.117 -3.957 11.961 1 95.19 184 ARG A O 1
ATOM 1515 N N . LEU A 1 185 ? -5.258 -3.721 13.953 1 94.81 185 LEU A N 1
ATOM 1516 C CA . LEU A 1 185 ? -3.979 -4.312 13.578 1 94.81 185 LEU A CA 1
ATOM 1517 C C . LEU A 1 185 ? -4.133 -5.797 13.273 1 94.81 185 LEU A C 1
ATOM 1519 O O . LEU A 1 185 ? -3.502 -6.316 12.352 1 94.81 185 LEU A O 1
ATOM 1523 N N . ALA A 1 186 ? -4.945 -6.422 14.094 1 96.75 186 ALA A N 1
ATOM 1524 C CA . ALA A 1 186 ? -5.195 -7.84 13.844 1 96.75 186 ALA A CA 1
ATOM 1525 C C . ALA A 1 186 ? -5.746 -8.055 12.438 1 96.75 186 ALA A C 1
ATOM 1527 O O . ALA A 1 186 ? -5.32 -8.977 11.734 1 96.75 186 ALA A O 1
ATOM 1528 N N . ALA A 1 187 ? -6.668 -7.195 12.094 1 97.62 187 ALA A N 1
ATOM 1529 C CA . ALA A 1 187 ? -7.258 -7.277 10.758 1 97.62 187 ALA A CA 1
ATOM 1530 C C . ALA A 1 187 ? -6.207 -7.027 9.68 1 97.62 187 ALA A C 1
ATOM 1532 O O . ALA A 1 187 ? -6.105 -7.785 8.711 1 97.62 187 ALA A O 1
ATOM 1533 N N . GLN A 1 188 ? -5.398 -6.047 9.844 1 97.31 188 GLN A N 1
ATOM 1534 C CA . GLN A 1 188 ? -4.363 -5.684 8.883 1 97.31 188 GLN A CA 1
ATOM 1535 C C . GLN A 1 188 ? -3.354 -6.812 8.703 1 97.31 188 GLN A C 1
ATOM 1537 O O . GLN A 1 188 ? -3.012 -7.172 7.578 1 97.31 188 GLN A O 1
ATOM 1542 N N . PHE A 1 189 ? -2.92 -7.352 9.812 1 97.62 189 PHE A N 1
ATOM 1543 C CA . PHE A 1 189 ? -1.88 -8.367 9.773 1 97.62 189 PHE A CA 1
ATOM 1544 C C . PHE A 1 189 ? -2.408 -9.656 9.156 1 97.62 189 PHE A C 1
ATOM 1546 O O . PHE A 1 189 ? -1.703 -10.32 8.391 1 97.62 189 PHE A O 1
ATOM 1553 N N . SER A 1 190 ? -3.637 -9.977 9.469 1 98.31 190 SER A N 1
ATOM 1554 C CA . SER A 1 190 ? -4.223 -11.188 8.891 1 98.31 190 SER A CA 1
ATOM 1555 C C . SER A 1 190 ? -4.336 -11.078 7.375 1 98.31 190 SER A C 1
ATOM 1557 O O . SER A 1 190 ? -4.02 -12.023 6.652 1 98.31 190 SER A O 1
ATOM 1559 N N . ALA A 1 191 ? -4.773 -9.914 6.969 1 98.5 191 ALA A N 1
ATOM 1560 C CA . ALA A 1 191 ? -4.926 -9.695 5.531 1 98.5 191 ALA A CA 1
ATOM 1561 C C . ALA A 1 191 ? -3.578 -9.75 4.82 1 98.5 191 ALA A C 1
ATOM 1563 O O . ALA A 1 191 ? -3.439 -10.406 3.785 1 98.5 191 ALA A O 1
ATOM 1564 N N . GLN A 1 192 ? -2.58 -9.133 5.375 1 98.31 192 GLN A N 1
ATOM 1565 C CA . GLN A 1 192 ? -1.251 -9.109 4.773 1 98.31 192 GLN A CA 1
ATOM 1566 C C . GLN A 1 192 ? -0.618 -10.492 4.785 1 98.31 192 GLN A C 1
ATOM 1568 O O . GLN A 1 192 ? 0.116 -10.859 3.861 1 98.31 192 GLN A O 1
ATOM 1573 N N . ALA A 1 193 ? -0.874 -11.219 5.832 1 98.56 193 ALA A N 1
ATOM 1574 C CA . ALA A 1 193 ? -0.383 -12.594 5.879 1 98.56 193 ALA A CA 1
ATOM 1575 C C . ALA A 1 193 ? -0.893 -13.391 4.684 1 98.56 193 ALA A C 1
ATOM 1577 O O . ALA A 1 193 ? -0.129 -14.125 4.047 1 98.56 193 ALA A O 1
ATOM 1578 N N . MET A 1 194 ? -2.172 -13.234 4.395 1 98.62 194 MET A N 1
ATOM 1579 C CA . MET A 1 194 ? -2.756 -13.961 3.266 1 98.62 194 MET A CA 1
ATOM 1580 C C . MET A 1 194 ? -2.053 -13.586 1.962 1 98.62 194 MET A C 1
ATOM 1582 O O . MET A 1 194 ? -1.792 -14.461 1.127 1 98.62 194 MET A O 1
ATOM 1586 N N . VAL A 1 195 ? -1.759 -12.352 1.803 1 98.44 195 VAL A N 1
ATOM 1587 C CA . VAL A 1 195 ? -1.067 -11.867 0.612 1 98.44 195 VAL A CA 1
ATOM 1588 C C . VAL A 1 195 ? 0.303 -12.531 0.506 1 98.44 195 VAL A C 1
ATOM 1590 O O . VAL A 1 195 ? 0.695 -12.992 -0.569 1 98.44 195 VAL A O 1
ATOM 1593 N N . TYR A 1 196 ? 0.994 -12.656 1.642 1 98.44 196 TYR A N 1
ATOM 1594 C CA . TYR A 1 196 ? 2.307 -13.289 1.64 1 98.44 196 TYR A CA 1
ATOM 1595 C C . TYR A 1 196 ? 2.203 -14.758 1.244 1 98.44 196 TYR A C 1
ATOM 1597 O O . TYR A 1 196 ? 3.023 -15.258 0.472 1 98.44 196 TYR A O 1
ATOM 1605 N N . PHE A 1 197 ? 1.204 -15.352 1.734 1 98.56 197 PHE A N 1
ATOM 1606 C CA . PHE A 1 197 ? 1.031 -16.766 1.414 1 98.56 197 PHE A CA 1
ATOM 1607 C C . PHE A 1 197 ? 0.787 -16.953 -0.078 1 98.56 197 PHE A C 1
ATOM 1609 O O . PHE A 1 197 ? 1.353 -17.859 -0.695 1 98.56 197 PHE A O 1
ATOM 1616 N N . TYR A 1 198 ? 0.038 -16.094 -0.649 1 98.12 198 TYR A N 1
ATOM 1617 C CA . TYR A 1 198 ? -0.236 -16.234 -2.076 1 98.12 198 TYR A CA 1
ATOM 1618 C C . TYR A 1 198 ? 0.999 -15.891 -2.902 1 98.12 198 TYR A C 1
ATOM 1620 O O . TYR A 1 198 ? 1.226 -16.484 -3.961 1 98.12 198 TYR A O 1
ATOM 1628 N N . HIS A 1 199 ? 1.751 -14.914 -2.436 1 97.56 199 HIS A N 1
ATOM 1629 C CA . HIS A 1 199 ? 3.014 -14.633 -3.111 1 97.56 199 HIS A CA 1
ATOM 1630 C C . HIS A 1 199 ? 3.924 -15.859 -3.107 1 97.56 199 HIS A C 1
ATOM 1632 O O . HIS A 1 199 ? 4.551 -16.172 -4.121 1 97.56 199 HIS A O 1
ATOM 1638 N N . THR A 1 200 ? 3.939 -16.5 -1.983 1 97.69 200 THR A N 1
ATOM 1639 C CA . THR A 1 200 ? 4.746 -17.719 -1.846 1 97.69 200 THR A CA 1
ATOM 1640 C C . THR A 1 200 ? 4.27 -18.797 -2.812 1 97.69 200 THR A C 1
ATOM 1642 O O . THR A 1 200 ? 5.074 -19.375 -3.547 1 97.69 200 THR A O 1
ATOM 1645 N N . LEU A 1 201 ? 3.01 -19 -2.803 1 98.06 201 LEU A N 1
ATOM 1646 C CA . LEU A 1 201 ? 2.422 -20.047 -3.637 1 98.06 201 LEU A CA 1
ATOM 1647 C C . LEU A 1 201 ? 2.686 -19.781 -5.113 1 98.06 201 LEU A C 1
ATOM 1649 O O . LEU A 1 201 ? 3.123 -20.672 -5.848 1 98.06 201 LEU A O 1
ATOM 1653 N N . TYR A 1 202 ? 2.455 -18.578 -5.516 1 97.31 202 TYR A N 1
ATOM 1654 C CA . TYR A 1 202 ? 2.6 -18.203 -6.918 1 97.31 202 TYR A CA 1
ATOM 1655 C C . TYR A 1 202 ? 4.039 -18.391 -7.383 1 97.31 202 TYR A C 1
ATOM 1657 O O . TYR A 1 202 ? 4.285 -18.938 -8.461 1 97.31 202 TYR A O 1
ATOM 1665 N N . TYR A 1 203 ? 4.965 -17.969 -6.574 1 97.56 203 TYR A N 1
ATOM 1666 C CA . TYR A 1 203 ? 6.363 -18.062 -6.984 1 97.56 203 TYR A CA 1
ATOM 1667 C C . TYR A 1 203 ? 6.816 -19.516 -7.059 1 97.56 203 TYR A C 1
ATOM 1669 O O . TYR A 1 203 ? 7.512 -19.906 -8 1 97.56 203 TYR A O 1
ATOM 1677 N N . VAL A 1 204 ? 6.453 -20.266 -6.078 1 97.94 204 VAL A N 1
ATOM 1678 C CA . VAL A 1 204 ? 6.91 -21.641 -6.023 1 97.94 204 VAL A CA 1
ATOM 1679 C C . VAL A 1 204 ? 6.387 -22.406 -7.234 1 97.94 204 VAL A C 1
ATOM 1681 O O . VAL A 1 204 ? 7.109 -23.219 -7.824 1 97.94 204 VAL A O 1
ATOM 1684 N N . TYR A 1 205 ? 5.199 -22.125 -7.668 1 96.75 205 TYR A N 1
ATOM 1685 C CA . TYR A 1 205 ? 4.598 -22.875 -8.758 1 96.75 205 TYR A CA 1
ATOM 1686 C C . TYR A 1 205 ? 5.012 -22.312 -10.109 1 96.75 205 TYR A C 1
ATOM 1688 O O . TYR A 1 205 ? 5.027 -23.016 -11.117 1 96.75 205 TYR A O 1
ATOM 1696 N N . HIS A 1 206 ? 5.371 -21.031 -10.164 1 95.94 206 HIS A N 1
ATOM 1697 C CA . HIS A 1 206 ? 5.52 -20.422 -11.477 1 95.94 206 HIS A CA 1
ATOM 1698 C C . HIS A 1 206 ? 6.93 -19.875 -11.68 1 95.94 206 HIS A C 1
ATOM 1700 O O . HIS A 1 206 ? 7.332 -19.594 -12.805 1 95.94 206 HIS A O 1
ATOM 1706 N N . GLY A 1 207 ? 7.66 -19.688 -10.617 1 94.69 207 GLY A N 1
ATOM 1707 C CA . GLY A 1 207 ? 9 -19.141 -10.711 1 94.69 207 GLY A CA 1
ATOM 1708 C C . GLY A 1 207 ? 9.016 -17.656 -11.047 1 94.69 207 GLY A C 1
ATOM 1709 O O . GLY A 1 207 ? 9.977 -17.156 -11.625 1 94.69 207 GLY A O 1
ATOM 1710 N N . LEU A 1 208 ? 7.945 -17.016 -10.859 1 92.81 208 LEU A N 1
ATOM 1711 C CA . LEU A 1 208 ? 7.859 -15.586 -11.117 1 92.81 208 LEU A CA 1
ATOM 1712 C C . LEU A 1 208 ? 7.066 -14.875 -10.023 1 92.81 208 LEU A C 1
ATOM 1714 O O . LEU A 1 208 ? 6.266 -15.508 -9.32 1 92.81 208 LEU A O 1
ATOM 1718 N N . GLU A 1 209 ? 7.285 -13.602 -9.867 1 92.5 209 GLU A N 1
ATOM 1719 C CA . GLU A 1 209 ? 6.613 -12.812 -8.844 1 92.5 209 GLU A CA 1
ATOM 1720 C C . GLU A 1 209 ? 5.152 -12.555 -9.203 1 92.5 209 GLU A C 1
ATOM 1722 O O . GLU A 1 209 ? 4.828 -12.352 -10.375 1 92.5 209 GLU A O 1
ATOM 1727 N N . PHE A 1 210 ? 4.344 -12.555 -8.211 1 93.56 210 PHE A N 1
ATOM 1728 C CA . PHE A 1 210 ? 2.938 -12.227 -8.414 1 93.56 210 PHE A CA 1
ATOM 1729 C C . PHE A 1 210 ? 2.77 -10.742 -8.727 1 93.56 210 PHE A C 1
ATOM 1731 O O . PHE A 1 210 ? 3.295 -9.891 -8.008 1 93.56 210 PHE A O 1
ATOM 1738 N N . ASP A 1 211 ? 2.043 -10.383 -9.695 1 90.69 211 ASP A N 1
ATOM 1739 C CA . ASP A 1 211 ? 1.925 -9 -10.141 1 90.69 211 ASP A CA 1
ATOM 1740 C C . ASP A 1 211 ? 0.757 -8.297 -9.445 1 90.69 211 ASP A C 1
ATOM 1742 O O . ASP A 1 211 ? 0.345 -7.211 -9.859 1 90.69 211 ASP A O 1
ATOM 1746 N N . SER A 1 212 ? 0.189 -8.938 -8.453 1 93.38 212 SER A N 1
ATOM 1747 C CA . SER A 1 212 ? -0.929 -8.367 -7.703 1 93.38 212 SER A CA 1
ATOM 1748 C C . SER A 1 212 ? -0.747 -8.57 -6.203 1 93.38 212 SER A C 1
ATOM 1750 O O . SER A 1 212 ? -0.051 -9.492 -5.773 1 93.38 212 SER A O 1
ATOM 1752 N N . HIS A 1 213 ? -1.379 -7.672 -5.449 1 95 213 HIS A N 1
ATOM 1753 C CA . HIS A 1 213 ? -1.433 -7.816 -3.998 1 95 213 HIS A CA 1
ATOM 1754 C C . HIS A 1 213 ? -2.873 -7.82 -3.498 1 95 213 HIS A C 1
ATOM 1756 O O . HIS A 1 213 ? -3.123 -7.594 -2.311 1 95 213 HIS A O 1
ATOM 1762 N N . ASP A 1 214 ? -3.82 -8.023 -4.406 1 96 214 ASP A N 1
ATOM 1763 C CA . ASP A 1 214 ? -5.242 -8.141 -4.102 1 96 214 ASP A CA 1
ATOM 1764 C C . ASP A 1 214 ? -5.621 -9.594 -3.805 1 96 214 ASP A C 1
ATOM 1766 O O . ASP A 1 214 ? -5.621 -10.43 -4.703 1 96 214 ASP A O 1
ATOM 1770 N N . PRO A 1 215 ? -6.012 -9.812 -2.559 1 96.94 215 PRO A N 1
ATOM 1771 C CA . PRO A 1 215 ? -6.25 -11.203 -2.193 1 96.94 215 PRO A CA 1
ATOM 1772 C C . PRO A 1 215 ? -7.363 -11.852 -3.02 1 96.94 215 PRO A C 1
ATOM 1774 O O . PRO A 1 215 ? -7.355 -13.062 -3.23 1 96.94 215 PRO A O 1
ATOM 1777 N N . VAL A 1 216 ? -8.32 -11.086 -3.504 1 94.5 216 VAL A N 1
ATOM 1778 C CA . VAL A 1 216 ? -9.406 -11.617 -4.316 1 94.5 216 VAL A CA 1
ATOM 1779 C C . VAL A 1 216 ? -8.867 -12.102 -5.66 1 94.5 216 VAL A C 1
ATOM 1781 O O . VAL A 1 216 ? -9.141 -13.227 -6.078 1 94.5 216 VAL A O 1
ATOM 1784 N N . ILE A 1 217 ? -8.039 -11.305 -6.266 1 94.62 217 ILE A N 1
ATOM 1785 C CA . ILE A 1 217 ? -7.441 -11.633 -7.555 1 94.62 217 ILE A CA 1
ATOM 1786 C C . ILE A 1 217 ? -6.473 -12.805 -7.387 1 94.62 217 ILE A C 1
ATOM 1788 O O . ILE A 1 217 ? -6.473 -13.734 -8.195 1 94.62 217 ILE A O 1
ATOM 1792 N N . MET A 1 218 ? -5.738 -12.766 -6.332 1 96.88 218 MET A N 1
ATOM 1793 C CA . MET A 1 218 ? -4.73 -13.797 -6.094 1 96.88 218 MET A CA 1
ATOM 1794 C C . MET A 1 218 ? -5.383 -15.156 -5.883 1 96.88 218 MET A C 1
ATOM 1796 O O . MET A 1 218 ? -4.918 -16.172 -6.422 1 96.88 218 MET A O 1
ATOM 1800 N N . HIS A 1 219 ? -6.469 -15.125 -5.145 1 95.88 219 HIS A N 1
ATOM 1801 C CA . HIS A 1 219 ? -7.191 -16.375 -4.938 1 95.88 219 HIS A CA 1
ATOM 1802 C C . HIS A 1 219 ? -7.801 -16.891 -6.242 1 95.88 219 HIS A C 1
ATOM 1804 O O . HIS A 1 219 ? -7.711 -18.078 -6.547 1 95.88 219 HIS A O 1
ATOM 1810 N N . ASP A 1 220 ? -8.336 -16.016 -6.93 1 92.56 220 ASP A N 1
ATOM 1811 C CA . ASP A 1 220 ? -8.977 -16.406 -8.188 1 92.56 220 ASP A CA 1
ATOM 1812 C C . ASP A 1 220 ? -7.969 -17.047 -9.141 1 92.56 220 ASP A C 1
ATOM 1814 O O . ASP A 1 220 ? -8.305 -17.984 -9.867 1 92.56 220 ASP A O 1
ATOM 1818 N N . ARG A 1 221 ? -6.809 -16.625 -9.148 1 94.44 221 ARG A N 1
ATOM 1819 C CA . ARG A 1 221 ? -5.777 -17.109 -10.062 1 94.44 221 ARG A CA 1
ATOM 1820 C C . ARG A 1 221 ? -5.16 -18.406 -9.555 1 94.44 221 ARG A C 1
ATOM 1822 O O . ARG A 1 221 ? -4.613 -19.188 -10.336 1 94.44 221 ARG A O 1
ATOM 1829 N N . MET A 1 222 ? -5.344 -18.656 -8.258 1 96 222 MET A N 1
ATOM 1830 C CA . MET A 1 222 ? -4.574 -19.766 -7.688 1 96 222 MET A CA 1
ATOM 1831 C C . MET A 1 222 ? -5.5 -20.859 -7.152 1 96 222 MET A C 1
ATOM 1833 O O . MET A 1 222 ? -5.055 -21.969 -6.855 1 96 222 MET A O 1
ATOM 1837 N N . ARG A 1 223 ? -6.742 -20.594 -7.074 1 91.69 223 ARG A N 1
ATOM 1838 C CA . ARG A 1 223 ? -7.668 -21.422 -6.316 1 91.69 223 ARG A CA 1
ATOM 1839 C C . ARG A 1 223 ? -7.754 -22.828 -6.91 1 91.69 223 ARG A C 1
ATOM 1841 O O . ARG A 1 223 ? -7.926 -23.812 -6.18 1 91.69 223 ARG A O 1
ATOM 1848 N N . THR A 1 224 ? -7.562 -23.047 -8.195 1 93.38 224 THR A N 1
ATOM 1849 C CA . THR A 1 224 ? -7.75 -24.344 -8.82 1 93.38 224 THR A CA 1
ATOM 1850 C C . THR A 1 224 ? -6.547 -25.25 -8.562 1 93.38 224 THR A C 1
ATOM 1852 O O . THR A 1 224 ? -6.598 -26.453 -8.828 1 93.38 224 THR A O 1
ATOM 1855 N N . LEU A 1 225 ? -5.531 -24.688 -8.008 1 94.31 225 LEU A N 1
ATOM 1856 C CA . LEU A 1 225 ? -4.352 -25.484 -7.68 1 94.31 225 LEU A CA 1
ATOM 1857 C C . LEU A 1 225 ? -4.688 -26.562 -6.664 1 94.31 225 LEU A C 1
ATOM 1859 O O . LEU A 1 225 ? -4.051 -27.625 -6.641 1 94.31 225 LEU A O 1
ATOM 1863 N N . SER A 1 226 ? -5.641 -26.219 -5.875 1 94.19 226 SER A N 1
ATOM 1864 C CA . SER A 1 226 ? -6.035 -27.156 -4.82 1 94.19 226 SER A CA 1
ATOM 1865 C C . SER A 1 226 ? -7.516 -27.016 -4.488 1 94.19 226 SER A C 1
ATOM 1867 O O . SER A 1 226 ? -7.992 -25.906 -4.203 1 94.19 226 SER A O 1
ATOM 1869 N N . THR A 1 227 ? -8.102 -28.141 -4.465 1 91.12 227 THR A N 1
ATOM 1870 C CA . THR A 1 227 ? -9.508 -28.156 -4.074 1 91.12 227 THR A CA 1
ATOM 1871 C C . THR A 1 227 ? -9.672 -27.688 -2.631 1 91.12 227 THR A C 1
ATOM 1873 O O . THR A 1 227 ? -10.633 -26.984 -2.303 1 91.12 227 THR A O 1
ATOM 1876 N N . LYS A 1 228 ? -8.727 -28.062 -1.845 1 92.44 228 LYS A N 1
ATOM 1877 C CA . LYS A 1 228 ? -8.766 -27.656 -0.443 1 92.44 228 LYS A CA 1
ATOM 1878 C C . LYS A 1 228 ? -8.656 -26.141 -0.309 1 92.44 228 LYS A C 1
ATOM 1880 O O . LYS A 1 228 ? -9.367 -25.531 0.496 1 92.44 228 LYS A O 1
ATOM 1885 N N . LEU A 1 229 ? -7.785 -25.594 -1.106 1 94.44 229 LEU A N 1
ATOM 1886 C CA . LEU A 1 229 ? -7.617 -24.156 -1.078 1 94.44 229 LEU A CA 1
ATOM 1887 C C . LEU A 1 229 ? -8.875 -23.453 -1.576 1 94.44 229 LEU A C 1
ATOM 1889 O O . LEU A 1 229 ? -9.305 -22.453 -0.998 1 94.44 229 LEU A O 1
ATOM 1893 N N . MET A 1 230 ? -9.422 -24 -2.582 1 91.81 230 MET A N 1
ATOM 1894 C CA . MET A 1 230 ? -10.648 -23.453 -3.154 1 91.81 230 MET A CA 1
ATOM 1895 C C . MET A 1 230 ? -11.773 -23.453 -2.127 1 91.81 230 MET A C 1
ATOM 1897 O O . MET A 1 230 ? -12.453 -22.438 -1.944 1 91.81 230 MET A O 1
ATOM 1901 N N . LEU A 1 231 ? -11.93 -24.5 -1.435 1 88.94 231 LEU A N 1
ATOM 1902 C CA . LEU A 1 231 ? -13.039 -24.672 -0.5 1 88.94 231 LEU A CA 1
ATOM 1903 C C . LEU A 1 231 ? -12.812 -23.859 0.772 1 88.94 231 LEU A C 1
ATOM 1905 O O . LEU A 1 231 ? -13.75 -23.609 1.531 1 88.94 231 LEU A O 1
ATOM 1909 N N . ALA A 1 232 ? -11.594 -23.453 0.976 1 90.88 232 ALA A N 1
ATOM 1910 C CA . ALA A 1 232 ? -11.297 -22.625 2.141 1 90.88 232 ALA A CA 1
ATOM 1911 C C . ALA A 1 232 ? -12 -21.281 2.045 1 90.88 232 ALA A C 1
ATOM 1913 O O . ALA A 1 232 ? -12.328 -20.672 3.066 1 90.88 232 ALA A O 1
ATOM 1914 N N . PHE A 1 233 ? -12.258 -20.859 0.76 1 90.56 233 PHE A N 1
ATOM 1915 C CA . PHE A 1 233 ? -12.812 -19.516 0.629 1 90.56 233 PHE A CA 1
ATOM 1916 C C . PHE A 1 233 ? -14.086 -19.531 -0.211 1 90.56 233 PHE A C 1
ATOM 1918 O O . PHE A 1 233 ? -14.875 -18.594 -0.173 1 90.56 233 PHE A O 1
ATOM 1925 N N . ASP A 1 234 ? -14.227 -20.453 -1.101 1 78.62 234 ASP A N 1
ATOM 1926 C CA . ASP A 1 234 ? -15.336 -20.453 -2.047 1 78.62 234 ASP A CA 1
ATOM 1927 C C . ASP A 1 234 ? -16.625 -20.953 -1.387 1 78.62 234 ASP A C 1
ATOM 1929 O O . ASP A 1 234 ? -17.719 -20.672 -1.86 1 78.62 234 ASP A O 1
ATOM 1933 N N . ASP A 1 235 ? -16.484 -21.766 -0.352 1 61.91 235 ASP A N 1
ATOM 1934 C CA . ASP A 1 235 ? -17.703 -22.297 0.24 1 61.91 235 ASP A CA 1
ATOM 1935 C C . ASP A 1 235 ? -18.5 -21.203 0.951 1 61.91 235 ASP A C 1
ATOM 1937 O O . ASP A 1 235 ? -19.047 -21.422 2.031 1 61.91 235 ASP A O 1
ATOM 1941 N N . THR A 1 236 ? -18.344 -19.922 0.46 1 54.72 236 THR A N 1
ATOM 1942 C CA . THR A 1 236 ? -18.891 -18.719 1.088 1 54.72 236 THR A CA 1
ATOM 1943 C C . THR A 1 236 ? -20.406 -18.734 1.064 1 54.72 236 THR A C 1
ATOM 1945 O O . THR A 1 236 ? -21.047 -18.125 1.923 1 54.72 236 THR A O 1
ATOM 1948 N N . HIS A 1 237 ? -20.953 -19.219 -0.057 1 51.66 237 HIS A N 1
ATOM 1949 C CA . HIS A 1 237 ? -22.391 -19.062 -0.216 1 51.66 237 HIS A CA 1
ATOM 1950 C C . HIS A 1 237 ? -23.141 -19.625 0.983 1 51.66 237 HIS A C 1
ATOM 1952 O O . HIS A 1 237 ? -24.203 -19.109 1.363 1 51.66 237 HIS A O 1
ATOM 1958 N N . ILE A 1 238 ? -22.562 -20.578 1.51 1 46.88 238 ILE A N 1
ATOM 1959 C CA . ILE A 1 238 ? -23.375 -21.141 2.584 1 46.88 238 ILE A CA 1
ATOM 1960 C C . ILE A 1 238 ? -23.344 -20.219 3.795 1 46.88 238 ILE A C 1
ATOM 1962 O O . ILE A 1 238 ? -24.375 -19.938 4.398 1 46.88 238 ILE A O 1
ATOM 1966 N N . GLU A 1 239 ? -22.281 -19.719 4.082 1 51.72 239 GLU A N 1
ATOM 1967 C CA . GLU A 1 239 ? -22.203 -19.016 5.355 1 51.72 239 GLU A CA 1
ATOM 1968 C C . GLU A 1 239 ? -22.172 -17.5 5.145 1 51.72 239 GLU A C 1
ATOM 1970 O O . GLU A 1 239 ? -22.219 -16.734 6.109 1 51.72 239 GLU A O 1
ATOM 1975 N N . ASN A 1 240 ? -22.422 -17.047 3.828 1 55.94 240 ASN A N 1
ATOM 1976 C CA . ASN A 1 240 ? -22.406 -15.625 3.525 1 55.94 240 ASN A CA 1
ATOM 1977 C C . ASN A 1 240 ? -21.141 -14.953 4.059 1 55.94 240 ASN A C 1
ATOM 1979 O O . ASN A 1 240 ? -21.203 -13.859 4.625 1 55.94 240 ASN A O 1
ATOM 1983 N N . ILE A 1 241 ? -20.109 -15.875 4.137 1 62.75 241 ILE A N 1
ATOM 1984 C CA . ILE A 1 241 ? -18.891 -15.266 4.645 1 62.75 241 ILE A CA 1
ATOM 1985 C C . ILE A 1 241 ? -17.938 -14.969 3.484 1 62.75 241 ILE A C 1
ATOM 1987 O O . ILE A 1 241 ? -17.484 -15.883 2.795 1 62.75 241 ILE A O 1
ATOM 1991 N N . PHE A 1 242 ? -17.688 -13.695 3.301 1 85.81 242 PHE A N 1
ATOM 1992 C CA . PHE A 1 242 ? -16.859 -13.195 2.209 1 85.81 242 PHE A CA 1
ATOM 1993 C C . PHE A 1 242 ? -15.492 -12.742 2.725 1 85.81 242 PHE A C 1
ATOM 1995 O O . PHE A 1 242 ? -15.188 -11.547 2.723 1 85.81 242 PHE A O 1
ATOM 2002 N N . THR A 1 243 ? -14.641 -13.789 3 1 93.44 243 THR A N 1
ATOM 2003 C CA . THR A 1 243 ? -13.375 -13.508 3.676 1 93.44 243 THR A CA 1
ATOM 2004 C C . THR A 1 243 ? -12.445 -12.695 2.773 1 93.44 243 THR A C 1
ATOM 2006 O O . THR A 1 243 ? -11.891 -11.688 3.199 1 93.44 243 THR A O 1
ATOM 2009 N N . LEU A 1 244 ? -12.336 -13.07 1.527 1 95.38 244 LEU A N 1
ATOM 2010 C CA . LEU A 1 244 ? -11.344 -12.445 0.658 1 95.38 244 LEU A CA 1
ATOM 2011 C C . LEU A 1 244 ? -11.695 -10.984 0.391 1 95.38 244 LEU A C 1
ATOM 2013 O O . LEU A 1 244 ? -10.844 -10.102 0.524 1 95.38 244 LEU A O 1
ATOM 2017 N N . PRO A 1 245 ? -12.953 -10.758 0.075 1 94.25 245 PRO A N 1
ATOM 2018 C CA . PRO A 1 245 ? -13.32 -9.344 -0.044 1 94.25 245 PRO A CA 1
ATOM 2019 C C . PRO A 1 245 ? -13.109 -8.57 1.251 1 94.25 245 PRO A C 1
ATOM 2021 O O . PRO A 1 245 ? -12.742 -7.391 1.214 1 94.25 245 PRO A O 1
ATOM 2024 N N . ARG A 1 246 ? -13.297 -9.188 2.357 1 95 246 ARG A N 1
ATOM 2025 C CA . ARG A 1 246 ? -13.078 -8.531 3.643 1 95 246 ARG A CA 1
ATOM 2026 C C . ARG A 1 246 ? -11.594 -8.266 3.871 1 95 246 ARG A C 1
ATOM 2028 O O . ARG A 1 246 ? -11.219 -7.188 4.336 1 95 246 ARG A O 1
ATOM 2035 N N . LEU A 1 247 ? -10.805 -9.242 3.527 1 97.56 247 LEU A N 1
ATOM 2036 C CA . LEU A 1 247 ? -9.367 -9.047 3.666 1 97.56 247 LEU A CA 1
ATOM 2037 C C . LEU A 1 247 ? -8.891 -7.891 2.791 1 97.56 247 LEU A C 1
ATOM 2039 O O . LEU A 1 247 ? -8.055 -7.09 3.213 1 97.56 247 LEU A O 1
ATOM 2043 N N . LYS A 1 248 ? -9.422 -7.859 1.588 1 97 248 LYS A N 1
ATOM 2044 C CA . LYS A 1 248 ? -9.109 -6.734 0.713 1 97 248 LYS A CA 1
ATOM 2045 C C . LYS A 1 248 ? -9.5 -5.41 1.359 1 97 248 LYS A C 1
ATOM 2047 O O . LYS A 1 248 ? -8.734 -4.441 1.321 1 97 248 LYS A O 1
ATOM 2052 N N . SER A 1 249 ? -10.68 -5.383 1.943 1 96.12 249 SER A N 1
ATOM 2053 C CA . SER A 1 249 ? -11.156 -4.188 2.635 1 96.12 249 SER A CA 1
ATOM 2054 C C . SER A 1 249 ? -10.242 -3.826 3.803 1 96.12 249 SER A C 1
ATOM 2056 O O . SER A 1 249 ? -9.984 -2.648 4.055 1 96.12 249 SER A O 1
ATOM 2058 N N . PHE A 1 250 ? -9.75 -4.84 4.551 1 97.75 250 PHE A N 1
ATOM 2059 C CA . PHE A 1 250 ? -8.828 -4.598 5.66 1 97.75 250 PHE A CA 1
ATOM 2060 C C . PHE A 1 250 ? -7.566 -3.898 5.176 1 97.75 250 PHE A C 1
ATOM 2062 O O . PHE A 1 250 ? -7.098 -2.945 5.801 1 97.75 250 PHE A O 1
ATOM 2069 N N . LEU A 1 251 ? -7.051 -4.359 4.062 1 97.12 251 LEU A N 1
ATOM 2070 C CA . LEU A 1 251 ? -5.816 -3.803 3.516 1 97.12 251 LEU A CA 1
ATOM 2071 C C . LEU A 1 251 ? -6.012 -2.342 3.121 1 97.12 251 LEU A C 1
ATOM 2073 O O . LEU A 1 251 ? -5.078 -1.539 3.229 1 97.12 251 LEU A O 1
ATOM 2077 N N . MET A 1 252 ? -7.184 -2.018 2.725 1 94.5 252 MET A N 1
ATOM 2078 C CA . MET A 1 252 ? -7.461 -0.682 2.205 1 94.5 252 MET A CA 1
ATOM 2079 C C . MET A 1 252 ? -7.879 0.263 3.328 1 94.5 252 MET A C 1
ATOM 2081 O O . MET A 1 252 ? -7.473 1.427 3.348 1 94.5 252 MET A O 1
ATOM 2085 N N . LYS A 1 253 ? -8.633 -0.231 4.246 1 95.25 253 LYS A N 1
ATOM 2086 C CA . LYS A 1 253 ? -9.336 0.673 5.152 1 95.25 253 LYS A CA 1
ATOM 2087 C C . LYS A 1 253 ? -8.719 0.646 6.547 1 95.25 253 LYS A C 1
ATOM 2089 O O . LYS A 1 253 ? -8.75 1.647 7.266 1 95.25 253 LYS A O 1
ATOM 2094 N N . ALA A 1 254 ? -8.203 -0.443 6.926 1 95.62 254 ALA A N 1
ATOM 2095 C CA . ALA A 1 254 ? -7.719 -0.572 8.297 1 95.62 254 ALA A CA 1
ATOM 2096 C C . ALA A 1 254 ? -6.57 0.396 8.57 1 95.62 254 ALA A C 1
ATOM 2098 O O . ALA A 1 254 ? -6.516 1.021 9.633 1 95.62 254 ALA A O 1
ATOM 2099 N N . PRO A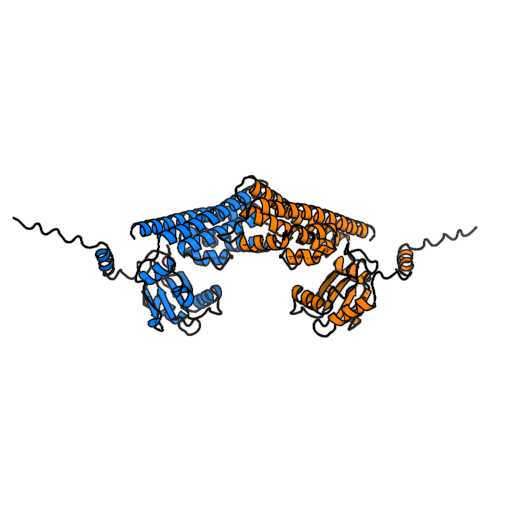 1 255 ? -5.656 0.584 7.633 1 94.25 255 PRO A N 1
ATOM 2100 C CA . PRO A 1 255 ? -4.523 1.462 7.93 1 94.25 255 PRO A CA 1
ATOM 2101 C C . PRO A 1 255 ? -4.93 2.93 8.039 1 94.25 255 PRO A C 1
ATOM 2103 O O . PRO A 1 255 ? -4.438 3.645 8.922 1 94.25 255 PRO A O 1
ATOM 2106 N N . TYR A 1 256 ? -5.883 3.338 7.266 1 92.81 256 TYR A N 1
ATOM 2107 C CA . TYR A 1 256 ? -6.055 4.785 7.199 1 92.81 256 TYR A CA 1
ATOM 2108 C C . TYR A 1 256 ? -7.5 5.176 7.469 1 92.81 256 TYR A C 1
ATOM 2110 O O . TYR A 1 256 ? -7.809 6.359 7.637 1 92.81 256 TYR A O 1
ATOM 2118 N N . GLY A 1 257 ? -8.344 4.219 7.523 1 92.31 257 GLY A N 1
ATOM 2119 C CA . GLY A 1 257 ? -9.742 4.531 7.773 1 92.31 257 GLY A CA 1
ATOM 2120 C C . GLY A 1 257 ? -10.016 4.906 9.219 1 92.31 257 GLY A C 1
ATOM 2121 O O . GLY A 1 257 ? -9.938 4.059 10.109 1 92.31 257 GLY A O 1
ATOM 2122 N N . ILE A 1 258 ? -10.414 6.094 9.461 1 91.44 258 ILE A N 1
ATOM 2123 C CA . ILE A 1 258 ? -10.609 6.59 10.82 1 91.44 258 ILE A CA 1
ATOM 2124 C C . ILE A 1 258 ? -11.758 5.84 11.484 1 91.44 258 ILE A C 1
ATOM 2126 O O . ILE A 1 258 ? -11.75 5.625 12.695 1 91.44 258 ILE A O 1
ATOM 2130 N N . ARG A 1 259 ? -12.703 5.473 10.758 1 90.31 259 ARG A N 1
ATOM 2131 C CA . ARG A 1 259 ? -13.891 4.848 11.336 1 90.31 259 ARG A CA 1
ATOM 2132 C C . ARG A 1 259 ? -13.852 3.332 11.141 1 90.31 259 ARG A C 1
ATOM 2134 O O . ARG A 1 259 ? -14.891 2.666 11.25 1 90.31 259 ARG A O 1
ATOM 2141 N N . PHE A 1 260 ? -12.711 2.904 10.898 1 94.94 260 PHE A N 1
ATOM 2142 C CA . PHE A 1 260 ? -12.602 1.458 10.75 1 94.94 260 PHE A CA 1
ATOM 2143 C C . PHE A 1 260 ? -13.016 0.749 12.031 1 94.94 260 PHE A C 1
ATOM 2145 O O . PHE A 1 260 ? -12.547 1.097 13.117 1 94.94 260 PHE A O 1
ATOM 2152 N N . ASP A 1 261 ? -13.859 -0.226 11.82 1 90.81 261 ASP A N 1
ATOM 2153 C CA . ASP A 1 261 ? -14.32 -1.062 12.922 1 90.81 261 ASP A CA 1
ATOM 2154 C C . ASP A 1 261 ? -14.703 -2.457 12.43 1 90.81 261 ASP A C 1
ATOM 2156 O O . ASP A 1 261 ? -15.117 -2.623 11.281 1 90.81 261 ASP A O 1
ATOM 2160 N N . ILE A 1 262 ? -14.414 -3.439 13.289 1 93.25 262 ILE A N 1
ATOM 2161 C CA . ILE A 1 262 ? -14.789 -4.812 12.969 1 93.25 262 ILE A CA 1
ATOM 2162 C C . ILE A 1 262 ? -15.133 -5.566 14.25 1 93.25 262 ILE A C 1
ATOM 2164 O O . ILE A 1 262 ? -14.445 -5.43 15.266 1 93.25 262 ILE A O 1
ATOM 2168 N N . ALA A 1 263 ? -16.234 -6.223 14.203 1 92.69 263 ALA A N 1
ATOM 2169 C CA . ALA A 1 263 ? -16.609 -7.051 15.344 1 92.69 263 ALA A CA 1
ATOM 2170 C C . ALA A 1 263 ? -15.602 -8.172 15.578 1 92.69 263 ALA A C 1
ATOM 2172 O O . ALA A 1 263 ? -15.227 -8.875 14.641 1 92.69 263 ALA A O 1
ATOM 2173 N N . PRO A 1 264 ? -15.219 -8.391 16.797 1 92.94 264 PRO A N 1
ATOM 2174 C CA . PRO A 1 264 ? -14.188 -9.398 17.109 1 92.94 264 PRO A CA 1
ATOM 2175 C C . PRO A 1 264 ? -14.562 -10.789 16.609 1 92.94 264 PRO A C 1
ATOM 2177 O O . PRO A 1 264 ? -13.703 -11.516 16.094 1 92.94 264 PRO A O 1
ATOM 2180 N N . GLN A 1 265 ? -15.781 -11.148 16.703 1 92.19 265 GLN A N 1
ATOM 2181 C CA . GLN A 1 265 ? -16.203 -12.477 16.297 1 92.19 265 GLN A CA 1
ATOM 2182 C C . GLN A 1 265 ? -16.047 -12.672 14.789 1 92.19 265 GLN A C 1
ATOM 2184 O O . GLN A 1 265 ? -15.617 -13.734 14.336 1 92.19 265 GLN A O 1
ATOM 2189 N N . LYS A 1 266 ? -16.391 -11.617 14.094 1 92 266 LYS A N 1
ATOM 2190 C CA . LYS A 1 266 ? -16.25 -11.68 12.641 1 92 266 LYS A CA 1
ATOM 2191 C C . LYS A 1 266 ? -14.773 -11.734 12.25 1 92 266 LYS A C 1
ATOM 2193 O O . LYS A 1 266 ? -14.398 -12.492 11.352 1 92 266 LYS A O 1
ATOM 2198 N N . LEU A 1 267 ? -13.977 -10.977 12.898 1 95.5 267 LEU A N 1
ATOM 2199 C CA . LEU A 1 267 ? -12.547 -10.969 12.617 1 95.5 267 LEU A CA 1
ATOM 2200 C C . LEU A 1 267 ? -11.93 -12.336 12.898 1 95.5 267 LEU A C 1
ATOM 2202 O O . LEU A 1 267 ? -11.102 -12.82 12.133 1 95.5 267 LEU A O 1
ATOM 2206 N N . GLU A 1 268 ? -12.352 -12.914 13.93 1 94.5 268 GLU A N 1
ATOM 2207 C CA . GLU A 1 268 ? -11.82 -14.219 14.312 1 94.5 268 GLU A CA 1
ATOM 2208 C C . GLU A 1 268 ? -12.094 -15.266 13.234 1 94.5 268 GLU A C 1
ATOM 2210 O O . GLU A 1 268 ? -11.242 -16.109 12.945 1 94.5 268 GLU A O 1
ATOM 2215 N N . ILE A 1 269 ? -13.227 -15.18 12.656 1 93.38 269 ILE A N 1
ATOM 2216 C CA . ILE A 1 269 ? -13.594 -16.094 11.586 1 93.38 269 ILE A CA 1
ATOM 2217 C C . ILE A 1 269 ? -12.633 -15.945 10.414 1 93.38 269 ILE A C 1
ATOM 2219 O O . ILE A 1 269 ? -12.117 -16.938 9.891 1 93.38 269 ILE A O 1
ATOM 2223 N N . HIS A 1 270 ? -12.367 -14.719 10.039 1 95.31 270 HIS A N 1
ATOM 2224 C CA . HIS A 1 270 ? -11.469 -14.461 8.914 1 95.31 270 HIS A CA 1
ATOM 2225 C C . HIS A 1 270 ? -10.039 -14.867 9.242 1 95.31 270 HIS A C 1
ATOM 2227 O O . HIS A 1 270 ? -9.336 -15.43 8.398 1 95.31 270 HIS A O 1
ATOM 2233 N N . MET A 1 271 ? -9.633 -14.633 10.461 1 96.69 271 MET A N 1
ATOM 2234 C CA . MET A 1 271 ? -8.281 -15.008 10.883 1 96.69 271 MET A CA 1
ATOM 2235 C C . MET A 1 271 ? -8.094 -16.516 10.82 1 96.69 271 MET A C 1
ATOM 2237 O O . MET A 1 271 ? -7.047 -17 10.383 1 96.69 271 MET A O 1
ATOM 2241 N N . GLU A 1 272 ? -9.062 -17.203 11.234 1 95.94 272 GLU A N 1
ATOM 2242 C CA . GLU A 1 272 ? -8.992 -18.656 11.219 1 95.94 272 GLU A CA 1
ATOM 2243 C C . GLU A 1 272 ? -8.922 -19.188 9.789 1 95.94 272 GLU A C 1
ATOM 2245 O O . GLU A 1 272 ? -8.195 -20.156 9.508 1 95.94 272 GLU A O 1
ATOM 2250 N N . ARG A 1 273 ? -9.656 -18.625 8.977 1 95.38 273 ARG A N 1
ATOM 2251 C CA . ARG A 1 273 ? -9.641 -19.047 7.578 1 95.38 273 ARG A CA 1
ATOM 2252 C C . ARG A 1 273 ? -8.289 -18.766 6.934 1 95.38 273 ARG A C 1
ATOM 2254 O O . ARG A 1 273 ? -7.793 -19.578 6.148 1 95.38 273 ARG A O 1
ATOM 2261 N N . VAL A 1 274 ? -7.734 -17.641 7.277 1 97.69 274 VAL A N 1
ATOM 2262 C CA . VAL A 1 274 ? -6.414 -17.297 6.758 1 97.69 274 VAL A CA 1
ATOM 2263 C C . VAL A 1 274 ? -5.387 -18.312 7.273 1 97.69 274 VAL A C 1
ATOM 2265 O O . VAL A 1 274 ? -4.52 -18.766 6.52 1 97.69 274 VAL A O 1
ATOM 2268 N N . ARG A 1 275 ? -5.5 -18.656 8.531 1 97.62 275 ARG A N 1
ATOM 2269 C CA . ARG A 1 275 ? -4.594 -19.641 9.117 1 97.62 275 ARG A CA 1
ATOM 2270 C C . ARG A 1 275 ? -4.707 -20.984 8.406 1 97.62 275 ARG A C 1
ATOM 2272 O O . ARG A 1 275 ? -3.697 -21.609 8.062 1 97.62 275 ARG A O 1
ATOM 2279 N N . LYS A 1 276 ? -5.898 -21.375 8.164 1 96.75 276 LYS A N 1
ATOM 2280 C CA . LYS A 1 276 ? -6.137 -22.625 7.461 1 96.75 276 LYS A CA 1
ATOM 2281 C C . LYS A 1 276 ? -5.562 -22.578 6.047 1 96.75 276 LYS A C 1
ATOM 2283 O O . LYS A 1 276 ? -4.895 -23.516 5.613 1 96.75 276 LYS A O 1
ATOM 2288 N N . ALA A 1 277 ? -5.828 -21.531 5.383 1 97.25 277 ALA A N 1
ATOM 2289 C CA . ALA A 1 277 ? -5.312 -21.375 4.023 1 97.25 277 ALA A CA 1
ATOM 2290 C C . ALA A 1 277 ? -3.787 -21.391 4.012 1 97.25 277 ALA A C 1
ATOM 2292 O O . ALA A 1 277 ? -3.172 -21.969 3.115 1 97.25 277 ALA A O 1
ATOM 2293 N N . GLY A 1 278 ? -3.232 -20.719 5.023 1 98.06 278 GLY A N 1
ATOM 2294 C CA . GLY A 1 278 ? -1.783 -20.734 5.145 1 98.06 278 GLY A CA 1
ATOM 2295 C C . GLY A 1 278 ? -1.208 -22.141 5.242 1 98.06 278 GLY A C 1
ATOM 2296 O O . GLY A 1 278 ? -0.211 -22.453 4.59 1 98.06 278 GLY A O 1
ATOM 2297 N N . GLY A 1 279 ? -1.845 -22.922 6.027 1 97.94 279 GLY A N 1
ATOM 2298 C CA . GLY A 1 279 ? -1.415 -24.297 6.148 1 97.94 279 GLY A CA 1
ATOM 2299 C C . GLY A 1 279 ? -1.523 -25.078 4.848 1 97.94 279 GLY A C 1
ATOM 2300 O O . GLY A 1 279 ? -0.621 -25.844 4.496 1 97.94 279 GLY A O 1
ATOM 2301 N N . ILE A 1 280 ? -2.57 -24.906 4.133 1 97.75 280 ILE A N 1
ATOM 2302 C CA . ILE A 1 280 ? -2.781 -25.578 2.85 1 97.75 280 ILE A CA 1
ATOM 2303 C C . ILE A 1 280 ? -1.695 -25.156 1.864 1 97.75 280 ILE A C 1
ATOM 2305 O O . ILE A 1 280 ? -1.099 -25.984 1.189 1 97.75 280 ILE A O 1
ATOM 2309 N N . ILE A 1 281 ? -1.447 -23.875 1.826 1 98.19 281 ILE A N 1
ATOM 2310 C CA . ILE A 1 281 ? -0.488 -23.312 0.884 1 98.19 281 ILE A CA 1
ATOM 2311 C C . ILE A 1 281 ? 0.914 -23.828 1.202 1 98.19 281 ILE A C 1
ATOM 2313 O O . ILE A 1 281 ? 1.675 -24.172 0.296 1 98.19 281 ILE A O 1
ATOM 2317 N N . GLU A 1 282 ? 1.211 -23.891 2.467 1 98.19 282 GLU A N 1
ATOM 2318 C CA . GLU A 1 282 ? 2.508 -24.422 2.871 1 98.19 282 GLU A CA 1
ATOM 2319 C C . GLU A 1 282 ? 2.688 -25.875 2.4 1 98.19 282 GLU A C 1
ATOM 2321 O O . GLU A 1 282 ? 3.754 -26.234 1.901 1 98.19 282 GLU A O 1
ATOM 2326 N N . ASN A 1 283 ? 1.669 -26.609 2.566 1 97.69 283 ASN A N 1
ATOM 2327 C CA . ASN A 1 283 ? 1.717 -28 2.119 1 97.69 283 ASN A CA 1
ATOM 2328 C C . ASN A 1 283 ? 1.874 -28.094 0.604 1 97.69 283 ASN A C 1
ATOM 2330 O O . ASN A 1 283 ? 2.662 -28.891 0.107 1 97.69 283 ASN A O 1
ATOM 2334 N N . LEU A 1 284 ? 1.126 -27.328 -0.093 1 97.38 284 LEU A N 1
ATOM 2335 C CA . LEU A 1 284 ? 1.21 -27.312 -1.55 1 97.38 284 LEU A CA 1
ATOM 2336 C C . LEU A 1 284 ? 2.619 -26.953 -2.01 1 97.38 284 LEU A C 1
ATOM 2338 O O . LEU A 1 284 ? 3.162 -27.594 -2.914 1 97.38 284 LEU A O 1
ATOM 2342 N N . CYS A 1 285 ? 3.135 -25.969 -1.427 1 98.19 285 CYS A N 1
ATOM 2343 C CA . CYS A 1 285 ? 4.488 -25.547 -1.765 1 98.19 285 CYS A CA 1
ATOM 2344 C C . CYS A 1 285 ? 5.492 -26.656 -1.467 1 98.19 285 CYS A C 1
ATOM 2346 O O . CYS A 1 285 ? 6.41 -26.891 -2.254 1 98.19 285 CYS A O 1
ATOM 2348 N N . GLY A 1 286 ? 5.301 -27.297 -0.312 1 97.69 286 GLY A N 1
ATOM 2349 C CA . GLY A 1 286 ? 6.172 -28.406 0.026 1 97.69 286 GLY A CA 1
ATOM 2350 C C . GLY A 1 286 ? 6.18 -29.5 -1.029 1 97.69 286 GLY A C 1
ATOM 2351 O O . GLY A 1 286 ? 7.242 -30 -1.4 1 97.69 286 GLY A O 1
ATOM 2352 N N . LEU A 1 287 ? 5.047 -29.844 -1.535 1 96.62 287 LEU A N 1
ATOM 2353 C CA . LEU A 1 287 ? 4.914 -30.875 -2.559 1 96.62 287 LEU A CA 1
ATOM 2354 C C . LEU A 1 287 ? 5.609 -30.453 -3.848 1 96.62 287 LEU A C 1
ATOM 2356 O O . LEU A 1 287 ? 6.281 -31.266 -4.488 1 96.62 287 LEU A O 1
ATOM 2360 N N . ARG A 1 288 ? 5.488 -29.266 -4.207 1 97.12 288 ARG A N 1
ATOM 2361 C CA . ARG A 1 288 ? 6.098 -28.781 -5.441 1 97.12 288 ARG A CA 1
ATOM 2362 C C . ARG A 1 288 ? 7.617 -28.719 -5.32 1 97.12 288 ARG A C 1
ATOM 2364 O O . ARG A 1 288 ? 8.336 -29.047 -6.266 1 97.12 288 ARG A O 1
ATOM 2371 N N . LEU A 1 289 ? 8.047 -28.297 -4.172 1 98.12 289 LEU A N 1
ATOM 2372 C CA . LEU A 1 289 ? 9.484 -28.25 -3.924 1 98.12 289 LEU A CA 1
ATOM 2373 C C . LEU A 1 289 ? 10.086 -29.656 -3.986 1 98.12 289 LEU A C 1
ATOM 2375 O O . LEU A 1 289 ? 11.188 -29.844 -4.504 1 98.12 289 LEU A O 1
ATOM 2379 N N . GLU A 1 290 ? 9.367 -30.609 -3.484 1 97.62 290 GLU A N 1
ATOM 2380 C CA . GLU A 1 290 ? 9.812 -32 -3.582 1 97.62 290 GLU A CA 1
ATOM 2381 C C . GLU A 1 290 ? 9.93 -32.438 -5.039 1 97.62 290 GLU A C 1
ATOM 2383 O O . GLU A 1 290 ? 10.867 -33.156 -5.406 1 97.62 290 GLU A O 1
ATOM 23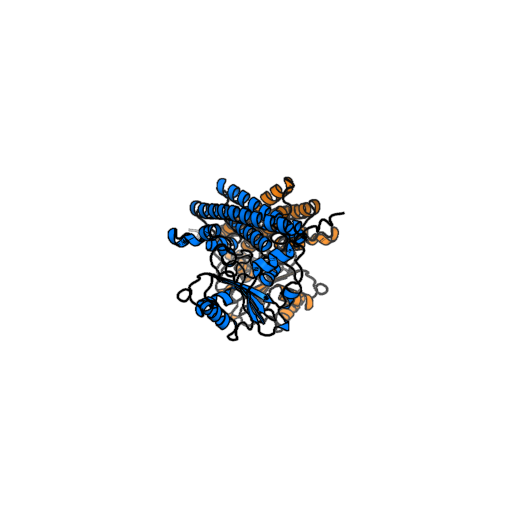88 N N . LEU A 1 291 ? 9 -32.062 -5.809 1 96.5 291 LEU A N 1
ATOM 2389 C CA . LEU A 1 291 ? 9.047 -32.375 -7.23 1 96.5 291 LEU A CA 1
ATOM 2390 C C . LEU A 1 291 ? 10.305 -31.797 -7.875 1 96.5 291 LEU A C 1
ATOM 2392 O O . LEU A 1 291 ? 10.984 -32.469 -8.641 1 96.5 291 LEU A O 1
ATOM 2396 N N . TYR A 1 292 ? 10.586 -30.516 -7.594 1 97.19 292 TYR A N 1
ATOM 2397 C CA . TYR A 1 292 ? 11.773 -29.891 -8.156 1 97.19 292 TYR A CA 1
ATOM 2398 C C . TYR A 1 292 ? 13.039 -30.625 -7.719 1 97.19 292 TYR A C 1
ATOM 2400 O O . TYR A 1 292 ? 13.969 -30.797 -8.508 1 97.19 292 TYR A O 1
ATOM 2408 N N . LYS A 1 293 ? 13.047 -31 -6.469 1 96.81 293 LYS A N 1
ATOM 2409 C CA . LYS A 1 293 ? 14.188 -31.75 -5.938 1 96.81 293 LYS A CA 1
ATOM 2410 C C . LYS A 1 293 ? 14.375 -33.062 -6.668 1 96.81 293 LYS A C 1
ATOM 2412 O O . LYS A 1 293 ? 15.492 -33.406 -7.047 1 96.81 293 LYS A O 1
ATOM 2417 N N . GLU A 1 294 ? 13.32 -33.781 -6.887 1 96.44 294 GLU A N 1
ATOM 2418 C CA . GLU A 1 294 ? 13.359 -35.062 -7.605 1 96.44 294 GLU A CA 1
ATOM 2419 C C . GLU A 1 294 ? 13.859 -34.875 -9.031 1 96.44 294 GLU A C 1
ATOM 2421 O O . GLU A 1 294 ? 14.68 -35.656 -9.516 1 96.44 294 GLU A O 1
ATOM 2426 N N . LEU A 1 295 ? 13.367 -33.844 -9.633 1 94.62 295 LEU A N 1
ATOM 2427 C CA . LEU A 1 295 ? 13.758 -33.594 -11.016 1 94.62 295 LEU A CA 1
ATOM 2428 C C . LEU A 1 295 ? 15.219 -33.156 -11.094 1 94.62 295 LEU A C 1
ATOM 2430 O O . LEU A 1 295 ? 15.906 -33.469 -12.07 1 94.62 295 LEU A O 1
ATOM 2434 N N . SER A 1 296 ? 15.641 -32.469 -10.102 1 94.56 296 SER A N 1
ATOM 2435 C CA . SER A 1 296 ? 17.031 -32.031 -10.039 1 94.56 296 SER A CA 1
ATOM 2436 C C . SER A 1 296 ? 17.969 -33.25 -9.898 1 94.56 296 SER A C 1
ATOM 2438 O O . SER A 1 296 ? 19.062 -33.25 -10.461 1 94.56 296 SER A O 1
ATOM 2440 N N . GLU A 1 297 ? 17.594 -34.25 -9.188 1 92.81 297 GLU A N 1
ATOM 2441 C CA . GLU A 1 297 ? 18.391 -35.438 -8.953 1 92.81 297 GLU A CA 1
ATOM 2442 C C . GLU A 1 297 ? 18.422 -36.344 -10.195 1 92.81 297 GLU A C 1
ATOM 2444 O O . GLU A 1 297 ? 19.359 -37.125 -10.383 1 92.81 297 GLU A O 1
ATOM 2449 N N . ARG A 1 298 ? 17.469 -36.188 -11.016 1 88.94 298 ARG A N 1
ATOM 2450 C CA . ARG A 1 298 ? 17.391 -37 -12.234 1 88.94 298 ARG A CA 1
ATOM 2451 C C . ARG A 1 298 ? 18.219 -36.375 -13.352 1 88.94 298 ARG A C 1
ATOM 2453 O O . ARG A 1 298 ? 18.516 -37.031 -14.352 1 88.94 298 ARG A O 1
ATOM 2460 N N . GLN A 1 299 ? 18.531 -35.094 -13.297 1 81.31 299 GLN A N 1
ATOM 2461 C CA . GLN A 1 299 ? 19.312 -34.406 -14.32 1 81.31 299 GLN A CA 1
ATOM 2462 C C . GLN A 1 299 ? 20.812 -34.625 -14.102 1 81.31 299 GLN A C 1
ATOM 2464 O O . GLN A 1 299 ? 21.281 -34.688 -12.961 1 81.31 299 GLN A O 1
ATOM 2469 N N . MET B 1 1 ? -31.219 61.812 44.469 1 28.75 1 MET B N 1
ATOM 2470 C CA . MET B 1 1 ? -31.328 60.562 43.75 1 28.75 1 MET B CA 1
ATOM 2471 C C . MET B 1 1 ? -30.297 60.5 42.625 1 28.75 1 MET B C 1
ATOM 2473 O O . MET B 1 1 ? -30.516 61.062 41.531 1 28.75 1 MET B O 1
ATOM 2477 N N . GLU B 1 2 ? -28.938 60.5 42.875 1 31.86 2 GLU B N 1
ATOM 2478 C CA . GLU B 1 2 ? -27.734 60.562 42.031 1 31.86 2 GLU B CA 1
ATOM 2479 C C . GLU B 1 2 ? -27.609 59.312 41.156 1 31.86 2 GLU B C 1
ATOM 2481 O O . GLU B 1 2 ? -27.625 58.188 41.656 1 31.86 2 GLU B O 1
ATOM 2486 N N . THR B 1 3 ? -28.047 59.344 39.781 1 32.22 3 THR B N 1
ATOM 2487 C CA . THR B 1 3 ? -28.047 58.406 38.688 1 32.22 3 THR B CA 1
ATOM 2488 C C . THR B 1 3 ? -26.641 57.844 38.438 1 32.22 3 THR B C 1
ATOM 2490 O O . THR B 1 3 ? -25.734 58.562 38.031 1 32.22 3 THR B O 1
ATOM 2493 N N . ASN B 1 4 ? -26.156 56.844 39.188 1 32.41 4 ASN B N 1
ATOM 2494 C CA . ASN B 1 4 ? -24.875 56.188 39.094 1 32.41 4 ASN B CA 1
ATOM 2495 C C . ASN B 1 4 ? -24.672 55.531 37.719 1 32.41 4 ASN B C 1
ATOM 2497 O O . ASN B 1 4 ? -25.359 54.562 37.375 1 32.41 4 ASN B O 1
ATOM 2501 N N . GLN B 1 5 ? -24.266 56.344 36.625 1 30.98 5 GLN B N 1
ATOM 2502 C CA . GLN B 1 5 ? -24 55.906 35.25 1 30.98 5 GLN B CA 1
ATOM 2503 C C . GLN B 1 5 ? -22.969 54.781 35.219 1 30.98 5 GLN B C 1
ATOM 2505 O O . GLN B 1 5 ? -21.828 54.969 35.656 1 30.98 5 GLN B O 1
ATOM 2510 N N . ASN B 1 6 ? -23.391 53.531 35.375 1 33.81 6 ASN B N 1
ATOM 2511 C CA . ASN B 1 6 ? -22.562 52.344 35.312 1 33.81 6 ASN B CA 1
ATOM 2512 C C . ASN B 1 6 ? -21.719 52.312 34.031 1 33.81 6 ASN B C 1
ATOM 2514 O O . ASN B 1 6 ? -22.266 52.5 32.938 1 33.81 6 ASN B O 1
ATOM 2518 N N . PRO B 1 7 ? -20.391 52.594 34.156 1 36.91 7 PRO B N 1
ATOM 2519 C CA . PRO B 1 7 ? -19.516 52.594 32.969 1 36.91 7 PRO B CA 1
ATOM 2520 C C . PRO B 1 7 ? -19.703 51.375 32.062 1 36.91 7 PRO B C 1
ATOM 2522 O O . PRO B 1 7 ? -20.016 50.281 32.562 1 36.91 7 PRO B O 1
ATOM 2525 N N . VAL B 1 8 ? -20.188 51.594 30.891 1 39.72 8 VAL B N 1
ATOM 2526 C CA . VAL B 1 8 ? -20.391 50.688 29.766 1 39.72 8 VAL B CA 1
ATOM 2527 C C . VAL B 1 8 ? -19.203 49.719 29.688 1 39.72 8 VAL B C 1
ATOM 2529 O O . VAL B 1 8 ? -18.062 50.156 29.547 1 39.72 8 VAL B O 1
ATOM 2532 N N . GLN B 1 9 ? -19.219 48.594 30.375 1 35.66 9 GLN B N 1
ATOM 2533 C CA . GLN B 1 9 ? -18.234 47.531 30.234 1 35.66 9 GLN B CA 1
ATOM 2534 C C . GLN B 1 9 ? -17.969 47.219 28.75 1 35.66 9 GLN B C 1
ATOM 2536 O O . GLN B 1 9 ? -18.875 46.844 28.016 1 35.66 9 GLN B O 1
ATOM 2541 N N . GLU B 1 10 ? -17 47.938 28.172 1 36.16 10 GLU B N 1
ATOM 2542 C CA . GLU B 1 10 ? -16.547 47.719 26.797 1 36.16 10 GLU B CA 1
ATOM 2543 C C . GLU B 1 10 ? -16.516 46.219 26.484 1 36.16 10 GLU B C 1
ATOM 2545 O O . GLU B 1 10 ? -16 45.406 27.266 1 36.16 10 GLU B O 1
ATOM 2550 N N . ASN B 1 11 ? -17.453 45.75 25.656 1 38.12 11 ASN B N 1
ATOM 2551 C CA . ASN B 1 11 ? -17.594 44.406 25.188 1 38.12 11 ASN B CA 1
ATOM 2552 C C . ASN B 1 11 ? -16.266 43.812 24.703 1 38.12 11 ASN B C 1
ATOM 2554 O O . ASN B 1 11 ? -15.57 44.438 23.906 1 38.12 11 ASN B O 1
ATOM 2558 N N . PRO B 1 12 ? -15.688 42.812 25.391 1 41.16 12 PRO B N 1
ATOM 2559 C CA . PRO B 1 12 ? -14.391 42.25 25.062 1 41.16 12 PRO B CA 1
ATOM 2560 C C . PRO B 1 12 ? -14.219 42 23.562 1 41.16 12 PRO B C 1
ATOM 2562 O O . PRO B 1 12 ? -13.094 41.875 23.062 1 41.16 12 PRO B O 1
ATOM 2565 N N . ALA B 1 13 ? -15.148 41.812 22.766 1 42.25 13 ALA B N 1
ATOM 2566 C CA . ALA B 1 13 ? -15.078 41.656 21.312 1 42.25 13 ALA B CA 1
ATOM 2567 C C . ALA B 1 13 ? -14.555 42.938 20.656 1 42.25 13 ALA B C 1
ATOM 2569 O O . ALA B 1 13 ? -13.836 42.875 19.656 1 42.25 13 ALA B O 1
ATOM 2570 N N . GLN B 1 14 ? -14.953 44.062 21.094 1 42.97 14 GLN B N 1
ATOM 2571 C CA . GLN B 1 14 ? -14.492 45.344 20.531 1 42.97 14 GLN B CA 1
ATOM 2572 C C . GLN B 1 14 ? -13.016 45.562 20.812 1 42.97 14 GLN B C 1
ATOM 2574 O O . GLN B 1 14 ? -12.297 46.125 20 1 42.97 14 GLN B O 1
ATOM 2579 N N . ARG B 1 15 ? -12.477 45.25 22.031 1 41.88 15 ARG B N 1
ATOM 2580 C CA . ARG B 1 15 ? -11.055 45.375 22.344 1 41.88 15 ARG B CA 1
ATOM 2581 C C . ARG B 1 15 ? -10.219 44.5 21.406 1 41.88 15 ARG B C 1
ATOM 2583 O O . ARG B 1 15 ? -9.133 44.906 20.984 1 41.88 15 ARG B O 1
ATOM 2590 N N . LEU B 1 16 ? -10.648 43.25 21.016 1 40.19 16 LEU B N 1
ATOM 2591 C CA . LEU B 1 16 ? -9.906 42.406 20.109 1 40.19 16 LEU B CA 1
ATOM 2592 C C . LEU B 1 16 ? -9.875 43 18.703 1 40.19 16 LEU B C 1
ATOM 2594 O O . LEU B 1 16 ? -8.859 42.906 18.016 1 40.19 16 LEU B O 1
ATOM 2598 N N . ALA B 1 17 ? -10.828 43.719 18.188 1 40.03 17 ALA B N 1
ATOM 2599 C CA . ALA B 1 17 ? -10.867 44.406 16.906 1 40.03 17 ALA B CA 1
ATOM 2600 C C . ALA B 1 17 ? -9.906 45.594 16.891 1 40.03 17 ALA B C 1
ATOM 2602 O O . ALA B 1 17 ? -9.227 45.844 15.898 1 40.03 17 ALA B O 1
ATOM 2603 N N . LEU B 1 18 ? -9.891 46.438 17.906 1 41.44 18 LEU B N 1
ATOM 2604 C CA . LEU B 1 18 ? -9.055 47.625 17.969 1 41.44 18 LEU B CA 1
ATOM 2605 C C . LEU B 1 18 ? -7.582 47.25 18.109 1 41.44 18 LEU B C 1
ATOM 2607 O O . LEU B 1 18 ? -6.715 47.969 17.578 1 41.44 18 LEU B O 1
ATOM 2611 N N . GLU B 1 19 ? -7.242 46.25 19 1 38.5 19 GLU B N 1
ATOM 2612 C CA . GLU B 1 19 ? -5.852 45.812 19.062 1 38.5 19 GLU B CA 1
ATOM 2613 C C . GLU B 1 19 ? -5.395 45.25 17.719 1 38.5 19 GLU B C 1
ATOM 2615 O O . GLU B 1 19 ? -4.191 45.156 17.453 1 38.5 19 GLU B O 1
ATOM 2620 N N . LEU B 1 20 ? -6.316 44.844 16.844 1 39.34 20 LEU B N 1
ATOM 2621 C CA . LEU B 1 20 ? -6.016 44.438 15.477 1 39.34 20 LEU B CA 1
ATOM 2622 C C . LEU B 1 20 ? -5.645 45.625 14.609 1 39.34 20 LEU B C 1
ATOM 2624 O O . LEU B 1 20 ? -5.199 45.469 13.469 1 39.34 20 LEU B O 1
ATOM 2628 N N . GLU B 1 21 ? -5.996 46.781 14.938 1 40.66 21 GLU B N 1
ATOM 2629 C CA . GLU B 1 21 ? -5.797 47.938 14.062 1 40.66 21 GLU B CA 1
ATOM 2630 C C . GLU B 1 21 ? -4.332 48.375 14.039 1 40.66 21 GLU B C 1
ATOM 2632 O O . GLU B 1 21 ? -3.979 49.344 13.367 1 40.66 21 GLU B O 1
ATOM 2637 N N . GLN B 1 22 ? -3.566 48.188 15.086 1 41.34 22 GLN B N 1
ATOM 2638 C CA . GLN B 1 22 ? -2.203 48.688 14.891 1 41.34 22 GLN B CA 1
ATOM 2639 C C . GLN B 1 22 ? -1.504 47.906 13.773 1 41.34 22 GLN B C 1
ATOM 2641 O O . GLN B 1 22 ? -1.572 46.688 13.719 1 41.34 22 GLN B O 1
ATOM 2646 N N . PRO B 1 23 ? -1.224 48.5 12.578 1 43.19 23 PRO B N 1
ATOM 2647 C CA . PRO B 1 23 ? -0.547 47.781 11.5 1 43.19 23 PRO B CA 1
ATOM 2648 C C . PRO B 1 23 ? 0.546 46.844 12.016 1 43.19 23 PRO B C 1
ATOM 2650 O O . PRO B 1 23 ? 1.48 47.281 12.688 1 43.19 23 PRO B O 1
ATOM 2653 N N . ALA B 1 24 ? 0.314 45.719 12.617 1 50.12 24 ALA B N 1
ATOM 2654 C CA . ALA B 1 24 ? 1.291 44.719 13.047 1 50.12 24 ALA B CA 1
ATOM 2655 C C . ALA B 1 24 ? 2.469 44.656 12.078 1 50.12 24 ALA B C 1
ATOM 2657 O O . ALA B 1 24 ? 2.289 44.781 10.859 1 50.12 24 ALA B O 1
ATOM 2658 N N . GLU B 1 25 ? 3.693 45.094 12.422 1 61.12 25 GLU B N 1
ATOM 2659 C CA . GLU B 1 25 ? 4.934 45.031 11.648 1 61.12 25 GLU B CA 1
ATOM 2660 C C . GLU B 1 25 ? 5.008 43.75 10.828 1 61.12 25 GLU B C 1
ATOM 2662 O O . GLU B 1 25 ? 4.863 42.625 11.375 1 61.12 25 GLU B O 1
ATOM 2667 N N . ARG B 1 26 ? 4.664 43.875 9.5 1 73.69 26 ARG B N 1
ATOM 2668 C CA . ARG B 1 26 ? 4.805 42.781 8.555 1 73.69 26 ARG B CA 1
ATOM 2669 C C . ARG B 1 26 ? 6.172 42.094 8.688 1 73.69 26 ARG B C 1
ATOM 2671 O O . ARG B 1 26 ? 7.199 42.781 8.719 1 73.69 26 ARG B O 1
ATOM 2678 N N . LEU B 1 27 ? 6.176 40.875 8.914 1 86.5 27 LEU B N 1
ATOM 2679 C CA . LEU B 1 27 ? 7.406 40.125 9.109 1 86.5 27 LEU B CA 1
ATOM 2680 C C . LEU B 1 27 ? 7.945 39.625 7.773 1 86.5 27 LEU B C 1
ATOM 2682 O O . LEU B 1 27 ? 8.867 38.781 7.746 1 86.5 27 LEU B O 1
ATOM 2686 N N . TYR B 1 28 ? 7.277 40.094 6.633 1 91.12 28 TYR B N 1
ATOM 2687 C CA . TYR B 1 28 ? 7.762 39.625 5.344 1 91.12 28 TYR B CA 1
ATOM 2688 C C . TYR B 1 28 ? 7.945 40.781 4.371 1 91.12 28 TYR B C 1
ATOM 2690 O O . TYR B 1 28 ? 7.402 41.875 4.578 1 91.12 28 TYR B O 1
ATOM 2698 N N . ASP B 1 29 ? 8.734 40.594 3.383 1 91.69 29 ASP B N 1
ATOM 2699 C CA . ASP B 1 29 ? 8.977 41.562 2.316 1 91.69 29 ASP B CA 1
ATOM 2700 C C . ASP B 1 29 ? 7.859 41.5 1.276 1 91.69 29 ASP B C 1
ATOM 2702 O O . ASP B 1 29 ? 7.695 40.5 0.571 1 91.69 29 ASP B O 1
ATOM 2706 N N . PRO B 1 30 ? 7.152 42.625 1.164 1 92.38 30 PRO B N 1
ATOM 2707 C CA . PRO B 1 30 ? 6.047 42.656 0.203 1 92.38 30 PRO B CA 1
ATOM 2708 C C . PRO B 1 30 ? 6.504 42.406 -1.229 1 92.38 30 PRO B C 1
ATOM 2710 O O . PRO B 1 30 ? 5.758 41.812 -2.02 1 92.38 30 PRO B O 1
ATOM 2713 N N . ALA B 1 31 ? 7.648 42.781 -1.507 1 92.56 31 ALA B N 1
ATOM 2714 C CA . ALA B 1 31 ? 8.172 42.562 -2.852 1 92.56 31 ALA B CA 1
ATOM 2715 C C . ALA B 1 31 ? 8.391 41.062 -3.119 1 92.56 31 ALA B C 1
ATOM 2717 O O . ALA B 1 31 ? 8.141 40.594 -4.227 1 92.56 31 ALA B O 1
ATOM 2718 N N . GLU B 1 32 ? 8.898 40.406 -2.154 1 93.06 32 GLU B N 1
ATOM 2719 C CA . GLU B 1 32 ? 9.102 38.969 -2.283 1 93.06 32 GLU B CA 1
ATOM 2720 C C . GLU B 1 32 ? 7.77 38.25 -2.43 1 93.06 32 GLU B C 1
ATOM 2722 O O . GLU B 1 32 ? 7.637 37.344 -3.266 1 93.06 32 GLU B O 1
ATOM 2727 N N . ALA B 1 33 ? 6.863 38.625 -1.64 1 94.69 33 ALA B N 1
ATOM 2728 C CA . ALA B 1 33 ? 5.527 38.062 -1.736 1 94.69 33 ALA B CA 1
ATOM 2729 C C . ALA B 1 33 ? 4.926 38.281 -3.119 1 94.69 33 ALA B C 1
ATOM 2731 O O . ALA B 1 33 ? 4.297 37.375 -3.688 1 94.69 33 ALA B O 1
ATOM 2732 N N . ALA B 1 34 ? 5.148 39.469 -3.582 1 93.88 34 ALA B N 1
ATOM 2733 C CA . ALA B 1 34 ? 4.621 39.844 -4.898 1 93.88 34 ALA B CA 1
ATOM 2734 C C . ALA B 1 34 ? 5.234 38.938 -5.984 1 93.88 34 ALA B C 1
ATOM 2736 O O . ALA B 1 34 ? 4.555 38.562 -6.938 1 93.88 34 ALA B O 1
ATOM 2737 N N . ARG B 1 35 ? 6.445 38.656 -5.848 1 92.12 35 ARG B N 1
ATOM 2738 C CA . ARG B 1 35 ? 7.133 37.781 -6.809 1 92.12 35 ARG B CA 1
ATOM 2739 C C . ARG B 1 35 ? 6.574 36.375 -6.777 1 92.12 35 ARG B C 1
ATOM 2741 O O . ARG B 1 35 ? 6.395 35.75 -7.824 1 92.12 35 ARG B O 1
ATOM 2748 N N . ILE B 1 36 ? 6.332 35.875 -5.594 1 94 36 ILE B N 1
ATOM 2749 C CA . ILE B 1 36 ? 5.762 34.562 -5.438 1 94 36 ILE B CA 1
ATOM 2750 C C . ILE B 1 36 ? 4.375 34.5 -6.074 1 94 36 ILE B C 1
ATOM 2752 O O . ILE B 1 36 ? 4.062 33.594 -6.828 1 94 36 ILE B O 1
ATOM 2756 N N . VAL B 1 37 ? 3.604 35.531 -5.863 1 95.25 37 VAL B N 1
ATOM 2757 C CA . VAL B 1 37 ? 2.246 35.625 -6.391 1 95.25 37 VAL B CA 1
ATOM 2758 C C . VAL B 1 37 ? 2.289 35.688 -7.918 1 95.25 37 VAL B C 1
ATOM 2760 O O . VAL B 1 37 ? 1.478 35.031 -8.594 1 95.25 37 VAL B O 1
ATOM 2763 N N . GLN B 1 38 ? 3.199 36.469 -8.359 1 92.88 38 GLN B N 1
ATOM 2764 C CA . GLN B 1 38 ? 3.355 36.562 -9.805 1 92.88 38 GLN B CA 1
ATOM 2765 C C . GLN B 1 38 ? 3.637 35.219 -10.43 1 92.88 38 GLN B C 1
ATOM 2767 O O . GLN B 1 38 ? 3.078 34.875 -11.477 1 92.88 38 GLN B O 1
ATOM 2772 N N . CYS B 1 39 ? 4.422 34.469 -9.766 1 91.56 39 CYS B N 1
ATOM 2773 C CA . CYS B 1 39 ? 4.754 33.125 -10.234 1 91.56 39 CYS B CA 1
ATOM 2774 C C . CYS B 1 39 ? 3.521 32.219 -10.234 1 91.56 39 CYS B C 1
ATOM 2776 O O . CYS B 1 39 ? 3.318 31.438 -11.156 1 91.56 39 CYS B O 1
ATOM 2778 N N . LEU B 1 40 ? 2.695 32.344 -9.273 1 93.38 40 LEU B N 1
ATOM 2779 C CA . LEU B 1 40 ? 1.532 31.469 -9.102 1 93.38 40 LEU B CA 1
ATOM 2780 C C . LEU B 1 40 ? 0.394 31.906 -10.016 1 93.38 40 LEU B C 1
ATOM 2782 O O . LEU B 1 40 ? -0.527 31.125 -10.281 1 93.38 40 LEU B O 1
ATOM 2786 N N . THR B 1 41 ? 0.469 33.125 -10.609 1 92.31 41 THR B N 1
ATOM 2787 C CA . THR B 1 41 ? -0.633 33.656 -11.414 1 92.31 41 THR B CA 1
ATOM 2788 C C . THR B 1 41 ? -0.236 33.75 -12.883 1 92.31 41 THR B C 1
ATOM 2790 O O . THR B 1 41 ? -0.98 34.281 -13.703 1 92.31 41 THR B O 1
ATOM 2793 N N . ASP B 1 42 ? 0.926 33.281 -13.203 1 84.56 42 ASP B N 1
ATOM 2794 C CA . ASP B 1 42 ? 1.454 33.375 -14.555 1 84.56 42 ASP B CA 1
ATOM 2795 C C . ASP B 1 42 ? 0.784 32.375 -15.492 1 84.56 42 ASP B C 1
ATOM 2797 O O . ASP B 1 42 ? 1.397 31.922 -16.453 1 84.56 42 ASP B O 1
ATOM 2801 N N . GLY B 1 43 ? -0.427 31.906 -15.242 1 80.69 43 GLY B N 1
ATOM 2802 C CA . GLY B 1 43 ? -1.236 31.141 -16.172 1 80.69 43 GLY B CA 1
ATOM 2803 C C . GLY B 1 43 ? -1.202 29.656 -15.898 1 80.69 43 GLY B C 1
ATOM 2804 O O . GLY B 1 43 ? -2.053 28.906 -16.391 1 80.69 43 GLY B O 1
ATOM 2805 N N . TYR B 1 44 ? -0.302 29.156 -15.219 1 82.19 44 TYR B N 1
ATOM 2806 C CA . TYR B 1 44 ? -0.21 27.703 -15.023 1 82.19 44 TYR B CA 1
ATOM 2807 C C . TYR B 1 44 ? -1.177 27.234 -13.945 1 82.19 44 TYR B C 1
ATOM 2809 O O . TYR B 1 44 ? -1.893 26.25 -14.125 1 82.19 44 TYR B O 1
ATOM 2817 N N . PHE B 1 45 ? -1.287 27.938 -12.945 1 89.69 45 PHE B N 1
ATOM 2818 C CA . PHE B 1 45 ? -2.057 27.5 -11.789 1 89.69 45 PHE B CA 1
ATOM 2819 C C . PHE B 1 45 ? -3.449 28.109 -11.797 1 89.69 45 PHE B C 1
ATOM 2821 O O . PHE B 1 45 ? -4.406 27.5 -11.305 1 89.69 45 PHE B O 1
ATOM 2828 N N . ASP B 1 46 ? -3.6 29.375 -12.266 1 89.56 46 ASP B N 1
ATOM 2829 C CA . ASP B 1 46 ? -4.855 30.094 -12.43 1 89.56 46 ASP B CA 1
ATOM 2830 C C . ASP B 1 46 ? -5.652 30.125 -11.125 1 89.56 46 ASP B C 1
ATOM 2832 O O . ASP B 1 46 ? -6.781 29.625 -11.07 1 89.56 46 ASP B O 1
ATOM 2836 N N . PRO B 1 47 ? -5.086 30.672 -10.102 1 95.44 47 PRO B N 1
ATOM 2837 C CA . PRO B 1 47 ? -5.781 30.719 -8.812 1 95.44 47 PRO B CA 1
ATOM 2838 C C . PRO B 1 47 ? -6.93 31.734 -8.805 1 95.44 47 PRO B C 1
ATOM 2840 O O . PRO B 1 47 ? -6.863 32.75 -9.492 1 95.44 47 PRO B O 1
ATOM 2843 N N . GLU B 1 48 ? -7.969 31.438 -8.055 1 96 48 GLU B N 1
ATOM 2844 C CA . GLU B 1 48 ? -9.031 32.406 -7.766 1 96 48 GLU B CA 1
ATOM 2845 C C . GLU B 1 48 ? -8.57 33.438 -6.746 1 96 48 GLU B C 1
ATOM 2847 O O . GLU B 1 48 ? -8.828 34.625 -6.91 1 96 48 GLU B O 1
ATOM 2852 N N . TYR B 1 49 ? -7.902 32.969 -5.734 1 97 49 TYR B N 1
ATOM 2853 C CA . TYR B 1 49 ? -7.273 33.875 -4.789 1 97 49 TYR B CA 1
ATOM 2854 C C . TYR B 1 49 ? -6.164 33.188 -4.008 1 97 49 TYR B C 1
ATOM 2856 O O . TYR B 1 49 ? -6.055 31.953 -4.035 1 97 49 TYR B O 1
ATOM 2864 N N . ILE B 1 50 ? -5.273 33.906 -3.385 1 97.5 50 ILE B N 1
ATOM 2865 C CA . ILE B 1 50 ? -4.145 33.438 -2.594 1 97.5 50 ILE B CA 1
ATOM 2866 C C . ILE B 1 50 ? -4.113 34.156 -1.246 1 97.5 50 ILE B C 1
ATOM 2868 O O . ILE B 1 50 ? -4.145 35.375 -1.19 1 97.5 50 ILE B O 1
ATOM 2872 N N . LEU B 1 51 ? -4.047 33.375 -0.192 1 97.5 51 LEU B N 1
ATOM 2873 C CA . LEU B 1 51 ? -3.973 33.906 1.16 1 97.5 51 LEU B CA 1
ATOM 2874 C C . LEU B 1 51 ? -2.623 33.594 1.8 1 97.5 51 LEU B C 1
ATOM 2876 O O . LEU B 1 51 ? -2.133 32.469 1.699 1 97.5 51 LEU B O 1
ATOM 2880 N N . LEU B 1 52 ? -1.995 34.562 2.322 1 97.69 52 LEU B N 1
ATOM 2881 C CA . LEU B 1 52 ? -0.871 34.344 3.229 1 97.69 52 LEU B CA 1
ATOM 2882 C C . LEU B 1 52 ? -1.346 34.281 4.676 1 97.69 52 LEU B C 1
ATOM 2884 O O . LEU B 1 52 ? -2.018 35.219 5.152 1 97.69 52 LEU B O 1
ATOM 2888 N N . PHE B 1 53 ? -1.025 33.219 5.375 1 96.31 53 PHE B N 1
ATOM 2889 C CA . PHE B 1 53 ? -1.477 33.094 6.754 1 96.31 53 PHE B CA 1
ATOM 2890 C C . PHE B 1 53 ? -0.333 32.625 7.656 1 96.31 53 PHE B C 1
ATOM 2892 O O . PHE B 1 53 ? 0.794 32.438 7.191 1 96.31 53 PHE B O 1
ATOM 2899 N N . GLY B 1 54 ? -0.627 32.625 8.977 1 94.12 54 GLY B N 1
ATOM 2900 C CA . GLY B 1 54 ? 0.38 32.156 9.914 1 94.12 54 GLY B CA 1
ATOM 2901 C C . GLY B 1 54 ? 1.214 33.25 10.508 1 94.12 54 GLY B C 1
ATOM 2902 O O . GLY B 1 54 ? 0.739 34.375 10.641 1 94.12 54 GLY B O 1
ATOM 2903 N N . LYS B 1 55 ? 2.393 32.875 10.789 1 91.75 55 LYS B N 1
ATOM 2904 C CA . LYS B 1 55 ? 3.273 33.719 11.602 1 91.75 55 LYS B CA 1
ATOM 2905 C C . LYS B 1 55 ? 3.619 35.031 10.883 1 91.75 55 LYS B C 1
ATOM 2907 O O . LYS B 1 55 ? 3.688 36.062 11.508 1 91.75 55 LYS B O 1
ATOM 2912 N N . LEU B 1 56 ? 3.771 35 9.625 1 93.88 56 LEU B N 1
ATOM 2913 C CA . LEU B 1 56 ? 4.266 36.156 8.875 1 93.88 56 LEU B CA 1
ATOM 2914 C C . LEU B 1 56 ? 3.242 37.281 8.883 1 93.88 56 LEU B C 1
ATOM 2916 O O . LEU B 1 56 ? 3.598 38.438 8.68 1 93.88 56 LEU B O 1
ATOM 2920 N N . VAL B 1 57 ? 2.002 36.969 9.211 1 94.12 57 VAL B N 1
ATOM 2921 C CA . VAL B 1 57 ? 0.968 38 9.188 1 94.12 57 VAL B CA 1
ATOM 2922 C C . VAL B 1 57 ? 0.375 38.188 10.578 1 94.12 57 VAL B C 1
ATOM 2924 O O . VAL B 1 57 ? -0.7 38.75 10.734 1 94.12 57 VAL B O 1
ATOM 2927 N N . GLY B 1 58 ? 0.982 37.594 11.539 1 90.44 58 GLY B N 1
ATOM 2928 C CA . GLY B 1 58 ? 0.576 37.75 12.922 1 90.44 58 GLY B CA 1
ATOM 2929 C C . GLY B 1 58 ? -0.611 36.906 13.312 1 90.44 58 GLY B C 1
ATOM 2930 O O . GLY B 1 58 ? -1.261 37.156 14.328 1 90.44 58 GLY B O 1
ATOM 2931 N N . GLY B 1 59 ? -0.927 35.938 12.516 1 89.56 59 GLY B N 1
ATOM 2932 C CA . GLY B 1 59 ? -2.021 35.031 12.812 1 89.56 59 GLY B CA 1
ATOM 2933 C C . GLY B 1 59 ? -1.595 33.844 13.648 1 89.56 59 GLY B C 1
ATOM 2934 O O . GLY B 1 59 ? -0.46 33.812 14.133 1 89.56 59 GLY B O 1
ATOM 2935 N N . THR B 1 60 ? -2.557 33.031 13.938 1 88.38 60 THR B N 1
ATOM 2936 C CA . THR B 1 60 ? -2.254 31.766 14.625 1 88.38 60 THR B CA 1
ATOM 2937 C C . THR B 1 60 ? -1.103 31.031 13.938 1 88.38 60 THR B C 1
ATOM 2939 O O . THR B 1 60 ? -1.151 30.797 12.727 1 88.38 60 THR B O 1
ATOM 2942 N N . PRO B 1 61 ? -0.146 30.703 14.695 1 86.5 61 PRO B N 1
ATOM 2943 C CA . PRO B 1 61 ? 1.041 30.109 14.086 1 86.5 61 PRO B CA 1
ATOM 2944 C C . PRO B 1 61 ? 0.746 28.766 13.43 1 86.5 61 PRO B C 1
ATOM 2946 O O . PRO B 1 61 ? 0.02 27.938 13.992 1 86.5 61 PRO B O 1
ATOM 2949 N N . HIS B 1 62 ? 1.268 28.625 12.266 1 90.31 62 HIS B N 1
ATOM 2950 C CA . HIS B 1 62 ? 1.19 27.375 11.539 1 90.31 62 HIS B CA 1
ATOM 2951 C C . HIS B 1 62 ? 2.576 26.766 11.336 1 90.31 62 HIS B C 1
ATOM 2953 O O . HIS B 1 62 ? 2.707 25.547 11.148 1 90.31 62 HIS B O 1
ATOM 2959 N N . SER B 1 63 ? 3.555 27.578 11.312 1 92.31 63 SER B N 1
ATOM 2960 C CA . SER B 1 63 ? 4.953 27.172 11.242 1 92.31 63 SER B CA 1
ATOM 2961 C C . SER B 1 63 ? 5.77 27.797 12.367 1 92.31 63 SER B C 1
ATOM 2963 O O . SER B 1 63 ? 5.52 28.938 12.766 1 92.31 63 SER B O 1
ATOM 2965 N N . ASP B 1 64 ? 6.66 26.969 12.781 1 90.5 64 ASP B N 1
ATOM 2966 C CA . ASP B 1 64 ? 7.637 27.5 13.727 1 90.5 64 ASP B CA 1
ATOM 2967 C C . ASP B 1 64 ? 8.719 28.312 13.008 1 90.5 64 ASP B C 1
ATOM 2969 O O . ASP B 1 64 ? 9.117 29.375 13.469 1 90.5 64 ASP B O 1
ATOM 2973 N N . ALA B 1 65 ? 9.094 27.812 11.891 1 87.81 65 ALA B N 1
ATOM 2974 C CA . A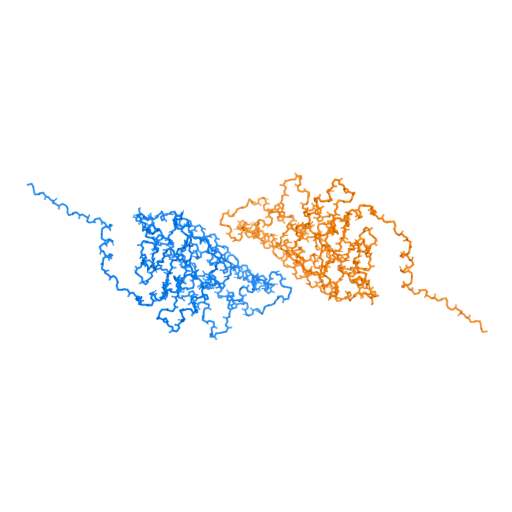LA B 1 65 ? 10.055 28.516 11.055 1 87.81 65 ALA B CA 1
ATOM 2975 C C . ALA B 1 65 ? 9.375 29.641 10.266 1 87.81 65 ALA B C 1
ATOM 2977 O O . ALA B 1 65 ? 8.164 29.578 10.016 1 87.81 65 ALA B O 1
ATOM 2978 N N . MET B 1 66 ? 10.156 30.688 9.992 1 89.56 66 MET B N 1
ATOM 2979 C CA . MET B 1 66 ? 9.633 31.688 9.062 1 89.56 66 MET B CA 1
ATOM 2980 C C . MET B 1 66 ? 9.367 31.062 7.695 1 89.56 66 MET B C 1
ATOM 2982 O O . MET B 1 66 ? 10.281 30.531 7.062 1 89.56 66 MET B O 1
ATOM 2986 N N . ALA B 1 67 ? 8.109 31.078 7.359 1 93.75 67 ALA B N 1
ATOM 2987 C CA . ALA B 1 67 ? 7.711 30.469 6.094 1 93.75 67 ALA B CA 1
ATOM 2988 C C . ALA B 1 67 ? 6.504 31.188 5.496 1 93.75 67 ALA B C 1
ATOM 2990 O O . ALA B 1 67 ? 5.652 31.688 6.227 1 93.75 67 ALA B O 1
ATOM 2991 N N . TYR B 1 68 ? 6.531 31.281 4.184 1 95.38 68 TYR B N 1
ATOM 2992 C CA . TYR B 1 68 ? 5.309 31.688 3.504 1 95.38 68 TYR B CA 1
ATOM 2993 C C . TYR B 1 68 ? 4.281 30.562 3.51 1 95.38 68 TYR B C 1
ATOM 2995 O O . TYR B 1 68 ? 4.336 29.672 2.67 1 95.38 68 TYR B O 1
ATOM 3003 N N . ASP B 1 69 ? 3.412 30.625 4.426 1 96.62 69 ASP B N 1
ATOM 3004 C CA . ASP B 1 69 ? 2.271 29.703 4.414 1 96.62 69 ASP B CA 1
ATOM 3005 C C . ASP B 1 69 ? 1.148 30.25 3.531 1 96.62 69 ASP B C 1
ATOM 3007 O O . ASP B 1 69 ? 0.441 31.172 3.918 1 96.62 69 ASP B O 1
ATOM 3011 N N . LEU B 1 70 ? 0.951 29.594 2.377 1 97.12 70 LEU B N 1
ATOM 3012 C CA . LEU B 1 70 ? 0.055 30.125 1.356 1 97.12 70 LEU B CA 1
ATOM 3013 C C . LEU B 1 70 ? -1.094 29.156 1.082 1 97.12 70 LEU B C 1
ATOM 3015 O O . LEU B 1 70 ? -0.87 27.969 0.872 1 97.12 70 LEU B O 1
ATOM 3019 N N . LEU B 1 71 ? -2.312 29.641 1.11 1 97.44 71 LEU B N 1
ATOM 3020 C CA . LEU B 1 71 ? -3.482 28.922 0.625 1 97.44 71 LEU B CA 1
ATOM 3021 C C . LEU B 1 71 ? -3.887 29.406 -0.762 1 97.44 71 LEU B C 1
ATOM 3023 O O . LEU B 1 71 ? -4.301 30.562 -0.923 1 97.44 71 LEU B O 1
ATOM 3027 N N . MET B 1 72 ? -3.68 28.609 -1.7 1 96.69 72 MET B N 1
ATOM 3028 C CA . MET B 1 72 ? -4.09 28.906 -3.07 1 96.69 72 MET B CA 1
ATOM 3029 C C . MET B 1 72 ? -5.383 28.172 -3.42 1 96.69 72 MET B C 1
ATOM 3031 O O . MET B 1 72 ? -5.426 26.938 -3.395 1 96.69 72 MET B O 1
ATOM 3035 N N . VAL B 1 73 ? -6.395 28.906 -3.748 1 97.06 73 VAL B N 1
ATOM 3036 C CA . VAL B 1 73 ? -7.695 28.344 -4.09 1 97.06 73 VAL B CA 1
ATOM 3037 C C . VAL B 1 73 ? -7.906 28.391 -5.598 1 97.06 73 VAL B C 1
ATOM 3039 O O . VAL B 1 73 ? -7.738 29.453 -6.219 1 97.06 73 VAL B O 1
ATOM 3042 N N . VAL B 1 74 ? -8.227 27.266 -6.121 1 95.62 74 VAL B N 1
ATOM 3043 C CA . VAL B 1 74 ? -8.43 27.172 -7.562 1 95.62 74 VAL B CA 1
ATOM 3044 C C . VAL B 1 74 ? -9.867 26.75 -7.855 1 95.62 74 VAL B C 1
ATOM 3046 O O . VAL B 1 74 ? -10.555 26.219 -6.98 1 95.62 74 VAL B O 1
ATOM 3049 N N . ARG B 1 75 ? -10.305 26.984 -9.008 1 92.44 75 ARG B N 1
ATOM 3050 C CA . ARG B 1 75 ? -11.695 26.75 -9.367 1 92.44 75 ARG B CA 1
ATOM 3051 C C . ARG B 1 75 ? -11.992 25.25 -9.445 1 92.44 75 ARG B C 1
ATOM 3053 O O . ARG B 1 75 ? -13.016 24.781 -8.922 1 92.44 75 ARG B O 1
ATOM 3060 N N . GLU B 1 76 ? -11.125 24.531 -10.133 1 91.94 76 GLU B N 1
ATOM 3061 C CA . GLU B 1 76 ? -11.312 23.094 -10.32 1 91.94 76 GLU B CA 1
ATOM 3062 C C . GLU B 1 76 ? -10.062 22.312 -9.891 1 91.94 76 GLU B C 1
ATOM 3064 O O . GLU B 1 76 ? -8.992 22.906 -9.711 1 91.94 76 GLU B O 1
ATOM 3069 N N . THR B 1 77 ? -10.273 21 -9.703 1 90.56 77 THR B N 1
ATOM 3070 C CA . THR B 1 77 ? -9.141 20.156 -9.352 1 90.56 77 THR B CA 1
ATOM 3071 C C . THR B 1 77 ? -8.07 20.203 -10.438 1 90.56 77 THR B C 1
ATOM 3073 O O . THR B 1 77 ? -8.336 19.875 -11.594 1 90.56 77 THR B O 1
ATOM 3076 N N . PRO B 1 78 ? -6.984 20.562 -10.008 1 90 78 PRO B N 1
ATOM 3077 C CA . PRO B 1 78 ? -5.941 20.75 -11.016 1 90 78 PRO B CA 1
ATOM 3078 C C . PRO B 1 78 ? -5.375 19.422 -11.523 1 90 78 PRO B C 1
ATOM 3080 O O . PRO B 1 78 ? -5.508 18.391 -10.852 1 90 78 PRO B O 1
ATOM 3083 N N . GLU B 1 79 ? -4.68 19.469 -12.633 1 88.12 79 GLU B N 1
ATOM 3084 C CA . GLU B 1 79 ? -4.031 18.312 -13.227 1 88.12 79 GLU B CA 1
ATOM 3085 C C . GLU B 1 79 ? -2.633 18.094 -12.656 1 88.12 79 GLU B C 1
ATOM 3087 O O . GLU B 1 79 ? -2.053 17.016 -12.789 1 88.12 79 GLU B O 1
ATOM 3092 N N . TYR B 1 80 ? -2.15 19.172 -12.016 1 87.94 80 TYR B N 1
ATOM 3093 C CA . TYR B 1 80 ? -0.826 19.094 -11.406 1 87.94 80 TYR B CA 1
ATOM 3094 C C . TYR B 1 80 ? -0.922 18.703 -9.938 1 87.94 80 TYR B C 1
ATOM 3096 O O . TYR B 1 80 ? -1.92 19 -9.273 1 87.94 80 TYR B O 1
ATOM 3104 N N . ASP B 1 81 ? 0.104 18.031 -9.492 1 86.5 81 ASP B N 1
ATOM 3105 C CA . ASP B 1 81 ? 0.105 17.656 -8.086 1 86.5 81 ASP B CA 1
ATOM 3106 C C . ASP B 1 81 ? 1.061 18.531 -7.281 1 86.5 81 ASP B C 1
ATOM 3108 O O . ASP B 1 81 ? 1.633 19.484 -7.812 1 86.5 81 ASP B O 1
ATOM 3112 N N . TRP B 1 82 ? 1.051 18.281 -6.07 1 88.69 82 TRP B N 1
ATOM 3113 C CA . TRP B 1 82 ? 1.831 19.109 -5.145 1 88.69 82 TRP B CA 1
ATOM 3114 C C . TRP B 1 82 ? 3.312 19.062 -5.504 1 88.69 82 TRP B C 1
ATOM 3116 O O . TRP B 1 82 ? 4.004 20.094 -5.41 1 88.69 82 TRP B O 1
ATOM 3126 N N . ILE B 1 83 ? 3.824 17.953 -5.91 1 89.56 83 ILE B N 1
ATOM 3127 C CA . ILE B 1 83 ? 5.234 17.812 -6.25 1 89.56 83 ILE B CA 1
ATOM 3128 C C . ILE B 1 83 ? 5.57 18.672 -7.465 1 89.56 83 ILE B C 1
ATOM 3130 O O . ILE B 1 83 ? 6.602 19.344 -7.488 1 89.56 83 ILE B O 1
ATOM 3134 N N . GLN B 1 84 ? 4.707 18.625 -8.406 1 89.12 84 GLN B N 1
ATOM 3135 C CA . GLN B 1 84 ? 4.895 19.438 -9.602 1 89.12 84 GLN B CA 1
ATOM 3136 C C . GLN B 1 84 ? 4.898 20.922 -9.25 1 89.12 84 GLN B C 1
ATOM 3138 O O . GLN B 1 84 ? 5.723 21.688 -9.766 1 89.12 84 GLN B O 1
ATOM 3143 N N . THR B 1 85 ? 4.012 21.297 -8.414 1 88.75 85 THR B N 1
ATOM 3144 C CA . THR B 1 85 ? 3.928 22.688 -7.992 1 88.75 85 THR B CA 1
ATOM 3145 C C . THR B 1 85 ? 5.211 23.125 -7.285 1 88.75 85 THR B C 1
ATOM 3147 O O . THR B 1 85 ? 5.734 24.203 -7.543 1 88.75 85 THR B O 1
ATOM 3150 N N . LYS B 1 86 ? 5.656 22.312 -6.445 1 88.56 86 LYS B N 1
ATOM 3151 C CA . LYS B 1 86 ? 6.891 22.609 -5.723 1 88.56 86 LYS B CA 1
ATOM 3152 C C . LYS B 1 86 ? 8.062 22.781 -6.688 1 88.56 86 LYS B C 1
ATOM 3154 O O . LYS B 1 86 ? 8.898 23.656 -6.508 1 88.56 86 LYS B O 1
ATOM 3159 N N . ARG B 1 87 ? 8.109 21.938 -7.633 1 88.88 87 ARG B N 1
ATOM 3160 C CA . ARG B 1 87 ? 9.18 22 -8.625 1 88.88 87 ARG B CA 1
ATOM 3161 C C . ARG B 1 87 ? 9.125 23.312 -9.398 1 88.88 87 ARG B C 1
ATOM 3163 O O . ARG B 1 87 ? 10.156 23.953 -9.617 1 88.88 87 ARG B O 1
ATOM 3170 N N . ILE B 1 88 ? 7.957 23.688 -9.742 1 87.19 88 ILE B N 1
ATOM 3171 C CA . ILE B 1 88 ? 7.781 24.922 -10.492 1 87.19 88 ILE B CA 1
ATOM 3172 C C . ILE B 1 88 ? 8.188 26.109 -9.625 1 87.19 88 ILE B C 1
ATOM 3174 O O . ILE B 1 88 ? 8.906 27 -10.078 1 87.19 88 ILE B O 1
ATOM 3178 N N . LEU B 1 89 ? 7.766 26.109 -8.391 1 87.62 89 LEU B N 1
ATOM 3179 C CA . LEU B 1 89 ? 8.094 27.203 -7.477 1 87.62 89 LEU B CA 1
ATOM 3180 C C . LEU B 1 89 ? 9.602 27.281 -7.254 1 87.62 89 LEU B C 1
ATOM 3182 O O . LEU B 1 89 ? 10.164 28.375 -7.176 1 87.62 89 LEU B O 1
ATOM 3186 N N . ARG B 1 90 ? 10.195 26.125 -7.156 1 87.56 90 ARG B N 1
ATOM 3187 C CA . ARG B 1 90 ? 11.641 26.094 -6.941 1 87.56 90 ARG B CA 1
ATOM 3188 C C . ARG B 1 90 ? 12.383 26.672 -8.141 1 87.56 90 ARG B C 1
ATOM 3190 O O . ARG B 1 90 ? 13.422 27.312 -7.98 1 87.56 90 ARG B O 1
ATOM 3197 N N . TYR B 1 91 ? 11.859 26.453 -9.25 1 87.38 91 TYR B N 1
ATOM 3198 C CA . TYR B 1 91 ? 12.484 26.938 -10.477 1 87.38 91 TYR B CA 1
ATOM 3199 C C . TYR B 1 91 ? 12.242 28.438 -10.656 1 87.38 91 TYR B C 1
ATOM 3201 O O . TYR B 1 91 ? 13.164 29.188 -10.984 1 87.38 91 TYR B O 1
ATOM 3209 N N . LYS B 1 92 ? 11.109 28.906 -10.398 1 86.81 92 LYS B N 1
ATOM 3210 C CA . LYS B 1 92 ? 10.719 30.281 -10.695 1 86.81 92 LYS B CA 1
ATOM 3211 C C . LYS B 1 92 ? 11.141 31.234 -9.57 1 86.81 92 LYS B C 1
ATOM 3213 O O . LYS B 1 92 ? 11.398 32.406 -9.812 1 86.81 92 LYS B O 1
ATOM 3218 N N . VAL B 1 93 ? 11.102 30.703 -8.352 1 87.56 93 VAL B N 1
ATOM 3219 C CA . VAL B 1 93 ? 11.547 31.484 -7.191 1 87.56 93 VAL B CA 1
ATOM 3220 C C . VAL B 1 93 ? 12.602 30.688 -6.422 1 87.56 93 VAL B C 1
ATOM 3222 O O . VAL B 1 93 ? 12.344 30.219 -5.312 1 87.56 93 VAL B O 1
ATOM 3225 N N . PRO B 1 94 ? 13.797 30.734 -6.969 1 86.19 94 PRO B N 1
ATOM 3226 C CA . PRO B 1 94 ? 14.828 29.891 -6.352 1 86.19 94 PRO B CA 1
ATOM 3227 C C . PRO B 1 94 ? 15.234 30.391 -4.965 1 86.19 94 PRO B C 1
ATOM 3229 O O . PRO B 1 94 ? 15.023 31.562 -4.641 1 86.19 94 PRO B O 1
ATOM 3232 N N . TYR B 1 95 ? 15.828 29.484 -4.184 1 82.44 95 TYR B N 1
ATOM 3233 C CA . TYR B 1 95 ? 16.234 29.734 -2.805 1 82.44 95 TYR B CA 1
ATOM 3234 C C . TYR B 1 95 ? 17.156 30.953 -2.719 1 82.44 95 TYR B C 1
ATOM 3236 O O . TYR B 1 95 ? 17.047 31.75 -1.78 1 82.44 95 TYR B O 1
ATOM 3244 N N . SER B 1 96 ? 17.922 31.078 -3.711 1 82.62 96 SER B N 1
ATOM 3245 C CA . SER B 1 96 ? 18.922 32.156 -3.709 1 82.62 96 SER B CA 1
ATOM 3246 C C . SER B 1 96 ? 18.266 33.531 -3.799 1 82.62 96 SER B C 1
ATOM 3248 O O . SER B 1 96 ? 18.875 34.531 -3.408 1 82.62 96 SER B O 1
ATOM 3250 N N . CYS B 1 97 ? 17.094 33.531 -4.184 1 82.06 97 CYS B N 1
ATOM 3251 C CA . CYS B 1 97 ? 16.422 34.812 -4.406 1 82.06 97 CYS B CA 1
ATOM 3252 C C . CYS B 1 97 ? 15.383 35.094 -3.334 1 82.06 97 CYS B C 1
ATOM 3254 O O . CYS B 1 97 ? 14.578 36 -3.457 1 82.06 97 CYS B O 1
ATOM 3256 N N . ARG B 1 98 ? 15.5 34.219 -2.264 1 87.38 98 ARG B N 1
ATOM 3257 C CA . ARG B 1 98 ? 14.469 34.344 -1.234 1 87.38 98 ARG B CA 1
ATOM 3258 C C . ARG B 1 98 ? 15.07 34.844 0.08 1 87.38 98 ARG B C 1
ATOM 3260 O O . ARG B 1 98 ? 16.156 34.406 0.469 1 87.38 98 ARG B O 1
ATOM 3267 N N . LYS B 1 99 ? 14.445 35.75 0.671 1 90.19 99 LYS B N 1
ATOM 3268 C CA . LYS B 1 99 ? 14.789 36.125 2.041 1 90.19 99 LYS B CA 1
ATOM 3269 C C . LYS B 1 99 ? 14.289 35.094 3.035 1 90.19 99 LYS B C 1
ATOM 3271 O O . LYS B 1 99 ? 15 34.719 3.969 1 90.19 99 LYS B O 1
ATOM 3276 N N . ILE B 1 100 ? 13.078 34.719 2.758 1 92.31 100 ILE B N 1
ATOM 3277 C CA . ILE B 1 100 ? 12.484 33.625 3.545 1 92.31 100 ILE B CA 1
ATOM 3278 C C . ILE B 1 100 ? 12.586 32.312 2.777 1 92.31 100 ILE B C 1
ATOM 3280 O O . ILE B 1 100 ? 12.086 32.188 1.656 1 92.31 100 ILE B O 1
ATOM 3284 N N . THR B 1 101 ? 13.117 31.422 3.391 1 87.44 101 THR B N 1
ATOM 3285 C CA . THR B 1 101 ? 13.539 30.172 2.74 1 87.44 101 THR B CA 1
ATOM 3286 C C . THR B 1 101 ? 12.328 29.312 2.393 1 87.44 101 THR B C 1
ATOM 3288 O O . THR B 1 101 ? 12.258 28.75 1.3 1 87.44 101 THR B O 1
ATOM 3291 N N . TYR B 1 102 ? 11.406 29.234 3.275 1 91.62 102 TYR B N 1
ATOM 3292 C CA . TYR B 1 102 ? 10.406 28.172 3.139 1 91.62 102 TYR B CA 1
ATOM 3293 C C . TYR B 1 102 ? 9.086 28.734 2.619 1 91.62 102 TYR B C 1
ATOM 3295 O O . TYR B 1 102 ? 8.656 29.812 3.033 1 91.62 102 TYR B O 1
ATOM 3303 N N . ILE B 1 103 ? 8.562 28.047 1.659 1 93.75 103 ILE B N 1
ATOM 3304 C CA . ILE B 1 103 ? 7.223 28.312 1.146 1 93.75 103 ILE B CA 1
ATOM 3305 C C . ILE B 1 103 ? 6.363 27.062 1.294 1 93.75 103 ILE B C 1
ATOM 3307 O O . ILE B 1 103 ? 6.691 26 0.741 1 93.75 103 ILE B O 1
ATOM 3311 N N . ASN B 1 104 ? 5.371 27.141 2.074 1 94.56 104 ASN B N 1
ATOM 3312 C CA . ASN B 1 104 ? 4.383 26.078 2.217 1 94.56 104 ASN B CA 1
ATOM 3313 C C . ASN B 1 104 ? 3.098 26.391 1.456 1 94.56 104 ASN B C 1
ATOM 3315 O O . ASN B 1 104 ? 2.352 27.297 1.843 1 94.56 104 ASN B O 1
ATOM 3319 N N . LEU B 1 105 ? 2.84 25.609 0.448 1 95.38 105 LEU B N 1
ATOM 3320 C CA . LEU B 1 105 ? 1.689 25.906 -0.398 1 95.38 105 LEU B CA 1
ATOM 3321 C C . LEU B 1 105 ? 0.592 24.859 -0.209 1 95.38 105 LEU B C 1
ATOM 3323 O O . LEU B 1 105 ? 0.838 23.672 -0.357 1 95.38 105 LEU B O 1
ATOM 3327 N N . TYR B 1 106 ? -0.559 25.297 0.165 1 95.94 106 TYR B N 1
ATOM 3328 C CA . TYR B 1 106 ? -1.772 24.484 0.225 1 95.94 106 TYR B CA 1
ATOM 3329 C C . TYR B 1 106 ? -2.697 24.797 -0.943 1 95.94 106 TYR B C 1
ATOM 3331 O O . TYR B 1 106 ? -3.096 25.953 -1.132 1 95.94 106 TYR B O 1
ATOM 3339 N N . ILE B 1 107 ? -3.002 23.812 -1.729 1 95.75 107 ILE B N 1
ATOM 3340 C CA . ILE B 1 107 ? -3.852 23.984 -2.9 1 95.75 107 ILE B CA 1
ATOM 3341 C C . ILE B 1 107 ? -5.215 23.344 -2.648 1 95.75 107 ILE B C 1
ATOM 3343 O O . ILE B 1 107 ? -5.312 22.141 -2.396 1 95.75 107 ILE B O 1
ATOM 3347 N N . MET B 1 108 ? -6.262 24.156 -2.758 1 95.62 108 MET B N 1
ATOM 3348 C CA . MET B 1 108 ? -7.609 23.641 -2.531 1 95.62 108 MET B CA 1
ATOM 3349 C C . MET B 1 108 ? -8.578 24.203 -3.568 1 95.62 108 MET B C 1
ATOM 3351 O O . MET B 1 108 ? -8.359 25.281 -4.117 1 95.62 108 MET B O 1
ATOM 3355 N N . THR B 1 109 ? -9.617 23.531 -3.809 1 95.81 109 THR B N 1
ATOM 3356 C CA . THR B 1 109 ? -10.633 23.984 -4.754 1 95.81 109 THR B CA 1
ATOM 3357 C C . THR B 1 109 ? -11.641 24.891 -4.07 1 95.81 109 THR B C 1
ATOM 3359 O O . THR B 1 109 ? -11.867 24.781 -2.863 1 95.81 109 THR B O 1
ATOM 3362 N N . LEU B 1 110 ? -12.266 25.719 -4.895 1 94.94 110 LEU B N 1
ATOM 3363 C CA . LEU B 1 110 ? -13.312 26.609 -4.402 1 94.94 110 LEU B CA 1
ATOM 3364 C C . LEU B 1 110 ? -14.445 25.812 -3.76 1 94.94 110 LEU B C 1
ATOM 3366 O O . LEU B 1 110 ? -14.945 26.188 -2.697 1 94.94 110 LEU B O 1
ATOM 3370 N N . SER B 1 111 ? -14.789 24.75 -4.406 1 94.75 111 SER B N 1
ATOM 3371 C CA . SER B 1 111 ? -15.875 23.906 -3.906 1 94.75 111 SER B CA 1
ATOM 3372 C C . SER B 1 111 ? -15.555 23.344 -2.525 1 94.75 111 SER B C 1
ATOM 3374 O O . SER B 1 111 ? -16.422 23.312 -1.646 1 94.75 111 SER B O 1
ATOM 3376 N N . TYR B 1 112 ? -14.359 22.953 -2.324 1 94.25 112 TYR B N 1
ATOM 3377 C CA . TYR B 1 112 ? -13.961 22.406 -1.034 1 94.25 112 TYR B CA 1
ATOM 3378 C C . TYR B 1 112 ? -14 23.484 0.05 1 94.25 112 TYR B C 1
ATOM 3380 O O . TYR B 1 112 ? -14.523 23.25 1.141 1 94.25 112 TYR B O 1
ATOM 3388 N N . VAL B 1 113 ? -13.422 24.609 -0.259 1 94.88 113 VAL B N 1
ATOM 3389 C CA . VAL B 1 113 ? -13.305 25.703 0.711 1 94.88 113 VAL B CA 1
ATOM 3390 C C . VAL B 1 113 ? -14.703 26.188 1.109 1 94.88 113 VAL B C 1
ATOM 3392 O O . VAL B 1 113 ? -14.938 26.516 2.271 1 94.88 113 VAL B O 1
ATOM 3395 N N . GLU B 1 114 ? -15.578 26.125 0.203 1 92.06 114 GLU B N 1
ATOM 3396 C CA . GLU B 1 114 ? -16.922 26.609 0.458 1 92.06 114 GLU B CA 1
ATOM 3397 C C . GLU B 1 114 ? -17.75 25.594 1.241 1 92.06 114 GLU B C 1
ATOM 3399 O O . GLU B 1 114 ? -18.641 25.953 2.014 1 92.06 114 GLU B O 1
ATOM 3404 N N . SER B 1 115 ? -17.359 24.359 1.078 1 92.94 115 SER B N 1
ATOM 3405 C CA . SER B 1 115 ? -18.203 23.297 1.618 1 92.94 115 SER B CA 1
ATOM 3406 C C . SER B 1 115 ? -17.672 22.781 2.951 1 92.94 115 SER B C 1
ATOM 3408 O O . SER B 1 115 ? -18.328 21.984 3.623 1 92.94 115 SER B O 1
ATOM 3410 N N . ASN B 1 116 ? -16.5 23.234 3.303 1 93.12 116 ASN B N 1
ATOM 3411 C CA . ASN B 1 116 ? -15.891 22.688 4.512 1 93.12 116 ASN B CA 1
ATOM 3412 C C . ASN B 1 116 ? -15.539 23.781 5.512 1 93.12 116 ASN B C 1
ATOM 3414 O O . ASN B 1 116 ? -15.203 24.906 5.117 1 93.12 116 ASN B O 1
ATOM 3418 N N . SER B 1 117 ? -15.711 23.391 6.746 1 92.25 117 SER B N 1
ATOM 3419 C CA . SER B 1 117 ? -15.359 24.297 7.84 1 92.25 117 SER B CA 1
ATOM 3420 C C . SER B 1 117 ? -14.344 23.656 8.773 1 92.25 117 SER B C 1
ATOM 3422 O O . SER B 1 117 ? -14.703 23.062 9.789 1 92.25 117 SER B O 1
ATOM 3424 N N . THR B 1 118 ? -13.07 23.797 8.492 1 95.25 118 THR B N 1
ATOM 3425 C CA . THR B 1 118 ? -11.992 23.234 9.305 1 95.25 118 THR B CA 1
ATOM 3426 C C . THR B 1 118 ? -11.242 24.359 10.031 1 95.25 118 THR B C 1
ATOM 3428 O O . THR B 1 118 ? -11.305 25.516 9.625 1 95.25 118 THR B O 1
ATOM 3431 N N . PRO B 1 119 ? -10.594 24 11.094 1 95 119 PRO B N 1
ATOM 3432 C CA . PRO B 1 119 ? -9.805 25.016 11.781 1 95 119 PRO B CA 1
ATOM 3433 C C . PRO B 1 119 ? -8.773 25.688 10.867 1 95 119 PRO B C 1
ATOM 3435 O O . PRO B 1 119 ? -8.578 26.906 10.938 1 95 119 PRO B O 1
ATOM 3438 N N . PHE B 1 120 ? -8.188 24.938 10.039 1 96.62 120 PHE B N 1
ATOM 3439 C CA . PHE B 1 120 ? -7.207 25.453 9.094 1 96.62 120 PHE B CA 1
ATOM 3440 C C . PHE B 1 120 ? -7.828 26.516 8.203 1 96.62 120 PHE B C 1
ATOM 3442 O O . PHE B 1 120 ? -7.289 27.609 8.07 1 96.62 120 PHE B O 1
ATOM 3449 N N . LEU B 1 121 ? -8.922 26.203 7.609 1 96.69 121 LEU B N 1
ATOM 3450 C CA . LEU B 1 121 ? -9.602 27.141 6.723 1 96.69 121 LEU B CA 1
ATOM 3451 C C . LEU B 1 121 ? -10.07 28.375 7.488 1 96.69 121 LEU B C 1
ATOM 3453 O O . LEU B 1 121 ? -9.992 29.5 6.98 1 96.69 121 LEU B O 1
ATOM 3457 N N . PHE B 1 122 ? -10.5 28.172 8.656 1 96.56 122 PHE B N 1
ATOM 3458 C CA . PHE B 1 122 ? -10.945 29.281 9.477 1 96.56 122 PHE B CA 1
ATOM 3459 C C . PHE B 1 122 ? -9.789 30.234 9.773 1 96.56 122 PHE B C 1
ATOM 3461 O O . PHE B 1 122 ? -9.875 31.422 9.492 1 96.56 122 PHE B O 1
ATOM 3468 N N . PHE B 1 123 ? -8.672 29.703 10.297 1 95.94 123 PHE B N 1
ATOM 3469 C CA . PHE B 1 123 ? -7.531 30.531 10.656 1 95.94 123 PHE B CA 1
ATOM 3470 C C . PHE B 1 123 ? -6.977 31.25 9.422 1 95.94 123 PHE B C 1
ATOM 3472 O O . PHE B 1 123 ? -6.648 32.438 9.477 1 95.94 123 PHE B O 1
ATOM 3479 N N . ALA B 1 124 ? -6.883 30.547 8.359 1 96.62 124 ALA B N 1
ATOM 3480 C CA . ALA B 1 124 ? -6.324 31.109 7.133 1 96.62 124 ALA B CA 1
ATOM 3481 C C . ALA B 1 124 ? -7.172 32.281 6.633 1 96.62 124 ALA B C 1
ATOM 3483 O O . ALA B 1 124 ? -6.641 33.344 6.285 1 96.62 124 ALA B O 1
ATOM 3484 N N . HIS B 1 125 ? -8.477 32.125 6.664 1 96.75 125 HIS B N 1
ATOM 3485 C CA . HIS B 1 125 ? -9.367 33.125 6.117 1 96.75 125 HIS B CA 1
ATOM 3486 C C . HIS B 1 125 ? -9.586 34.281 7.113 1 96.75 125 HIS B C 1
ATOM 3488 O O . HIS B 1 125 ? -9.672 35.438 6.727 1 96.75 125 HIS B O 1
ATOM 3494 N N . ALA B 1 126 ? -9.648 33.938 8.336 1 95.81 126 ALA B N 1
ATOM 3495 C CA . ALA B 1 126 ? -9.953 34.938 9.359 1 95.81 126 ALA B CA 1
ATOM 3496 C C . ALA B 1 126 ? -8.734 35.812 9.633 1 95.81 126 ALA B C 1
ATOM 3498 O O . ALA B 1 126 ? -8.875 37.031 9.836 1 95.81 126 ALA B O 1
ATOM 3499 N N . GLU B 1 127 ? -7.578 35.188 9.594 1 94.56 127 GLU B N 1
ATOM 3500 C CA . GLU B 1 127 ? -6.391 35.906 10.055 1 94.56 127 GLU B CA 1
ATOM 3501 C C . GLU B 1 127 ? -5.43 36.188 8.906 1 94.56 127 GLU B C 1
ATOM 3503 O O . GLU B 1 127 ? -4.492 36.969 9.047 1 94.56 127 GLU B O 1
ATOM 3508 N N . GLY B 1 128 ? -5.68 35.562 7.805 1 95.81 128 GLY B N 1
ATOM 3509 C CA . GLY B 1 128 ? -4.727 35.656 6.711 1 95.81 128 GLY B CA 1
ATOM 3510 C C . GLY B 1 128 ? -4.848 36.969 5.922 1 95.81 128 GLY B C 1
ATOM 3511 O O . GLY B 1 128 ? -5.844 37.656 6.043 1 95.81 128 GLY B O 1
ATOM 3512 N N . GLU B 1 129 ? -3.834 37.25 5.203 1 95.88 129 GLU B N 1
ATOM 3513 C CA . GLU B 1 129 ? -3.803 38.375 4.305 1 95.88 129 GLU B CA 1
ATOM 3514 C C . GLU B 1 129 ? -4.043 37.969 2.857 1 95.88 129 GLU B C 1
ATOM 3516 O O . GLU B 1 129 ? -3.404 37.031 2.365 1 95.88 129 GLU B O 1
ATOM 3521 N N . LEU B 1 130 ? -4.953 38.625 2.215 1 96.31 130 LEU B N 1
ATOM 3522 C CA . LEU B 1 130 ? -5.25 38.375 0.812 1 96.31 130 LEU B CA 1
ATOM 3523 C C . LEU B 1 130 ? -4.184 38.969 -0.097 1 96.31 130 LEU B C 1
ATOM 3525 O O . LEU B 1 130 ? -4.043 40.188 -0.171 1 96.31 130 LEU B O 1
ATOM 3529 N N . LEU B 1 131 ? -3.451 38.094 -0.785 1 96.38 131 LEU B N 1
ATOM 3530 C CA . LEU B 1 131 ? -2.363 38.562 -1.632 1 96.38 131 LEU B CA 1
ATOM 3531 C C . LEU B 1 131 ? -2.832 38.75 -3.072 1 96.38 131 LEU B C 1
ATOM 3533 O O . LEU B 1 131 ? -2.283 39.562 -3.814 1 96.38 131 LEU B O 1
ATOM 3537 N N . TYR B 1 132 ? -3.744 37.938 -3.412 1 96.5 132 TYR B N 1
ATOM 3538 C CA . TYR B 1 132 ? -4.273 37.938 -4.77 1 96.5 132 TYR B CA 1
ATOM 3539 C C . TYR B 1 132 ? -5.723 37.469 -4.797 1 96.5 132 TYR B C 1
ATOM 3541 O O . TYR B 1 132 ? -6.102 36.594 -4.031 1 96.5 132 TYR B O 1
ATOM 3549 N N . CYS B 1 133 ? -6.523 38.094 -5.672 1 95.69 133 CYS B N 1
ATOM 3550 C CA . CYS B 1 133 ? -7.91 37.688 -5.883 1 95.69 133 CYS B CA 1
ATOM 3551 C C . CYS B 1 133 ? -8.367 38.031 -7.293 1 95.69 133 CYS B C 1
ATOM 3553 O O . CYS B 1 133 ? -8.336 39.188 -7.703 1 95.69 133 CYS B O 1
ATOM 3555 N N . SER B 1 134 ? -8.781 37.031 -7.984 1 91.44 134 SER B N 1
ATOM 3556 C CA . SER B 1 134 ? -9.242 37.25 -9.352 1 91.44 134 SER B CA 1
ATOM 3557 C C . SER B 1 134 ? -10.648 37.844 -9.367 1 91.44 134 SER B C 1
ATOM 3559 O O . SER B 1 134 ? -10.945 38.719 -10.172 1 91.44 134 SER B O 1
ATOM 3561 N N . ASP B 1 135 ? -11.477 37.25 -8.555 1 86.69 135 ASP B N 1
ATOM 3562 C CA . ASP B 1 135 ? -12.859 37.688 -8.383 1 86.69 135 ASP B CA 1
ATOM 3563 C C . ASP B 1 135 ? -13.234 37.719 -6.902 1 86.69 135 ASP B C 1
ATOM 3565 O O . ASP B 1 135 ? -13.305 36.688 -6.242 1 86.69 135 ASP B O 1
ATOM 3569 N N . SER B 1 136 ? -13.539 38.875 -6.461 1 84.38 136 SER B N 1
ATOM 3570 C CA . SER B 1 136 ? -13.805 39.094 -5.043 1 84.38 136 SER B CA 1
ATOM 3571 C C . SER B 1 136 ? -15.055 38.344 -4.602 1 84.38 136 SER B C 1
ATOM 3573 O O . SER B 1 136 ? -15.266 38.125 -3.404 1 84.38 136 SER B O 1
ATOM 3575 N N . TYR B 1 137 ? -15.742 37.906 -5.535 1 84.75 137 TYR B N 1
ATOM 3576 C CA . TYR B 1 137 ? -16.984 37.188 -5.23 1 84.75 137 TYR B CA 1
ATOM 3577 C C . TYR B 1 137 ? -16.688 35.875 -4.52 1 84.75 137 TYR B C 1
ATOM 3579 O O . TYR B 1 137 ? -17.5 35.406 -3.723 1 84.75 137 TYR B O 1
ATOM 3587 N N . HIS B 1 138 ? -15.516 35.469 -4.754 1 86.31 138 HIS B N 1
ATOM 3588 C CA . HIS B 1 138 ? -15.234 34.125 -4.277 1 86.31 138 HIS B CA 1
ATOM 3589 C C . HIS B 1 138 ? -14.492 34.156 -2.945 1 86.31 138 HIS B C 1
ATOM 3591 O O . HIS B 1 138 ? -14.289 33.094 -2.32 1 86.31 138 HIS B O 1
ATOM 3597 N N . PHE B 1 139 ? -14.164 35.25 -2.551 1 92.06 139 PHE B N 1
ATOM 3598 C CA . PHE B 1 139 ? -13.445 35.375 -1.288 1 92.06 139 PHE B CA 1
ATOM 3599 C C . PHE B 1 139 ? -14.336 35.938 -0.199 1 92.06 139 PHE B C 1
ATOM 3601 O O . PHE B 1 139 ? -14.93 37 -0.377 1 92.06 139 PHE B O 1
ATOM 3608 N N . GLN B 1 140 ? -14.453 35.219 0.827 1 88.88 140 GLN B N 1
ATOM 3609 C CA . GLN B 1 140 ? -15.203 35.688 1.976 1 88.88 140 GLN B CA 1
ATOM 3610 C C . GLN B 1 140 ? -14.508 35.344 3.285 1 88.88 140 GLN B C 1
ATOM 3612 O O . GLN B 1 140 ? -13.984 34.219 3.43 1 88.88 140 GLN B O 1
ATOM 3617 N N . ARG B 1 141 ? -14.422 36.312 4.129 1 92.38 141 ARG B N 1
ATOM 3618 C CA . ARG B 1 141 ? -13.961 36.062 5.488 1 92.38 141 ARG B CA 1
ATOM 3619 C C . ARG B 1 141 ? -15.086 35.438 6.332 1 92.38 141 ARG B C 1
ATOM 3621 O O . ARG B 1 141 ? -16.25 35.781 6.148 1 92.38 141 ARG B O 1
ATOM 3628 N N . PRO B 1 142 ? -14.641 34.562 7.172 1 91.94 142 PRO B N 1
ATOM 3629 C CA . PRO B 1 142 ? -15.688 33.969 8.008 1 91.94 142 PRO B CA 1
ATOM 3630 C C . PRO B 1 142 ? -16.344 34.969 8.945 1 91.94 142 PRO B C 1
ATOM 3632 O O . PRO B 1 142 ? -15.648 35.781 9.562 1 91.94 142 PRO B O 1
ATOM 3635 N N . LYS B 1 143 ? -17.609 34.938 9 1 88.69 143 LYS B N 1
ATOM 3636 C CA . LYS B 1 143 ? -18.375 35.844 9.852 1 88.69 143 LYS B CA 1
ATOM 3637 C C . LYS B 1 143 ? -18.406 35.344 11.289 1 88.69 143 LYS B C 1
ATOM 3639 O O . LYS B 1 143 ? -18.469 36.125 12.234 1 88.69 143 LYS B O 1
ATOM 3644 N N . HIS B 1 144 ? -18.391 34.031 11.383 1 90.69 144 HIS B N 1
ATOM 3645 C CA . HIS B 1 144 ? -18.438 33.406 12.688 1 90.69 144 HIS B CA 1
ATOM 3646 C C . HIS B 1 144 ? -17.375 32.312 12.812 1 90.69 144 HIS B C 1
ATOM 3648 O O . HIS B 1 144 ? -16.938 31.75 11.805 1 90.69 144 HIS B O 1
ATOM 3654 N N . PRO B 1 145 ? -17 32.219 14.078 1 91.81 145 PRO B N 1
ATOM 3655 C CA . PRO B 1 145 ? -16.062 31.125 14.281 1 91.81 145 PRO B CA 1
ATOM 3656 C C . PRO B 1 145 ? -16.672 29.766 13.984 1 91.81 145 PRO B C 1
ATOM 3658 O O . PRO B 1 145 ? -17.906 29.625 13.969 1 91.81 145 PRO B O 1
ATOM 3661 N N . ILE B 1 146 ? -15.789 28.844 13.68 1 95.06 146 ILE B N 1
ATOM 3662 C CA . ILE B 1 146 ? -16.266 27.484 13.492 1 95.06 146 ILE B CA 1
ATOM 3663 C C . ILE B 1 146 ? -16.578 26.859 14.852 1 95.06 146 ILE B C 1
ATOM 3665 O O . ILE B 1 146 ? -16.312 27.453 15.898 1 95.06 146 ILE B O 1
ATOM 3669 N N . ASP B 1 147 ? -17.219 25.656 14.773 1 96 147 ASP B N 1
ATOM 3670 C CA . ASP B 1 147 ? -17.453 24.891 15.992 1 96 147 ASP B CA 1
ATOM 3671 C C . ASP B 1 147 ? -16.172 24.219 16.484 1 96 147 ASP B C 1
ATOM 3673 O O . ASP B 1 147 ? -15.891 23.078 16.125 1 96 147 ASP B O 1
ATOM 3677 N N . PHE B 1 148 ? -15.516 24.922 17.406 1 96.5 148 PHE B N 1
ATOM 3678 C CA . PHE B 1 148 ? -14.219 24.438 17.859 1 96.5 148 PHE B CA 1
ATOM 3679 C C . PHE B 1 148 ? -14.391 23.25 18.797 1 96.5 148 PHE B C 1
ATOM 3681 O O . PHE B 1 148 ? -13.461 22.469 19 1 96.5 148 PHE B O 1
ATOM 3688 N N . ALA B 1 149 ? -15.5 23.125 19.422 1 97.25 149 ALA B N 1
ATOM 3689 C CA . ALA B 1 149 ? -15.766 21.906 20.203 1 97.25 149 ALA B CA 1
ATOM 3690 C C . ALA B 1 149 ? -15.766 20.672 19.328 1 97.25 149 ALA B C 1
ATOM 3692 O O . ALA B 1 149 ? -15.156 19.656 19.672 1 97.25 149 ALA B O 1
ATOM 3693 N N . LYS B 1 150 ? -16.453 20.844 18.266 1 97.12 150 LYS B N 1
ATOM 3694 C CA . LYS B 1 150 ? -16.484 19.734 17.297 1 97.12 150 LYS B CA 1
ATOM 3695 C C . LYS B 1 150 ? -15.094 19.484 16.703 1 97.12 150 LYS B C 1
ATOM 3697 O O . LYS B 1 150 ? -14.688 18.344 16.531 1 97.12 150 LYS B O 1
ATOM 3702 N N . ALA B 1 151 ? -14.391 20.578 16.344 1 96.94 151 ALA B N 1
ATOM 3703 C CA . ALA B 1 151 ? -13.039 20.453 15.797 1 96.94 151 ALA B CA 1
ATOM 3704 C C . ALA B 1 151 ? -12.117 19.734 16.766 1 96.94 151 ALA B C 1
ATOM 3706 O O . ALA B 1 151 ? -11.32 18.875 16.344 1 96.94 151 ALA B O 1
ATOM 3707 N N . TYR B 1 152 ? -12.234 20.094 18.016 1 97.94 152 TYR B N 1
ATOM 3708 C CA . TYR B 1 152 ? -11.445 19.438 19.047 1 97.94 152 TYR B CA 1
ATOM 3709 C C . TYR B 1 152 ? -11.773 17.953 19.125 1 97.94 152 TYR B C 1
ATOM 3711 O O . TYR B 1 152 ? -10.867 17.109 19.156 1 97.94 152 TYR B O 1
ATOM 3719 N N . ALA B 1 153 ? -13.008 17.625 19.109 1 97.81 153 ALA B N 1
ATOM 3720 C CA . ALA B 1 153 ? -13.445 16.234 19.234 1 97.81 153 ALA B CA 1
ATOM 3721 C C . ALA B 1 153 ? -12.938 15.406 18.062 1 97.81 153 ALA B C 1
ATOM 3723 O O . ALA B 1 153 ? -12.422 14.305 18.25 1 97.81 153 ALA B O 1
ATOM 3724 N N . ASP B 1 154 ? -13.086 15.945 16.875 1 96.81 154 ASP B N 1
ATOM 3725 C CA . ASP B 1 154 ? -12.641 15.25 15.672 1 96.81 154 ASP B CA 1
ATOM 3726 C C . ASP B 1 154 ? -11.125 15.062 15.672 1 96.81 154 ASP B C 1
ATOM 3728 O O . ASP B 1 154 ? -10.625 13.969 15.383 1 96.81 154 ASP B O 1
ATOM 3732 N N . ALA B 1 155 ? -10.445 16.109 15.984 1 98.12 155 ALA B N 1
ATOM 3733 C CA . ALA B 1 155 ? -8.984 16.062 16.016 1 98.12 155 ALA B CA 1
ATOM 3734 C C . ALA B 1 155 ? -8.492 15.086 17.094 1 98.12 155 ALA B C 1
ATOM 3736 O O . ALA B 1 155 ? -7.551 14.328 16.859 1 98.12 155 ALA B O 1
ATOM 3737 N N . LYS B 1 156 ? -9.094 15.133 18.234 1 98.25 156 LYS B N 1
ATOM 3738 C CA . LYS B 1 156 ? -8.727 14.25 19.328 1 98.25 156 LYS B CA 1
ATOM 3739 C C . LYS B 1 156 ? -8.961 12.789 18.969 1 98.25 156 LYS B C 1
ATOM 3741 O O . LYS B 1 156 ? -8.141 11.922 19.281 1 98.25 156 LYS B O 1
ATOM 3746 N N . PHE B 1 157 ? -10.055 12.594 18.359 1 97 157 PHE B N 1
ATOM 3747 C CA . PHE B 1 157 ? -10.367 11.234 17.922 1 97 157 PHE B CA 1
ATOM 3748 C C . PHE B 1 157 ? -9.305 10.719 16.953 1 97 157 PHE B C 1
ATOM 3750 O O . PHE B 1 157 ? -8.828 9.594 17.094 1 97 157 PHE B O 1
ATOM 3757 N N . HIS B 1 158 ? -8.977 11.5 15.953 1 96.56 158 HIS B N 1
ATOM 3758 C CA . HIS B 1 158 ? -7.941 11.125 15 1 96.56 158 HIS B CA 1
ATOM 3759 C C . HIS B 1 158 ? -6.598 10.93 15.688 1 96.56 158 HIS B C 1
ATOM 3761 O O . HIS B 1 158 ? -5.895 9.953 15.414 1 96.56 158 HIS B O 1
ATOM 3767 N N . PHE B 1 159 ? -6.277 11.82 16.609 1 98.19 159 PHE B N 1
ATOM 3768 C CA . PHE B 1 159 ? -5.043 11.766 17.391 1 98.19 159 PHE B CA 1
ATOM 3769 C C . PHE B 1 159 ? -4.957 10.469 18.172 1 98.19 159 PHE B C 1
ATOM 3771 O O . PHE B 1 159 ? -3.961 9.742 18.078 1 98.19 159 PHE B O 1
ATOM 3778 N N . ASP B 1 160 ? -5.945 10.148 18.844 1 96.75 160 ASP B N 1
ATOM 3779 C CA . ASP B 1 160 ? -5.949 8.945 19.688 1 96.75 160 ASP B CA 1
ATOM 3780 C C . ASP B 1 160 ? -5.871 7.684 18.844 1 96.75 160 ASP B C 1
ATOM 3782 O O . ASP B 1 160 ? -5.199 6.719 19.203 1 96.75 160 ASP B O 1
ATOM 3786 N N . THR B 1 161 ? -6.508 7.711 17.734 1 94.56 161 THR B N 1
ATOM 3787 C CA . THR B 1 161 ? -6.566 6.531 16.875 1 94.56 161 THR B CA 1
ATOM 3788 C C . THR B 1 161 ? -5.203 6.25 16.25 1 94.56 161 THR B C 1
ATOM 3790 O O . THR B 1 161 ? -4.625 5.184 16.469 1 94.56 161 THR B O 1
ATOM 3793 N N . PHE B 1 162 ? -4.656 7.227 15.609 1 95.75 162 PHE B N 1
ATOM 3794 C CA . PHE B 1 162 ? -3.484 6.938 14.797 1 95.75 162 PHE B CA 1
ATOM 3795 C C . PHE B 1 162 ? -2.207 7.059 15.617 1 95.75 162 PHE B C 1
ATOM 3797 O O . PHE B 1 162 ? -1.206 6.402 15.32 1 95.75 162 PHE B O 1
ATOM 3804 N N . ARG B 1 163 ? -2.258 7.863 16.656 1 95.88 163 ARG B N 1
ATOM 3805 C CA . ARG B 1 163 ? -1.144 7.848 17.594 1 95.88 163 ARG B CA 1
ATOM 3806 C C . ARG B 1 163 ? -0.978 6.465 18.219 1 95.88 163 ARG B C 1
ATOM 3808 O O . ARG B 1 163 ? 0.142 5.961 18.344 1 95.88 163 ARG B O 1
ATOM 3815 N N . THR B 1 164 ? -2.066 5.91 18.594 1 94.56 164 THR B N 1
ATOM 3816 C CA . THR B 1 164 ? -2.045 4.574 19.188 1 94.56 164 THR B CA 1
ATOM 3817 C C . THR B 1 164 ? -1.481 3.561 18.188 1 94.56 164 THR B C 1
ATOM 3819 O O . THR B 1 164 ? -0.635 2.738 18.547 1 94.56 164 THR B O 1
ATOM 3822 N N . GLN B 1 165 ? -1.952 3.637 16.984 1 95.56 165 GLN B N 1
ATOM 3823 C CA . GLN B 1 165 ? -1.448 2.719 15.969 1 95.56 165 GLN B CA 1
ATOM 3824 C C . GLN B 1 165 ? 0.048 2.916 15.742 1 95.56 165 GLN B C 1
ATOM 3826 O O . GLN B 1 165 ? 0.8 1.943 15.641 1 95.56 165 GLN B O 1
ATOM 3831 N N . GLY B 1 166 ? 0.451 4.16 15.609 1 97.31 166 GLY B N 1
ATOM 3832 C CA . GLY B 1 166 ? 1.865 4.445 15.43 1 97.31 166 GLY B CA 1
ATOM 3833 C C . GLY B 1 166 ? 2.729 3.906 16.562 1 97.31 166 GLY B C 1
ATOM 3834 O O . GLY B 1 166 ? 3.756 3.273 16.312 1 97.31 166 GLY B O 1
ATOM 3835 N N . ASN B 1 167 ? 2.314 4.109 17.766 1 96.75 167 ASN B N 1
ATOM 3836 C CA . ASN B 1 167 ? 3.066 3.646 18.938 1 96.75 167 ASN B CA 1
ATOM 3837 C C . ASN B 1 167 ? 3.086 2.123 19.016 1 96.75 167 ASN B C 1
ATOM 3839 O O . ASN B 1 167 ? 4.102 1.532 19.391 1 96.75 167 ASN B O 1
ATOM 3843 N N . GLU B 1 168 ? 1.992 1.518 18.703 1 94.38 168 GLU B N 1
ATOM 3844 C CA . GLU B 1 168 ? 1.941 0.059 18.688 1 94.38 168 GLU B CA 1
ATOM 3845 C C . GLU B 1 168 ? 2.904 -0.521 17.656 1 94.38 168 GLU B C 1
ATOM 3847 O O . GLU B 1 168 ? 3.607 -1.494 17.938 1 94.38 168 GLU B O 1
ATOM 3852 N N . LEU B 1 169 ? 2.924 0.043 16.516 1 96.75 169 LEU B N 1
ATOM 3853 C CA . LEU B 1 169 ? 3.82 -0.452 15.469 1 96.75 169 LEU B CA 1
ATOM 3854 C C . LEU B 1 169 ? 5.277 -0.231 15.859 1 96.75 169 LEU B C 1
ATOM 3856 O O . LEU B 1 169 ? 6.145 -1.043 15.523 1 96.75 169 LEU B O 1
ATOM 3860 N N . LEU B 1 170 ? 5.547 0.876 16.547 1 96.94 170 LEU B N 1
ATOM 3861 C CA . LEU B 1 170 ? 6.906 1.098 17.031 1 96.94 170 LEU B CA 1
ATOM 3862 C C . LEU B 1 170 ? 7.312 0.016 18.016 1 96.94 170 LEU B C 1
ATOM 3864 O O . LEU B 1 170 ? 8.445 -0.463 18 1 96.94 170 LEU B O 1
ATOM 3868 N N . GLU B 1 171 ? 6.406 -0.334 18.859 1 93.81 171 GLU B N 1
ATOM 3869 C CA . GLU B 1 171 ? 6.672 -1.397 19.828 1 93.81 171 GLU B CA 1
ATOM 3870 C C . GLU B 1 171 ? 6.922 -2.729 19.125 1 93.81 171 GLU B C 1
ATOM 3872 O O . GLU B 1 171 ? 7.855 -3.455 19.469 1 93.81 171 GLU B O 1
ATOM 3877 N N . GLN B 1 172 ? 6.086 -2.982 18.203 1 92.44 172 GLN B N 1
ATOM 3878 C CA . GLN B 1 172 ? 6.258 -4.215 17.438 1 92.44 172 GLN B CA 1
ATOM 3879 C C . GLN B 1 172 ? 7.574 -4.207 16.656 1 92.44 172 GLN B C 1
ATOM 3881 O O . GLN B 1 172 ? 8.219 -5.246 16.516 1 92.44 172 GLN B O 1
ATOM 3886 N N . ALA B 1 173 ? 7.883 -3.074 16.141 1 95.56 173 ALA B N 1
ATOM 3887 C CA . ALA B 1 173 ? 9.156 -2.951 15.445 1 95.56 173 ALA B CA 1
ATOM 3888 C C . ALA B 1 173 ? 10.328 -3.248 16.391 1 95.56 173 ALA B C 1
ATOM 3890 O O . ALA B 1 173 ? 11.258 -3.963 16.016 1 95.56 173 ALA B O 1
ATOM 3891 N N . GLN B 1 174 ? 10.25 -2.721 17.562 1 95 174 GLN B N 1
ATOM 3892 C CA . GLN B 1 174 ? 11.297 -2.936 18.547 1 95 174 GLN B CA 1
ATOM 3893 C C . GLN B 1 174 ? 11.383 -4.406 18.953 1 95 174 GLN B C 1
ATOM 3895 O O . GLN B 1 174 ? 12.484 -4.949 19.078 1 95 174 GLN B O 1
ATOM 3900 N N . ASP B 1 175 ? 10.25 -5.039 19.078 1 92 175 ASP B N 1
ATOM 3901 C CA . ASP B 1 175 ? 10.219 -6.461 19.406 1 92 175 ASP B CA 1
ATOM 3902 C C . ASP B 1 175 ? 10.852 -7.293 18.281 1 92 175 ASP B C 1
ATOM 3904 O O . ASP B 1 175 ? 11.641 -8.195 18.547 1 92 175 ASP B O 1
ATOM 3908 N N . ALA B 1 176 ? 10.445 -6.969 17.141 1 92.38 176 ALA B N 1
ATOM 3909 C CA . ALA B 1 176 ? 10.992 -7.68 15.984 1 92.38 176 ALA B CA 1
ATOM 3910 C C . ALA B 1 176 ? 12.508 -7.473 15.883 1 92.38 176 ALA B C 1
ATOM 3912 O O . ALA B 1 176 ? 13.242 -8.398 15.547 1 92.38 176 ALA B O 1
ATOM 3913 N N . PHE B 1 177 ? 12.922 -6.336 16.203 1 93.62 177 PHE B N 1
ATOM 3914 C CA . PHE B 1 177 ? 14.336 -5.973 16.125 1 93.62 177 PHE B CA 1
ATOM 3915 C C . PHE B 1 177 ? 15.141 -6.699 17.203 1 93.62 177 PHE B C 1
ATOM 3917 O O . PHE B 1 177 ? 16.219 -7.211 16.922 1 93.62 177 PHE B O 1
ATOM 3924 N N . SER B 1 178 ? 14.75 -6.723 18.391 1 89.62 178 SER B N 1
ATOM 3925 C CA . SER B 1 178 ? 15.477 -7.227 19.547 1 89.62 178 SER B CA 1
ATOM 3926 C C . SER B 1 178 ? 15.602 -8.75 19.516 1 89.62 178 SER B C 1
ATOM 3928 O O . SER B 1 178 ? 16.625 -9.305 19.891 1 89.62 178 SER B O 1
ATOM 3930 N N . GLU B 1 179 ? 14.625 -9.344 19.125 1 74.44 179 GLU B N 1
ATOM 3931 C CA . GLU B 1 179 ? 14.695 -10.805 19.109 1 74.44 179 GLU B CA 1
ATOM 3932 C C . GLU B 1 179 ? 15.391 -11.305 17.844 1 74.44 179 GLU B C 1
ATOM 3934 O O . GLU B 1 179 ? 15.227 -12.461 17.453 1 74.44 179 GLU B O 1
ATOM 3939 N N . SER B 1 180 ? 16.344 -10.422 17.375 1 63.06 180 SER B N 1
ATOM 3940 C CA . SER B 1 180 ? 17.141 -10.727 16.188 1 63.06 180 SER B CA 1
ATOM 3941 C C . SER B 1 180 ? 16.281 -11.352 15.094 1 63.06 180 SER B C 1
ATOM 3943 O O . SER B 1 180 ? 16.797 -11.758 14.047 1 63.06 180 SER B O 1
ATOM 3945 N N . ARG B 1 181 ? 14.969 -11.141 15.164 1 71 181 ARG B N 1
ATOM 3946 C CA . ARG B 1 181 ? 14.625 -12.266 14.305 1 71 181 ARG B CA 1
ATOM 3947 C C . ARG B 1 181 ? 13.852 -11.797 13.07 1 71 181 ARG B C 1
ATOM 3949 O O . ARG B 1 181 ? 13.719 -12.539 12.094 1 71 181 ARG B O 1
ATOM 3956 N N . ASN B 1 182 ? 13.617 -10.438 13.039 1 90.19 182 ASN B N 1
ATOM 3957 C CA . ASN B 1 182 ? 12.969 -10.117 11.773 1 90.19 182 ASN B CA 1
ATOM 3958 C C . ASN B 1 182 ? 13.141 -8.648 11.406 1 90.19 182 ASN B C 1
ATOM 3960 O O . ASN B 1 182 ? 12.258 -7.832 11.688 1 90.19 182 ASN B O 1
ATOM 3964 N N . MET B 1 183 ? 14.359 -8.367 10.836 1 94.56 183 MET B N 1
ATOM 3965 C CA . MET B 1 183 ? 14.711 -7 10.469 1 94.56 183 MET B CA 1
ATOM 3966 C C . MET B 1 183 ? 13.742 -6.449 9.422 1 94.56 183 MET B C 1
ATOM 3968 O O . MET B 1 183 ? 13.477 -5.246 9.398 1 94.56 183 MET B O 1
ATOM 3972 N N . ARG B 1 184 ? 13.273 -7.336 8.641 1 95.19 184 ARG B N 1
ATOM 3973 C CA . ARG B 1 184 ? 12.336 -6.961 7.598 1 95.19 184 ARG B CA 1
ATOM 3974 C C . ARG B 1 184 ? 11.055 -6.375 8.188 1 95.19 184 ARG B C 1
ATOM 3976 O O . ARG B 1 184 ? 10.625 -5.285 7.801 1 95.19 184 ARG B O 1
ATOM 3983 N N . LEU B 1 185 ? 10.484 -7.016 9.148 1 94.88 185 LEU B N 1
ATOM 3984 C CA . LEU B 1 185 ? 9.258 -6.539 9.773 1 94.88 185 LEU B CA 1
ATOM 3985 C C . LEU B 1 185 ? 9.523 -5.281 10.594 1 94.88 185 LEU B C 1
ATOM 3987 O O . LEU B 1 185 ? 8.695 -4.367 10.625 1 94.88 185 LEU B O 1
ATOM 3991 N N . ALA B 1 186 ? 10.648 -5.316 11.258 1 96.75 186 ALA B N 1
ATOM 3992 C CA . ALA B 1 186 ? 11.008 -4.129 12.031 1 96.75 186 ALA B CA 1
ATOM 3993 C C . ALA B 1 186 ? 11.07 -2.893 11.141 1 96.75 186 ALA B C 1
ATOM 3995 O O . ALA B 1 186 ? 10.57 -1.826 11.516 1 96.75 186 ALA B O 1
ATOM 3996 N N . ALA B 1 187 ? 11.664 -3.092 9.992 1 97.62 187 ALA B N 1
ATOM 3997 C CA . ALA B 1 187 ? 11.766 -1.994 9.031 1 97.62 187 ALA B CA 1
ATOM 3998 C C . ALA B 1 187 ? 10.383 -1.554 8.555 1 97.62 187 ALA B C 1
ATOM 4000 O O . ALA B 1 187 ? 10.078 -0.359 8.547 1 97.62 187 ALA B O 1
ATOM 4001 N N . GLN B 1 188 ? 9.539 -2.463 8.242 1 97.25 188 GLN B N 1
ATOM 4002 C CA . GLN B 1 188 ? 8.195 -2.184 7.754 1 97.25 188 GLN B CA 1
ATOM 4003 C C . GLN B 1 188 ? 7.371 -1.436 8.797 1 97.25 188 GLN B C 1
ATOM 4005 O O . GLN B 1 188 ? 6.723 -0.436 8.484 1 97.25 188 GLN B O 1
ATOM 4010 N N . PHE B 1 189 ? 7.441 -1.924 10.008 1 97.56 189 PHE B N 1
ATOM 4011 C CA . PHE B 1 189 ? 6.621 -1.358 11.07 1 97.56 189 PHE B CA 1
ATOM 4012 C C . PHE B 1 189 ? 7.094 0.044 11.43 1 97.56 189 PHE B C 1
ATOM 4014 O O . PHE B 1 189 ? 6.281 0.934 11.688 1 97.56 189 PHE B O 1
ATOM 4021 N N . SER B 1 190 ? 8.383 0.233 11.414 1 98.25 190 SER B N 1
ATOM 4022 C CA . SER B 1 190 ? 8.914 1.558 11.727 1 98.25 190 SER B CA 1
ATOM 4023 C C . SER B 1 190 ? 8.484 2.582 10.68 1 98.25 190 SER B C 1
ATOM 4025 O O . SER B 1 190 ? 8.086 3.697 11.023 1 98.25 190 SER B O 1
ATOM 4027 N N . ALA B 1 191 ? 8.57 2.139 9.453 1 98.5 191 ALA B N 1
ATOM 4028 C CA . ALA B 1 191 ? 8.188 3.041 8.375 1 98.5 191 ALA B CA 1
ATOM 4029 C C . ALA B 1 191 ? 6.699 3.381 8.445 1 98.5 191 ALA B C 1
ATOM 4031 O O . ALA B 1 191 ? 6.316 4.547 8.32 1 98.5 191 ALA B O 1
ATOM 4032 N N . GLN B 1 192 ? 5.871 2.404 8.695 1 98.31 192 GLN B N 1
ATOM 4033 C CA . GLN B 1 192 ? 4.43 2.615 8.766 1 98.31 192 GLN B CA 1
ATOM 4034 C C . GLN B 1 192 ? 4.059 3.461 9.984 1 98.31 192 GLN B C 1
ATOM 4036 O O . GLN B 1 192 ? 3.115 4.254 9.93 1 98.31 192 GLN B O 1
ATOM 4041 N N . ALA B 1 193 ? 4.762 3.244 11.047 1 98.56 193 ALA B N 1
ATOM 4042 C CA . ALA B 1 193 ? 4.535 4.078 12.219 1 98.56 193 ALA B CA 1
ATOM 4043 C C . ALA B 1 193 ? 4.723 5.559 11.891 1 98.56 193 ALA B C 1
ATOM 4045 O O . ALA B 1 193 ? 3.906 6.395 12.281 1 98.56 193 ALA B O 1
ATOM 4046 N N . MET B 1 194 ? 5.781 5.852 11.156 1 98.62 194 MET B N 1
ATOM 4047 C CA . MET B 1 194 ? 6.051 7.234 10.781 1 98.62 194 MET B CA 1
ATOM 4048 C C . MET B 1 194 ? 4.898 7.809 9.961 1 98.62 194 MET B C 1
ATOM 4050 O O . MET B 1 194 ? 4.504 8.961 10.156 1 98.62 194 MET B O 1
ATOM 4054 N N . VAL B 1 195 ? 4.379 7.031 9.086 1 98.44 195 VAL B N 1
ATOM 4055 C CA . VAL B 1 195 ? 3.26 7.445 8.25 1 98.44 195 VAL B CA 1
ATOM 4056 C C . VAL B 1 195 ? 2.051 7.77 9.125 1 98.44 195 VAL B C 1
ATOM 4058 O O . VAL B 1 195 ? 1.39 8.789 8.93 1 98.44 195 VAL B O 1
ATOM 4061 N N . TYR B 1 196 ? 1.819 6.941 10.156 1 98.44 196 TYR B N 1
ATOM 4062 C CA . TYR B 1 196 ? 0.698 7.18 11.055 1 98.44 196 TYR B CA 1
ATOM 4063 C C . TYR B 1 196 ? 0.882 8.484 11.828 1 98.44 196 TYR B C 1
ATOM 4065 O O . TYR B 1 196 ? -0.068 9.25 11.992 1 98.44 196 TYR B O 1
ATOM 4073 N N . PHE B 1 197 ? 2.062 8.695 12.203 1 98.56 197 PHE B N 1
ATOM 4074 C CA . PHE B 1 197 ? 2.328 9.914 12.961 1 98.56 197 PHE B CA 1
ATOM 4075 C C . PHE B 1 197 ? 2.068 11.141 12.102 1 98.56 197 PHE B C 1
ATOM 4077 O O . PHE B 1 197 ? 1.469 12.117 12.562 1 98.56 197 PHE B O 1
ATOM 4084 N N . TYR B 1 198 ? 2.438 11.078 10.883 1 98.12 198 TYR B N 1
ATOM 4085 C CA . TYR B 1 198 ? 2.223 12.227 10.016 1 98.12 198 TYR B CA 1
ATOM 4086 C C . TYR B 1 198 ? 0.744 12.398 9.688 1 98.12 198 TYR B C 1
ATOM 4088 O O . TYR B 1 198 ? 0.258 13.523 9.539 1 98.12 198 TYR B O 1
ATOM 4096 N N . HIS B 1 199 ? 0.065 11.289 9.539 1 97.5 199 HIS B N 1
ATOM 4097 C CA . HIS B 1 199 ? -1.379 11.383 9.359 1 97.5 199 HIS B CA 1
ATOM 4098 C C . HIS B 1 199 ? -2.039 12.078 10.539 1 97.5 199 HIS B C 1
ATOM 4100 O O . HIS B 1 199 ? -2.924 12.914 10.359 1 97.5 199 HIS B O 1
ATOM 4106 N N . THR B 1 200 ? -1.578 11.719 11.695 1 97.62 200 THR B N 1
ATOM 4107 C CA . THR B 1 200 ? -2.098 12.328 12.914 1 97.62 200 THR B CA 1
ATOM 4108 C C . THR B 1 200 ? -1.825 13.828 12.93 1 97.62 200 THR B C 1
ATOM 4110 O O . THR B 1 200 ? -2.734 14.625 13.172 1 97.62 200 THR B O 1
ATOM 4113 N N . LEU B 1 201 ? -0.622 14.148 12.656 1 98.06 201 LEU B N 1
ATOM 4114 C CA . LEU B 1 201 ? -0.206 15.547 12.695 1 98.06 201 LEU B CA 1
ATOM 4115 C C . LEU B 1 201 ? -0.996 16.375 11.688 1 98.06 201 LEU B C 1
ATOM 4117 O O . LEU B 1 201 ? -1.517 17.438 12.023 1 98.06 201 LEU B O 1
ATOM 4121 N N . TYR B 1 202 ? -1.094 15.883 10.516 1 97.38 202 TYR B N 1
ATOM 4122 C CA . TYR B 1 202 ? -1.763 16.609 9.438 1 97.38 202 TYR B CA 1
ATOM 4123 C C . TYR B 1 202 ? -3.23 16.844 9.773 1 97.38 202 TYR B C 1
ATOM 4125 O O . TYR B 1 202 ? -3.74 17.953 9.602 1 97.38 202 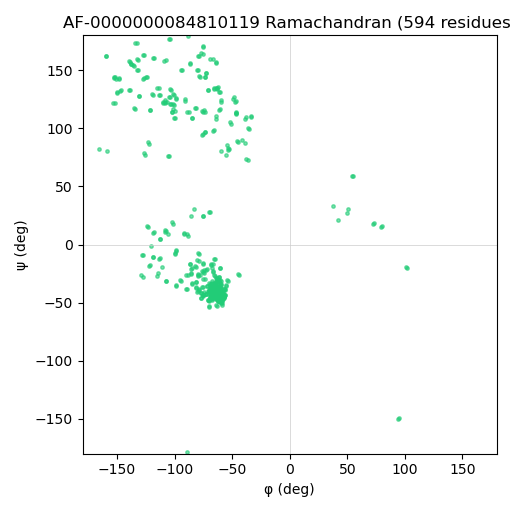TYR B O 1
ATOM 4133 N N . TYR B 1 203 ? -3.879 15.844 10.289 1 97.5 203 TYR B N 1
ATOM 4134 C CA . TYR B 1 203 ? -5.301 15.992 10.578 1 97.5 203 TYR B CA 1
ATOM 4135 C C . TYR B 1 203 ? -5.527 16.969 11.727 1 97.5 203 TYR B C 1
ATOM 4137 O O . TYR B 1 203 ? -6.43 17.812 11.664 1 97.5 203 TYR B O 1
ATOM 4145 N N . VAL B 1 204 ? -4.742 16.844 12.727 1 97.94 204 VAL B N 1
ATOM 4146 C CA . VAL B 1 204 ? -4.938 17.688 13.906 1 97.94 204 VAL B CA 1
ATOM 4147 C C . VAL B 1 204 ? -4.75 19.156 13.523 1 97.94 204 VAL B C 1
ATOM 4149 O O . VAL B 1 204 ? -5.496 20.016 13.992 1 97.94 204 VAL B O 1
ATOM 4152 N N . TYR B 1 205 ? -3.842 19.453 12.648 1 96.81 205 TYR B N 1
ATOM 4153 C CA . TYR B 1 205 ? -3.545 20.828 12.305 1 96.81 205 TYR B CA 1
ATOM 4154 C C . TYR B 1 205 ? -4.477 21.344 11.211 1 96.81 205 TYR B C 1
ATOM 4156 O O . TYR B 1 205 ? -4.719 22.547 11.102 1 96.81 205 TYR B O 1
ATOM 4164 N N . HIS B 1 206 ? -5.031 20.438 10.406 1 96.06 206 HIS B N 1
ATOM 4165 C CA . HIS B 1 206 ? -5.711 20.938 9.219 1 96.06 206 HIS B CA 1
ATOM 4166 C C . HIS B 1 206 ? -7.168 20.5 9.188 1 96.06 206 HIS B C 1
ATOM 4168 O O . HIS B 1 206 ? -7.973 21.047 8.43 1 96.06 206 HIS B O 1
ATOM 4174 N N . GLY B 1 207 ? -7.516 19.5 9.945 1 94.75 207 GLY B N 1
ATOM 4175 C CA . GLY B 1 207 ? -8.875 18.984 9.953 1 94.75 207 GLY B CA 1
ATOM 4176 C C . GLY B 1 207 ? -9.227 18.203 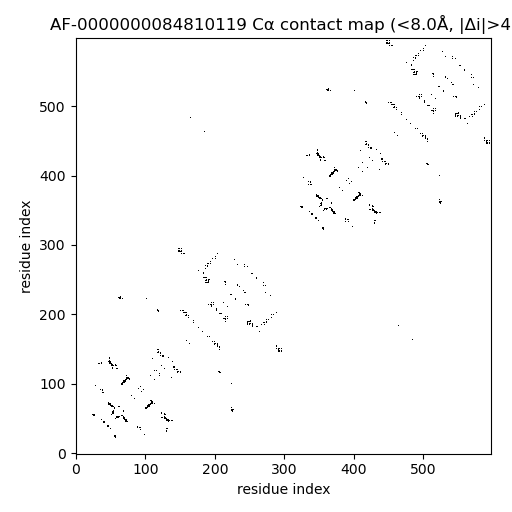8.703 1 94.75 207 GLY B C 1
ATOM 4177 O O . GLY B 1 207 ? -10.398 18.141 8.32 1 94.75 207 GLY B O 1
ATOM 4178 N N . LEU B 1 208 ? -8.273 17.797 8.008 1 92.81 208 LEU B N 1
ATOM 4179 C CA . LEU B 1 208 ? -8.508 17 6.805 1 92.81 208 LEU B CA 1
ATOM 4180 C C . LEU B 1 208 ? -7.492 15.867 6.695 1 92.81 208 LEU B C 1
ATOM 4182 O O . LEU B 1 208 ? -6.414 15.93 7.297 1 92.81 208 LEU B O 1
ATOM 4186 N N . GLU B 1 209 ? -7.832 14.844 5.949 1 92.38 209 GLU B N 1
ATOM 4187 C CA . GLU B 1 209 ? -6.973 13.672 5.785 1 92.38 209 GLU B CA 1
ATOM 4188 C C . GLU B 1 209 ? -5.785 13.984 4.879 1 92.38 209 GLU B C 1
ATOM 4190 O O . GLU B 1 209 ? -5.918 14.742 3.914 1 92.38 209 GLU B O 1
ATOM 4195 N N . PHE B 1 210 ? -4.684 13.391 5.211 1 93.31 210 PHE B N 1
ATOM 4196 C CA . PHE B 1 210 ? -3.5 13.531 4.367 1 93.31 210 PHE B CA 1
ATOM 4197 C C . PHE B 1 210 ? -3.676 12.766 3.062 1 93.31 210 PHE B C 1
ATOM 4199 O O . PHE B 1 210 ? -4.043 11.586 3.07 1 93.31 210 PHE B O 1
ATOM 4206 N N . ASP B 1 211 ? -3.383 13.32 1.965 1 90.56 211 ASP B N 1
ATOM 4207 C CA . ASP B 1 211 ? -3.635 12.711 0.664 1 90.56 211 ASP B CA 1
ATOM 4208 C C . ASP B 1 211 ? -2.424 11.914 0.19 1 90.56 211 ASP B C 1
ATOM 4210 O O . ASP B 1 211 ? -2.354 11.516 -0.975 1 90.56 211 ASP B O 1
ATOM 4214 N N . SER B 1 212 ? -1.459 11.742 1.043 1 93.38 212 SER B N 1
ATOM 4215 C CA . SER B 1 212 ? -0.252 10.992 0.714 1 93.38 212 SER B CA 1
ATOM 4216 C C . SER B 1 212 ? 0.124 10.031 1.838 1 93.38 212 SER B C 1
ATOM 4218 O O . SER B 1 212 ? -0.233 10.25 2.996 1 93.38 212 SER B O 1
ATOM 4220 N N . HIS B 1 213 ? 0.831 8.961 1.441 1 94.88 213 HIS B N 1
ATOM 4221 C CA . HIS B 1 213 ? 1.399 8.039 2.414 1 94.88 213 HIS B CA 1
ATOM 4222 C C . HIS B 1 213 ? 2.906 7.902 2.23 1 94.88 213 HIS B C 1
ATOM 4224 O O . HIS B 1 213 ? 3.512 6.941 2.711 1 94.88 213 HIS B O 1
ATOM 4230 N N . ASP B 1 214 ? 3.508 8.82 1.487 1 96.06 214 ASP B N 1
ATOM 4231 C CA . ASP B 1 214 ? 4.949 8.906 1.272 1 96.06 214 ASP B CA 1
ATOM 4232 C C . ASP B 1 214 ? 5.621 9.734 2.359 1 96.06 214 ASP B C 1
ATOM 4234 O O . ASP B 1 214 ? 5.445 10.961 2.41 1 96.06 214 ASP B O 1
ATOM 4238 N N . PRO B 1 215 ? 6.445 9.062 3.145 1 96.94 215 PRO B N 1
ATOM 4239 C CA . PRO B 1 215 ? 7.004 9.789 4.285 1 96.94 215 PRO B CA 1
ATOM 4240 C C . PRO B 1 215 ? 7.852 10.992 3.857 1 96.94 215 PRO B C 1
ATOM 4242 O O . PRO B 1 215 ? 7.953 11.969 4.598 1 96.94 215 PRO B O 1
ATOM 4245 N N . VAL B 1 216 ? 8.453 10.953 2.688 1 94.62 216 VAL B N 1
ATOM 4246 C CA . VAL B 1 216 ? 9.266 12.062 2.199 1 94.62 216 VAL B CA 1
ATOM 4247 C C . VAL B 1 216 ? 8.375 13.273 1.908 1 94.62 216 VAL B C 1
ATOM 4249 O O . VAL B 1 216 ? 8.656 14.383 2.357 1 94.62 216 VAL B O 1
ATOM 4252 N N . ILE B 1 217 ? 7.277 13.039 1.257 1 94.81 217 ILE B N 1
ATOM 4253 C CA . ILE B 1 217 ? 6.328 14.094 0.913 1 94.81 217 ILE B CA 1
ATOM 4254 C C . ILE B 1 217 ? 5.672 14.633 2.182 1 94.81 217 ILE B C 1
ATOM 4256 O O . ILE B 1 217 ? 5.535 15.844 2.354 1 94.81 217 ILE B O 1
ATOM 4260 N N . MET B 1 218 ? 5.352 13.727 3.055 1 96.94 218 MET B N 1
ATOM 4261 C CA . MET B 1 218 ? 4.656 14.109 4.281 1 96.94 218 MET B CA 1
ATOM 4262 C C . MET B 1 218 ? 5.543 14.992 5.156 1 96.94 218 MET B C 1
ATOM 4264 O O . MET B 1 218 ? 5.078 15.992 5.703 1 96.94 218 MET B O 1
ATOM 4268 N N . HIS B 1 219 ? 6.793 14.609 5.203 1 96.06 219 HIS B N 1
ATOM 4269 C CA . HIS B 1 219 ? 7.727 15.43 5.973 1 96.06 219 HIS B CA 1
ATOM 4270 C C . HIS B 1 219 ? 7.918 16.797 5.332 1 96.06 219 HIS B C 1
ATOM 4272 O O . HIS B 1 219 ? 7.918 17.812 6.027 1 96.06 219 HIS B O 1
ATOM 4278 N N . ASP B 1 220 ? 8.047 16.781 4.117 1 92.81 220 ASP B N 1
ATOM 4279 C CA . ASP B 1 220 ? 8.266 18.031 3.406 1 92.81 220 ASP B CA 1
ATOM 4280 C C . ASP B 1 220 ? 7.102 19 3.621 1 92.81 220 ASP B C 1
ATOM 4282 O O . ASP B 1 220 ? 7.305 20.219 3.736 1 92.81 220 ASP B O 1
ATOM 4286 N N . ARG B 1 221 ? 5.961 18.547 3.721 1 94.62 221 ARG B N 1
ATOM 4287 C CA . ARG B 1 221 ? 4.766 19.375 3.857 1 94.62 221 ARG B CA 1
ATOM 4288 C C . ARG B 1 221 ? 4.562 19.812 5.305 1 94.62 221 ARG B C 1
ATOM 4290 O O . ARG B 1 221 ? 3.9 20.812 5.57 1 94.62 221 ARG B O 1
ATOM 4297 N N . MET B 1 222 ? 5.215 19.094 6.219 1 96.19 222 MET B N 1
ATOM 4298 C CA . MET B 1 222 ? 4.863 19.328 7.617 1 96.19 222 MET B CA 1
ATOM 4299 C C . MET B 1 222 ? 6.066 19.828 8.406 1 96.19 222 MET B C 1
ATOM 4301 O O . MET B 1 222 ? 5.918 20.297 9.531 1 96.19 222 MET B O 1
ATOM 4305 N N . ARG B 1 223 ? 7.207 19.766 7.84 1 92.06 223 ARG B N 1
ATOM 4306 C CA . ARG B 1 223 ? 8.453 19.922 8.586 1 92.06 223 ARG B CA 1
ATOM 4307 C C . ARG B 1 223 ? 8.539 21.328 9.195 1 92.06 223 ARG B C 1
ATOM 4309 O O . ARG B 1 223 ? 9.109 21.5 10.281 1 92.06 223 ARG B O 1
ATOM 4316 N N . THR B 1 224 ? 7.953 22.375 8.633 1 93.75 224 THR B N 1
ATOM 4317 C CA . THR B 1 224 ? 8.117 23.734 9.117 1 93.75 224 THR B CA 1
ATOM 4318 C C . THR B 1 224 ? 7.215 23.984 10.32 1 93.75 224 THR B C 1
ATOM 4320 O O . THR B 1 224 ? 7.352 25 11 1 93.75 224 THR B O 1
ATOM 4323 N N . LEU B 1 225 ? 6.375 23.047 10.617 1 94.44 225 LEU B N 1
ATOM 4324 C CA . LEU B 1 225 ? 5.512 23.188 11.789 1 94.44 225 LEU B CA 1
ATOM 4325 C C . LEU B 1 225 ? 6.332 23.234 13.07 1 94.44 225 LEU B C 1
ATOM 4327 O O . LEU B 1 225 ? 5.906 23.844 14.062 1 94.44 225 LEU B O 1
ATOM 4331 N N . SER B 1 226 ? 7.434 22.594 12.977 1 94.25 226 SER B N 1
ATOM 4332 C CA . SER B 1 226 ? 8.297 22.531 14.148 1 94.25 226 SER B CA 1
ATOM 4333 C C . SER B 1 226 ? 9.766 22.422 13.75 1 94.25 226 SER B C 1
ATOM 4335 O O . SER B 1 226 ? 10.148 21.531 12.977 1 94.25 226 SER B O 1
ATOM 4337 N N . THR B 1 227 ? 10.484 23.281 14.367 1 91.62 227 THR B N 1
ATOM 4338 C CA . THR B 1 227 ? 11.922 23.234 14.133 1 91.62 227 THR B CA 1
ATOM 4339 C C . THR B 1 227 ? 12.508 21.906 14.625 1 91.62 227 THR B C 1
ATOM 4341 O O . THR B 1 227 ? 13.406 21.344 14 1 91.62 227 THR B O 1
ATOM 4344 N N . LYS B 1 228 ? 11.969 21.469 15.703 1 92.69 228 LYS B N 1
ATOM 4345 C CA . LYS B 1 228 ? 12.422 20.188 16.25 1 92.69 228 LYS B CA 1
ATOM 4346 C C . LYS B 1 228 ? 12.148 19.047 15.289 1 92.69 228 LYS B C 1
ATOM 4348 O O . LYS B 1 228 ? 12.992 18.156 15.109 1 92.69 228 LYS B O 1
ATOM 4353 N N . LEU B 1 229 ? 10.977 19.094 14.711 1 94.44 229 LEU B N 1
ATOM 4354 C CA . LEU B 1 229 ? 10.609 18.047 13.75 1 94.44 229 LEU B CA 1
ATOM 4355 C C . LEU B 1 229 ? 11.5 18.125 12.516 1 94.44 229 LEU B C 1
ATOM 4357 O O . LEU B 1 229 ? 11.945 17.094 12 1 94.44 229 LEU B O 1
ATOM 4361 N N . MET B 1 230 ? 11.734 19.297 12.102 1 92.12 230 MET B N 1
ATOM 4362 C CA . MET B 1 230 ? 12.594 19.531 10.938 1 92.12 230 MET B CA 1
ATOM 4363 C C . MET B 1 230 ? 13.992 18.969 11.18 1 92.12 230 MET B C 1
ATOM 4365 O O . MET B 1 230 ? 14.531 18.25 10.336 1 92.12 230 MET B O 1
ATOM 4369 N N . LEU B 1 231 ? 14.547 19.219 12.305 1 89.25 231 LEU B N 1
ATOM 4370 C CA . LEU B 1 231 ? 15.914 18.844 12.617 1 89.25 231 LEU B CA 1
ATOM 4371 C C . LEU B 1 231 ? 16.016 17.344 12.898 1 89.25 231 LEU B C 1
ATOM 4373 O O . LEU B 1 231 ? 17.109 16.781 12.859 1 89.25 231 LEU B O 1
ATOM 4377 N N . ALA B 1 232 ? 14.898 16.734 13.133 1 91 232 ALA B N 1
ATOM 4378 C CA . ALA B 1 232 ? 14.898 15.281 13.352 1 91 232 ALA B CA 1
ATOM 4379 C C . ALA B 1 232 ? 15.312 14.539 12.086 1 91 232 ALA B C 1
ATOM 4381 O O . ALA B 1 232 ? 15.883 13.445 12.156 1 91 232 ALA B O 1
ATOM 4382 N N . PHE B 1 233 ? 15.062 15.211 10.906 1 90.94 233 PHE B N 1
ATOM 4383 C CA . PHE B 1 233 ? 15.328 14.477 9.68 1 90.94 233 PHE B CA 1
ATOM 4384 C C . PHE B 1 233 ? 16.203 15.289 8.734 1 90.94 233 PHE B C 1
ATOM 4386 O O . PHE B 1 233 ? 16.812 14.734 7.809 1 90.94 233 PHE B O 1
ATOM 4393 N N . ASP B 1 234 ? 16.172 16.562 8.812 1 80.06 234 ASP B N 1
ATOM 4394 C CA . ASP B 1 234 ? 16.875 17.406 7.855 1 80.06 234 ASP B CA 1
ATOM 4395 C C . ASP B 1 234 ? 18.359 17.5 8.195 1 80.06 234 ASP B C 1
ATOM 4397 O O . ASP B 1 234 ? 19.172 17.828 7.332 1 80.06 234 ASP B O 1
ATOM 4401 N N . ASP B 1 235 ? 18.688 17.312 9.453 1 63.25 235 ASP B N 1
ATOM 4402 C CA . ASP B 1 235 ? 20.094 17.469 9.805 1 63.25 235 ASP B CA 1
ATOM 4403 C C . ASP B 1 235 ? 20.938 16.328 9.234 1 63.25 235 ASP B C 1
ATOM 4405 O O . ASP B 1 235 ? 21.859 15.844 9.883 1 63.25 235 ASP B O 1
ATOM 4409 N N . THR B 1 236 ? 20.438 15.75 8.086 1 55.41 236 THR B N 1
ATOM 4410 C CA . THR B 1 236 ? 20.984 14.547 7.473 1 55.41 236 THR B CA 1
ATOM 4411 C C . THR B 1 236 ? 22.422 14.789 7.004 1 55.41 236 THR B C 1
ATOM 4413 O O . THR B 1 236 ? 23.203 13.844 6.863 1 55.41 236 THR B O 1
ATOM 4416 N N . HIS B 1 237 ? 22.656 16 6.508 1 52.34 237 HIS B N 1
ATOM 4417 C CA . HIS B 1 237 ? 23.922 16.203 5.824 1 52.34 237 HIS B CA 1
ATOM 4418 C C . HIS B 1 237 ? 25.094 15.805 6.715 1 52.34 237 HIS B C 1
ATOM 4420 O O . HIS B 1 237 ? 26.125 15.344 6.215 1 52.34 237 HIS B O 1
ATOM 4426 N N . ILE B 1 238 ? 24.875 15.969 7.922 1 47.31 238 ILE B N 1
ATOM 4427 C CA . ILE B 1 238 ? 26.078 15.688 8.688 1 47.31 238 ILE B CA 1
ATOM 4428 C C . ILE B 1 238 ? 26.344 14.18 8.703 1 47.31 238 ILE B C 1
ATOM 4430 O O . ILE B 1 238 ? 27.469 13.742 8.469 1 47.31 238 ILE B O 1
ATOM 4434 N N . GLU B 1 239 ? 25.406 13.453 8.867 1 52 239 GLU B N 1
ATOM 4435 C CA . GLU B 1 239 ? 25.703 12.039 9.094 1 52 239 GLU B CA 1
ATOM 4436 C C . GLU B 1 239 ? 25.312 11.195 7.883 1 52 239 GLU B C 1
ATOM 4438 O O . GLU B 1 239 ? 25.578 9.992 7.855 1 52 239 GLU B O 1
ATOM 4443 N N . ASN B 1 240 ? 24.969 11.914 6.719 1 56.38 240 ASN B N 1
ATOM 4444 C CA . ASN B 1 240 ? 24.594 11.211 5.496 1 56.38 240 ASN B CA 1
ATOM 4445 C C . ASN B 1 240 ? 23.516 10.164 5.754 1 56.38 240 ASN B C 1
ATOM 4447 O O . ASN B 1 240 ? 23.609 9.039 5.266 1 56.38 240 ASN B O 1
ATOM 4451 N N . ILE B 1 241 ? 22.703 10.57 6.82 1 63.84 241 ILE B N 1
ATOM 4452 C CA . ILE B 1 241 ? 21.641 9.609 7.105 1 63.84 241 ILE B CA 1
ATOM 4453 C C . ILE B 1 241 ? 20.328 10.078 6.48 1 63.84 241 ILE B C 1
ATOM 4455 O O . ILE B 1 241 ? 19.797 11.117 6.859 1 63.84 241 ILE B O 1
ATOM 4459 N N . PHE B 1 242 ? 19.875 9.305 5.531 1 86 242 PHE B N 1
ATOM 4460 C CA . PHE B 1 242 ? 18.656 9.609 4.781 1 86 242 PHE B CA 1
ATOM 4461 C C . PHE B 1 242 ? 17.5 8.727 5.23 1 86 242 PHE B C 1
ATOM 4463 O O . PHE B 1 242 ? 17.047 7.859 4.484 1 86 242 PHE B O 1
ATOM 4470 N N . THR B 1 243 ? 16.953 9.117 6.43 1 93.56 243 THR B N 1
ATOM 4471 C CA . THR B 1 243 ? 15.969 8.258 7.07 1 93.56 243 THR B CA 1
ATOM 4472 C C . THR B 1 243 ? 14.68 8.203 6.258 1 93.56 243 THR B C 1
ATOM 4474 O O . THR B 1 243 ? 14.148 7.117 5.988 1 93.56 243 THR B O 1
ATOM 4477 N N . LEU B 1 244 ? 14.203 9.328 5.797 1 95.44 244 LEU B N 1
ATOM 4478 C CA . LEU B 1 244 ? 12.891 9.375 5.16 1 95.44 244 LEU B CA 1
ATOM 4479 C C . LEU B 1 244 ? 12.906 8.617 3.834 1 95.44 244 LEU B C 1
ATOM 4481 O O . LEU B 1 244 ? 12.031 7.793 3.576 1 95.44 244 LEU B O 1
ATOM 4485 N N . PRO B 1 245 ? 13.938 8.883 3.053 1 94.38 245 PRO B N 1
ATOM 4486 C CA . PRO B 1 245 ? 14.023 8.062 1.846 1 94.38 245 PRO B CA 1
ATOM 4487 C C . PRO B 1 245 ? 14.141 6.57 2.156 1 94.38 245 PRO B C 1
ATOM 4489 O O . PRO B 1 245 ? 13.617 5.734 1.417 1 94.38 245 PRO B O 1
ATOM 4492 N N . ARG B 1 246 ? 14.797 6.23 3.211 1 95.12 246 ARG B N 1
ATOM 4493 C CA . ARG B 1 246 ? 14.93 4.832 3.607 1 95.12 246 ARG B CA 1
ATOM 4494 C C . ARG B 1 246 ? 13.594 4.266 4.066 1 95.12 246 ARG B C 1
ATOM 4496 O O . ARG B 1 246 ? 13.234 3.137 3.713 1 95.12 246 ARG B O 1
ATOM 4503 N N . LEU B 1 247 ? 12.891 5.055 4.809 1 97.62 247 LEU B N 1
ATOM 4504 C CA . LEU B 1 247 ? 11.57 4.605 5.246 1 97.62 247 LEU B CA 1
ATOM 4505 C C . LEU B 1 247 ? 10.656 4.371 4.055 1 97.62 247 LEU B C 1
ATOM 4507 O O . LEU B 1 247 ? 9.898 3.395 4.027 1 97.62 247 LEU B O 1
ATOM 4511 N N . LYS B 1 248 ? 10.734 5.289 3.121 1 97.06 248 LYS B N 1
ATOM 4512 C CA . LYS B 1 248 ? 9.969 5.094 1.891 1 97.06 248 LYS B CA 1
ATOM 4513 C C . LYS B 1 248 ? 10.352 3.785 1.208 1 97.06 248 LYS B C 1
ATOM 4515 O O . LYS B 1 248 ? 9.484 3.037 0.757 1 97.06 248 LYS B O 1
ATOM 4520 N N . SER B 1 249 ? 11.648 3.531 1.137 1 96.19 249 SER B N 1
ATOM 4521 C CA . SER B 1 249 ? 12.141 2.293 0.544 1 96.19 249 SER B CA 1
ATOM 4522 C C . SER B 1 249 ? 11.633 1.075 1.312 1 96.19 249 SER B C 1
ATOM 4524 O O . SER B 1 249 ? 11.305 0.048 0.713 1 96.19 249 SER B O 1
ATOM 4526 N N . PHE B 1 250 ? 11.586 1.151 2.65 1 97.81 250 PHE B N 1
ATOM 4527 C CA . PHE B 1 250 ? 11.086 0.054 3.467 1 97.81 250 PHE B CA 1
ATOM 4528 C C . PHE B 1 250 ? 9.641 -0.27 3.105 1 97.81 250 PHE B C 1
ATOM 4530 O O . PHE B 1 250 ? 9.273 -1.439 2.971 1 97.81 250 PHE B O 1
ATOM 4537 N N . LEU B 1 251 ? 8.844 0.763 2.943 1 97.06 251 LEU B N 1
ATOM 4538 C CA . LEU B 1 251 ? 7.434 0.583 2.633 1 97.06 251 LEU B CA 1
ATOM 4539 C C . LEU B 1 251 ? 7.254 -0.109 1.286 1 97.06 251 LEU B C 1
ATOM 4541 O O . LEU B 1 251 ? 6.309 -0.878 1.098 1 97.06 251 LEU B O 1
ATOM 4545 N N . MET B 1 252 ? 8.164 0.139 0.401 1 94.56 252 MET B N 1
ATOM 4546 C CA . MET B 1 252 ? 8.039 -0.363 -0.964 1 94.56 252 MET B CA 1
ATOM 4547 C C . MET B 1 252 ? 8.664 -1.746 -1.096 1 94.56 252 MET B C 1
ATOM 4549 O O . MET B 1 252 ? 8.117 -2.617 -1.779 1 94.56 252 MET B O 1
ATOM 4553 N N . LYS B 1 253 ? 9.75 -1.948 -0.447 1 95.38 253 LYS B N 1
ATOM 4554 C CA . LYS B 1 253 ? 10.578 -3.105 -0.781 1 95.38 253 LYS B CA 1
ATOM 4555 C C . LYS B 1 253 ? 10.484 -4.176 0.301 1 95.38 253 LYS B C 1
ATOM 4557 O O . LYS B 1 253 ? 10.609 -5.367 0.014 1 95.38 253 LYS B O 1
ATOM 4562 N N . ALA B 1 254 ? 10.297 -3.791 1.488 1 95.69 254 ALA B N 1
ATOM 4563 C CA . ALA B 1 254 ? 10.336 -4.758 2.584 1 95.69 254 ALA B CA 1
ATOM 4564 C C . ALA B 1 254 ? 9.219 -5.785 2.451 1 95.69 254 ALA B C 1
ATOM 4566 O O . ALA B 1 254 ? 9.438 -6.98 2.672 1 95.69 254 ALA B O 1
ATOM 4567 N N . PRO B 1 255 ? 8.023 -5.383 2.064 1 94.31 255 PRO B N 1
ATOM 4568 C CA . PRO B 1 255 ? 6.945 -6.371 2.01 1 94.31 255 PRO B CA 1
ATOM 4569 C C . PRO B 1 255 ? 7.137 -7.395 0.896 1 94.31 255 PRO B C 1
ATOM 4571 O O . PRO B 1 255 ? 6.883 -8.586 1.097 1 94.31 255 PRO B O 1
ATOM 4574 N N . TYR B 1 256 ? 7.688 -6.973 -0.202 1 92.88 256 TYR B N 1
ATOM 4575 C CA . TYR B 1 256 ? 7.605 -7.898 -1.327 1 92.88 256 TYR B CA 1
ATOM 4576 C C . TYR B 1 256 ? 8.984 -8.141 -1.938 1 92.88 256 TYR B C 1
ATOM 4578 O O . TYR B 1 256 ? 9.148 -9.016 -2.789 1 92.88 256 TYR B O 1
ATOM 4586 N N . GLY B 1 257 ? 9.93 -7.383 -1.516 1 92.44 257 GLY B N 1
ATOM 4587 C CA . GLY B 1 257 ? 11.266 -7.562 -2.061 1 92.44 257 GLY B CA 1
ATOM 4588 C C . GLY B 1 257 ? 11.961 -8.805 -1.539 1 92.44 257 GLY B C 1
ATOM 4589 O O . GLY B 1 257 ? 12.336 -8.867 -0.366 1 92.44 257 GLY B O 1
ATOM 4590 N N . ILE B 1 258 ? 12.219 -9.742 -2.357 1 91.62 258 ILE B N 1
ATOM 4591 C CA . ILE B 1 258 ? 12.797 -11.023 -1.949 1 91.62 258 ILE B CA 1
ATOM 4592 C C . ILE B 1 258 ? 14.211 -10.805 -1.408 1 91.62 258 ILE B C 1
ATOM 4594 O O . ILE B 1 258 ? 14.656 -11.523 -0.511 1 91.62 258 ILE B O 1
ATOM 4598 N N . ARG B 1 259 ? 14.891 -9.898 -1.918 1 90.56 259 ARG B N 1
ATOM 4599 C CA . ARG B 1 259 ? 16.281 -9.695 -1.534 1 90.56 259 ARG B CA 1
ATOM 4600 C C . ARG B 1 259 ? 16.422 -8.531 -0.555 1 90.56 259 ARG B C 1
ATOM 4602 O O . ARG B 1 259 ? 17.516 -7.996 -0.366 1 90.56 259 ARG B O 1
ATOM 4609 N N . PHE B 1 260 ? 15.336 -8.219 -0.012 1 95.06 260 PHE B N 1
ATOM 4610 C CA . PHE B 1 260 ? 15.406 -7.145 0.966 1 95.06 260 PHE B CA 1
ATOM 4611 C C . PHE B 1 260 ? 16.328 -7.516 2.119 1 95.06 260 PHE B C 1
ATOM 4613 O O . PHE B 1 260 ? 16.203 -8.602 2.695 1 95.06 260 PHE B O 1
ATOM 4620 N N . ASP B 1 261 ? 17.188 -6.574 2.393 1 90.75 261 ASP B N 1
ATOM 4621 C CA . ASP B 1 261 ? 18.125 -6.723 3.508 1 90.75 261 ASP B CA 1
ATOM 4622 C C . ASP B 1 261 ? 18.516 -5.363 4.074 1 90.75 261 ASP B C 1
ATOM 4624 O O . ASP B 1 261 ? 18.531 -4.367 3.352 1 90.75 261 ASP B O 1
ATOM 4628 N N . ILE B 1 262 ? 18.688 -5.34 5.402 1 93.25 262 ILE B N 1
ATOM 4629 C CA . ILE B 1 262 ? 19.141 -4.117 6.055 1 93.25 262 ILE B CA 1
ATOM 4630 C C . ILE B 1 262 ? 20.016 -4.465 7.262 1 93.25 262 ILE B C 1
ATOM 4632 O O . ILE B 1 262 ? 19.688 -5.375 8.023 1 93.25 262 ILE B O 1
ATOM 4636 N N . ALA B 1 263 ? 21.109 -3.816 7.336 1 92.62 263 ALA B N 1
ATOM 4637 C CA . ALA B 1 263 ? 21.984 -4.004 8.492 1 92.62 263 ALA B CA 1
ATOM 4638 C C . ALA B 1 263 ? 21.297 -3.557 9.781 1 92.62 263 ALA B C 1
ATOM 4640 O O . ALA B 1 263 ? 20.734 -2.463 9.836 1 92.62 263 ALA B O 1
ATOM 4641 N N . PRO B 1 264 ? 21.375 -4.348 10.805 1 92.88 264 PRO B N 1
ATOM 4642 C CA . PRO B 1 264 ? 20.688 -4.031 12.055 1 92.88 264 PRO B CA 1
ATOM 4643 C C . PRO B 1 264 ? 21.078 -2.67 12.625 1 92.88 264 PRO B C 1
ATOM 4645 O O . PRO B 1 264 ? 20.219 -1.937 13.125 1 92.88 264 PRO B O 1
ATOM 4648 N N . GLN B 1 265 ? 22.297 -2.311 12.523 1 92.12 265 GLN B N 1
ATOM 4649 C CA . GLN B 1 265 ? 22.75 -1.043 13.086 1 92.12 265 GLN B CA 1
ATOM 4650 C C . GLN B 1 265 ? 22.125 0.139 12.352 1 92.12 265 GLN B C 1
ATOM 4652 O O . GLN B 1 265 ? 21.734 1.127 12.977 1 92.12 265 GLN B O 1
ATOM 4657 N N . LYS B 1 266 ? 22.047 -0.028 11.055 1 92 266 LYS B N 1
ATOM 4658 C CA . LYS B 1 266 ? 21.422 1.029 10.266 1 92 266 LYS B CA 1
ATOM 4659 C C . LYS B 1 266 ? 19.938 1.132 10.562 1 92 266 LYS B C 1
ATOM 4661 O O . LYS B 1 266 ? 19.391 2.234 10.688 1 92 266 LYS B O 1
ATOM 4666 N N . LEU B 1 267 ? 19.297 0.025 10.703 1 95.44 267 LEU B N 1
ATOM 4667 C CA . LEU B 1 267 ? 17.875 0.006 11.016 1 95.44 267 LEU B CA 1
ATOM 4668 C C . LEU B 1 267 ? 17.609 0.647 12.375 1 95.44 267 LEU B C 1
ATOM 4670 O O . LEU B 1 267 ? 16.641 1.402 12.531 1 95.44 267 LEU B O 1
ATOM 4674 N N . GLU B 1 268 ? 18.438 0.353 13.266 1 94.38 268 GLU B N 1
ATOM 4675 C CA . GLU B 1 268 ? 18.281 0.891 14.617 1 94.38 268 GLU B CA 1
ATOM 4676 C C . GLU B 1 268 ? 18.328 2.416 14.609 1 94.38 268 GLU B C 1
ATOM 4678 O O . GLU B 1 268 ? 17.562 3.068 15.328 1 94.38 268 GLU B O 1
ATOM 4683 N N . ILE B 1 269 ? 19.172 2.943 13.812 1 93.38 269 ILE B N 1
ATOM 4684 C CA . ILE B 1 269 ? 19.281 4.395 13.688 1 93.38 269 ILE B CA 1
ATOM 4685 C C . ILE B 1 269 ? 17.969 4.977 13.195 1 93.38 269 ILE B C 1
ATOM 4687 O O . ILE B 1 269 ? 17.453 5.953 13.758 1 93.38 269 ILE B O 1
ATOM 4691 N N . HIS B 1 270 ? 17.406 4.375 12.18 1 95.38 270 HIS B N 1
ATOM 4692 C CA . HIS B 1 270 ? 16.156 4.871 11.617 1 95.38 270 HIS B CA 1
ATOM 4693 C C . HIS B 1 270 ? 14.992 4.695 12.602 1 95.38 270 HIS B C 1
ATOM 4695 O O . HIS B 1 270 ? 14.141 5.574 12.727 1 95.38 270 HIS B O 1
ATOM 4701 N N . MET B 1 271 ? 15 3.605 13.32 1 96.5 271 MET B N 1
ATOM 4702 C CA . MET B 1 271 ? 13.945 3.355 14.305 1 96.5 271 MET B CA 1
ATOM 4703 C C . MET B 1 271 ? 13.984 4.402 15.414 1 96.5 271 MET B C 1
ATOM 4705 O O . MET B 1 271 ? 12.938 4.887 15.844 1 96.5 271 MET B O 1
ATOM 4709 N N . GLU B 1 272 ? 15.117 4.715 15.82 1 95.88 272 GLU B N 1
ATOM 4710 C CA . GLU B 1 272 ? 15.273 5.715 16.875 1 95.88 272 GLU B CA 1
ATOM 4711 C C . GLU B 1 272 ? 14.805 7.086 16.406 1 95.88 272 GLU B C 1
ATOM 4713 O O . GLU B 1 272 ? 14.172 7.824 17.172 1 95.88 272 GLU B O 1
ATOM 4718 N N . ARG B 1 273 ? 15.117 7.391 15.25 1 95.38 273 ARG B N 1
ATOM 4719 C CA . ARG B 1 273 ? 14.703 8.68 14.703 1 95.38 273 ARG B CA 1
ATOM 4720 C C . ARG B 1 273 ? 13.18 8.75 14.57 1 95.38 273 ARG B C 1
ATOM 4722 O O . ARG B 1 273 ? 12.578 9.789 14.836 1 95.38 273 ARG B O 1
ATOM 4729 N N . VAL B 1 274 ? 12.609 7.645 14.172 1 97.69 274 VAL B N 1
ATOM 4730 C CA . VAL B 1 274 ? 11.156 7.586 14.062 1 97.69 274 VAL B CA 1
ATOM 4731 C C . VAL B 1 274 ? 10.531 7.75 15.445 1 97.69 274 VAL B C 1
ATOM 4733 O O . VAL B 1 274 ? 9.539 8.461 15.602 1 97.69 274 VAL B O 1
ATOM 4736 N N . ARG B 1 275 ? 11.125 7.109 16.422 1 97.56 275 ARG B N 1
ATOM 4737 C CA . ARG B 1 275 ? 10.625 7.223 17.797 1 97.56 275 ARG B CA 1
ATOM 4738 C C . ARG B 1 275 ? 10.695 8.664 18.281 1 97.56 275 ARG B C 1
ATOM 4740 O O . ARG B 1 275 ? 9.734 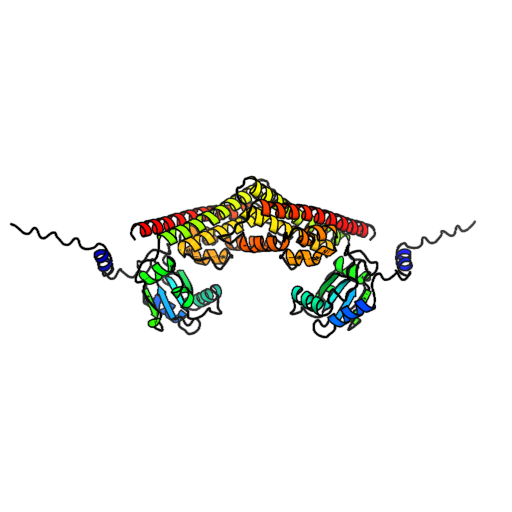9.18 18.859 1 97.56 275 ARG B O 1
ATOM 4747 N N . LYS B 1 276 ? 11.781 9.273 18 1 96.69 276 LYS B N 1
ATOM 4748 C CA . LYS B 1 276 ? 11.945 10.672 18.391 1 96.69 276 LYS B CA 1
ATOM 4749 C C . LYS B 1 276 ? 10.93 11.562 17.688 1 96.69 276 LYS B C 1
ATOM 4751 O O . LYS B 1 276 ? 10.297 12.406 18.312 1 96.69 276 LYS B O 1
ATOM 4756 N N . ALA B 1 277 ? 10.773 11.375 16.438 1 97.31 277 ALA B N 1
ATOM 4757 C CA . ALA B 1 277 ? 9.812 12.156 15.672 1 97.31 277 ALA B CA 1
ATOM 4758 C C . ALA B 1 277 ? 8.391 11.945 16.203 1 97.31 277 ALA B C 1
ATOM 4760 O O . ALA B 1 277 ? 7.602 12.891 16.266 1 97.31 277 ALA B O 1
ATOM 4761 N N . GLY B 1 278 ? 8.125 10.688 16.547 1 98.06 278 GLY B N 1
ATOM 4762 C CA . GLY B 1 278 ? 6.824 10.398 17.125 1 98.06 278 GLY B CA 1
ATOM 4763 C C . GLY B 1 278 ? 6.535 11.195 18.375 1 98.06 278 GLY B C 1
ATOM 4764 O O . GLY B 1 278 ? 5.434 11.727 18.547 1 98.06 278 GLY B O 1
ATOM 4765 N N . GLY B 1 279 ? 7.512 11.258 19.188 1 97.94 279 GLY B N 1
ATOM 4766 C CA . GLY B 1 279 ? 7.363 12.055 20.406 1 97.94 279 GLY B CA 1
ATOM 4767 C C . GLY B 1 279 ? 7.137 13.531 20.125 1 97.94 279 GLY B C 1
ATOM 4768 O O . GLY B 1 279 ? 6.293 14.164 20.75 1 97.94 279 GLY B O 1
ATOM 4769 N N . ILE B 1 280 ? 7.832 14.086 19.219 1 97.75 280 ILE B N 1
ATOM 4770 C CA . ILE B 1 280 ? 7.691 15.484 18.828 1 97.75 280 ILE B CA 1
ATOM 4771 C C . ILE B 1 280 ? 6.285 15.734 18.297 1 97.75 280 ILE B C 1
ATOM 4773 O O . ILE B 1 280 ? 5.629 16.703 18.688 1 97.75 280 ILE B O 1
ATOM 4777 N N . ILE B 1 281 ? 5.844 14.852 17.438 1 98.19 281 ILE B N 1
ATOM 4778 C CA . ILE B 1 281 ? 4.547 14.992 16.781 1 98.19 281 ILE B CA 1
ATOM 4779 C C . ILE B 1 281 ? 3.432 14.914 17.828 1 98.19 281 ILE B C 1
ATOM 4781 O O . ILE B 1 281 ? 2.469 15.68 17.781 1 98.19 281 ILE B O 1
ATOM 4785 N N . GLU B 1 282 ? 3.602 14.023 18.75 1 98.12 282 GLU B N 1
ATOM 4786 C CA . GLU B 1 282 ? 2.615 13.898 19.828 1 98.12 282 GLU B CA 1
ATOM 4787 C C . GLU B 1 282 ? 2.504 15.195 20.625 1 98.12 282 GLU B C 1
ATOM 4789 O O . GLU B 1 282 ? 1.4 15.633 20.953 1 98.12 282 GLU B O 1
ATOM 4794 N N . ASN B 1 283 ? 3.611 15.719 20.906 1 97.62 283 ASN B N 1
ATOM 4795 C CA . ASN B 1 283 ? 3.623 16.984 21.641 1 97.62 283 ASN B CA 1
ATOM 4796 C C . ASN B 1 283 ? 2.975 18.109 20.844 1 97.62 283 ASN B C 1
ATOM 4798 O O . ASN B 1 283 ? 2.201 18.891 21.375 1 97.62 283 ASN B O 1
ATOM 4802 N N . LEU B 1 284 ? 3.314 18.203 19.609 1 97.44 284 LEU B N 1
ATOM 4803 C CA . LEU B 1 284 ? 2.738 19.219 18.734 1 97.44 284 LEU B CA 1
ATOM 4804 C C . LEU B 1 284 ? 1.219 19.094 18.688 1 97.44 284 LEU B C 1
ATOM 4806 O O . LEU B 1 284 ? 0.502 20.094 18.781 1 97.44 284 LEU B O 1
ATOM 4810 N N . CYS B 1 285 ? 0.799 17.922 18.516 1 98.19 285 CYS B N 1
ATOM 4811 C CA . CYS B 1 285 ? -0.637 17.672 18.469 1 98.19 285 CYS B CA 1
ATOM 4812 C C . CYS B 1 285 ? -1.298 18.062 19.781 1 98.19 285 CYS B C 1
ATOM 4814 O O . CYS B 1 285 ? -2.379 18.656 19.797 1 98.19 285 CYS B O 1
ATOM 4816 N N . GLY B 1 286 ? -0.634 17.703 20.891 1 97.69 286 GLY B N 1
ATOM 4817 C CA . GLY B 1 286 ? -1.156 18.094 22.188 1 97.69 286 GLY B CA 1
ATOM 4818 C C . GLY B 1 286 ? -1.36 19.578 22.328 1 97.69 286 GLY B C 1
ATOM 4819 O O . GLY B 1 286 ? -2.395 20.031 22.828 1 97.69 286 GLY B O 1
ATOM 4820 N N . LEU B 1 287 ? -0.431 20.359 21.875 1 96.5 287 LEU B N 1
ATOM 4821 C CA . LEU B 1 287 ? -0.5 21.812 21.953 1 96.5 287 LEU B CA 1
ATOM 4822 C C . LEU B 1 287 ? -1.65 22.344 21.094 1 96.5 287 LEU B C 1
ATOM 4824 O O . LEU B 1 287 ? -2.371 23.25 21.516 1 96.5 287 LEU B O 1
ATOM 4828 N N . ARG B 1 288 ? -1.84 21.797 19.984 1 97.06 288 ARG B N 1
ATOM 4829 C CA . ARG B 1 288 ? -2.896 22.266 19.078 1 97.06 288 ARG B CA 1
ATOM 4830 C C . ARG B 1 288 ? -4.273 21.906 19.625 1 97.06 288 ARG B C 1
ATOM 4832 O O . ARG B 1 288 ? -5.215 22.688 19.531 1 97.06 288 ARG B O 1
ATOM 4839 N N . LEU B 1 289 ? -4.34 20.719 20.172 1 98.12 289 LEU B N 1
ATOM 4840 C CA . LEU B 1 289 ? -5.594 20.297 20.797 1 98.12 289 LEU B CA 1
ATOM 4841 C C . LEU B 1 289 ? -5.965 21.219 21.953 1 98.12 289 LEU B C 1
ATOM 4843 O O . LEU B 1 289 ? -7.137 21.547 22.141 1 98.12 289 LEU B O 1
ATOM 4847 N N . GLU B 1 290 ? -4.977 21.625 22.703 1 97.56 290 GLU B N 1
ATOM 4848 C CA . GLU B 1 290 ? -5.223 22.578 23.781 1 97.56 290 GLU B CA 1
ATOM 4849 C C . GLU B 1 290 ? -5.762 23.891 23.25 1 97.56 290 GLU B C 1
ATOM 4851 O O . GLU B 1 290 ? -6.645 24.5 23.844 1 97.56 290 GLU B O 1
ATOM 4856 N N . LEU B 1 291 ? -5.23 24.328 22.188 1 96.44 291 LEU B N 1
ATOM 4857 C CA . LEU B 1 291 ? -5.715 25.547 21.547 1 96.44 291 LEU B CA 1
ATOM 4858 C C . LEU B 1 291 ? -7.184 25.422 21.172 1 96.44 291 LEU B C 1
ATOM 4860 O O . LEU B 1 291 ? -7.977 26.344 21.422 1 96.44 291 LEU B O 1
ATOM 4864 N N . TYR B 1 292 ? -7.535 24.312 20.531 1 97.19 292 TYR B N 1
ATOM 4865 C CA . TYR B 1 292 ? -8.93 24.094 20.156 1 97.19 292 TYR B CA 1
ATOM 4866 C C . TYR B 1 292 ? -9.836 24.094 21.375 1 97.19 292 TYR B C 1
ATOM 4868 O O . TYR B 1 292 ? -10.945 24.641 21.328 1 97.19 292 TYR B O 1
ATOM 4876 N N . LYS B 1 293 ? -9.359 23.469 22.406 1 96.81 293 LYS B N 1
ATOM 4877 C CA . LYS B 1 293 ? -10.125 23.422 23.656 1 96.81 293 LYS B CA 1
ATOM 4878 C C . LYS B 1 293 ? -10.352 24.812 24.219 1 96.81 293 LYS B C 1
ATOM 4880 O O . LYS B 1 293 ? -11.469 25.156 24.625 1 96.81 293 LYS B O 1
ATOM 4885 N N . GLU B 1 294 ? -9.336 25.625 24.234 1 96.44 294 GLU B N 1
ATOM 4886 C CA . GLU B 1 294 ? -9.438 27 24.703 1 96.44 294 GLU B CA 1
ATOM 4887 C C . GLU B 1 294 ? -10.422 27.812 23.875 1 96.44 294 GLU B C 1
ATOM 4889 O O . GLU B 1 294 ? -11.227 28.562 24.406 1 96.44 294 GLU B O 1
ATOM 4894 N N . LEU B 1 295 ? -10.32 27.625 22.609 1 94.56 295 LEU B N 1
ATOM 4895 C CA . LEU B 1 295 ? -11.195 28.375 21.719 1 94.56 295 LEU B CA 1
ATOM 4896 C C . LEU B 1 295 ? -12.641 27.922 21.859 1 94.56 295 LEU B C 1
ATOM 4898 O O . LEU B 1 295 ? -13.57 28.719 21.703 1 94.56 295 LEU B O 1
ATOM 4902 N N . SER B 1 296 ? -12.797 26.656 22.109 1 94.5 296 SER B N 1
ATOM 4903 C CA . SER B 1 296 ? -14.133 26.125 22.328 1 94.5 296 SER B CA 1
ATOM 4904 C C . SER B 1 296 ? -14.766 26.703 23.594 1 94.5 296 SER B C 1
ATOM 4906 O O . SER B 1 296 ? -15.969 26.938 23.625 1 94.5 296 SER B O 1
ATOM 4908 N N . GLU B 1 297 ? -14.023 26.953 24.609 1 92.75 297 GLU B N 1
ATOM 4909 C CA . GLU B 1 297 ? -14.5 27.469 25.891 1 92.75 297 GLU B CA 1
ATOM 4910 C C . GLU B 1 297 ? -14.82 28.969 25.781 1 92.75 297 GLU B C 1
ATOM 4912 O O . GLU B 1 297 ? -15.641 29.484 26.531 1 92.75 297 GLU B O 1
ATOM 4917 N N . ARG B 1 298 ? -14.234 29.594 24.844 1 88.88 298 ARG B N 1
ATOM 4918 C CA . ARG B 1 298 ? -14.469 31.031 24.641 1 88.88 298 ARG B CA 1
ATOM 4919 C C . ARG B 1 298 ? -15.711 31.266 23.797 1 88.88 298 ARG B C 1
ATOM 4921 O O . ARG B 1 298 ? -16.234 32.375 23.75 1 88.88 298 ARG B O 1
ATOM 4928 N N . GLN B 1 299 ? -16.172 30.297 23.031 1 81.62 299 GLN B N 1
ATOM 4929 C CA . GLN B 1 299 ? -17.359 30.438 22.172 1 81.62 299 GLN B CA 1
ATOM 4930 C C . GLN B 1 299 ? -18.625 30.203 22.984 1 81.62 299 GLN B C 1
ATOM 4932 O O . GLN B 1 299 ? -18.688 29.328 23.844 1 81.62 299 GLN B O 1
#

Solvent-accessible surface area (backbone atoms only — not comparable to full-atom values): 32795 Å² total; per-residue (Å²): 137,86,82,78,78,72,76,77,75,73,55,71,68,58,56,58,55,56,69,60,60,54,81,68,81,67,71,60,57,67,66,59,52,49,53,53,50,49,64,48,56,68,64,83,65,53,46,40,30,33,28,40,21,19,52,45,61,71,26,74,68,61,37,62,46,76,39,50,35,30,44,36,29,19,74,59,85,66,92,66,51,71,67,55,51,52,51,49,44,48,68,76,58,34,65,90,79,40,92,59,75,39,71,45,79,43,81,44,32,47,65,53,60,73,73,50,88,30,66,35,60,47,50,39,45,63,43,25,45,82,75,44,65,73,48,68,86,77,60,73,63,66,90,63,82,74,67,31,55,58,51,31,51,51,29,49,51,47,34,56,52,28,45,49,52,17,53,50,27,41,50,50,14,49,52,28,44,72,66,75,66,29,61,54,54,17,43,34,26,35,29,51,17,46,39,27,39,49,41,27,42,42,22,53,64,39,63,44,80,61,95,68,81,46,46,53,60,51,41,69,76,46,28,50,47,28,60,68,55,29,53,63,58,62,61,18,78,78,70,73,45,60,51,44,63,47,32,42,46,24,66,65,32,41,81,72,37,86,80,58,80,72,58,67,70,62,49,50,54,44,44,50,44,41,53,52,44,44,53,50,44,52,50,52,43,49,55,51,47,51,50,29,48,54,52,30,70,72,101,138,86,82,78,79,71,77,77,75,75,55,71,70,59,57,57,55,56,69,60,60,54,82,68,81,67,71,61,59,67,67,57,52,48,52,53,48,50,65,48,55,69,64,83,65,51,48,40,31,32,29,40,22,18,52,44,60,72,26,73,69,62,37,61,44,76,38,51,36,32,42,36,28,19,73,58,87,68,93,67,52,71,68,55,52,51,53,50,45,47,68,77,57,35,67,89,77,39,92,60,74,41,73,46,78,45,80,43,32,46,65,53,61,73,73,50,90,29,66,35,58,46,50,37,46,63,43,24,44,80,77,44,66,72,48,70,86,77,60,72,64,66,90,62,82,74,66,31,55,58,51,29,51,53,28,49,52,46,36,57,52,28,43,48,51,18,52,50,28,41,50,51,13,50,51,27,45,71,66,71,67,30,59,55,57,16,42,34,27,34,29,51,16,47,39,27,38,49,41,24,43,42,22,53,63,39,61,44,81,60,93,68,82,47,46,51,60,53,42,69,76,46,28,49,48,28,62,68,56,29,54,64,58,63,62,19,76,78,72,73,46,61,50,44,64,46,30,42,47,24,65,65,31,41,82,71,37,87,81,59,79,73,58,66,71,61,51,50,53,46,45,51,45,43,52,52,46,44,52,51,44,52,52,53,42,51,56,52,46,49,50,29,50,53,52,29,70,73,101

Secondary structure (DSSP, 8-state):
-----------HHHHHHHHTTS-----S-HHHHHHHHHHHTSSSS-EEEEEEESGGGTSS-S-SS-EEEEEEEESS--SS-HHHHHHHHHHHS-GGG-SS-EEEEEEEEHHHHHH---HHHHHHHHH-EEEEES-GGG----SS---HHHHHHHHHHHHHHHHHHHHHHHHHHHHHHHTTS-HHHHHHHHHHHHHHHHHHHHHHHHSS--S---HHHHHHHHGGG-HHHHHHHHTHHHHT--HHHHHHHHHHHTTT-TT----HHHHHHHHHHHHHHHHHHHHHHHHHHHHHHHHHHH-/-----------HHHHHHHHTTS----SS-HHHHHHHHHHHTSSSS-EEEEEEESGGGTSS---SS-EEEEEEEESS--SS-HHHHHHHHHHHS-GGG-SS-EEEEEEEEHHHHHH---HHHHHHHHH-EEEEES-GGG----SS---HHHHHHHHHHHHHHHHHHHHHHHHHHHHHHHTTS-HHHHHHHHHHHHHHHHHHHHHHHHSS--S---HHHHHHHHGGG-HHHHHHHHTHHHHT--HHHHHHHHHHHTTT-TT----HHHHHHHHHHHHHHHHHHHHHHHHHHHHHHHHHHH-

Sequence (598 aa):
METNQNPVQENPAQRLALELEQPAERLYDPAEAARIVQCLTDGYFDPEYILLFGKLVGGTPHSDAMAYDLLMVVRETPEYDWIQTKRILRYKVPYSCRKITYINLYIMTLSYVESNSTPFLFFAHAEGELLYCSDSYHFQRPKHPIDFAKAYADAKFHFDTFRTQGNELLEQAQDAFSESRNMRLAAQFSAQAMVYFYHTLYYVYHGLEFDSHDPVIMHDRMRTLSTKLMLAFDDTHIENIFTLPRLKSFLMKAPYGIRFDIAPQKLEIHMERVRKAGGIIENLCGLRLELYKELSERQMETNQNPVQENPAQRLALELEQPAERLYDPAEAARIVQCLTDGYFDPEYILLFGKLVGGTPHSDAMAYDLLMVVRETPEYDWIQTKRILRYKVPYSCRKITYINLYIMTLSYVESNSTPFLFFAHAEGELLYCSDSYHFQRPKHPIDFAKAYADAKFHFDTFRTQGNELLEQAQDAFSESRNMRLAAQFSAQAMVYFYHTLYYVYHGLEFDSHDPVIMHDRMRTLSTKLMLAFDDTHIENIFTLPRLKSFLMKAPYGIRFDIAPQKLEIHMERVRKAGGIIENLCGLRLELYKELSERQ

Organism: NCBI:txid717959

Radius of gyration: 31.91 Å; Cα contacts (8 Å, |Δi|>4): 842; chains: 2; bounding box: 66×129×80 Å